Protein AF-A0A819WVW5-F1 (afdb_monomer_lite)

Secondary structure (DSSP, 8-state):
--------EEEEEETTEEEEEEEEEES--STT--HHHHHHSEEEEEEE-SSSPSSEEEEEEE--STTTS--TTGGGSGGGTTHHHHHHHTT-EEEEE--PPTTSTT--TTHHHHHHHHHHHHHHHHGGGGTEEEEEEEEEEETHHHHHHHHHHH-THHHHTTT--GGGEEEEEEES--SS--HHHHHHTTS-GGGHHHH-GGGSGGGG-----S-EEEEEETT-THHHHHHHHHHHHHHHTT--SEEEEEETT--HHHHHHTTT-TT-HHHHHHHHHHHHSS-S-----BTTTT--EEES--SSSSS-GGGGSSS-TT--EE--S-S-EEEEEEEEEEEEEEEEEEEE-SS-EEEEEEEEESSSSS-EEEEEE-S---SEEEE-S--EEEEEEEEEEEEESSSS--EEEEEEEEE-

Sequence (416 aa):
MKTAIGKAQETVSHGSISGTRYSNVPYKSGNNLSNYEKDRCKLDIYIPRSSGTAPFPVIVYFYGGGLNAGDKSEGWADWSNNFGFKFLEAGISMVMVNYRLSGQQGTKWPLYIQDAAASVAWVANNIAQYGGDPNNIFVMGFSAGAYLTHMLSIDSKWYTEINFDRNRIKGYIAISGQTRTHGTVAADLGIQQNQLMTVRTDAMPFGHVKKIEKPIHIFVGEYEGQTITDNYAYYNQLISKGSTNLFIYTNLGKDHGGMRDGLGDASSPTRSKILEFIRTGASTVNVAPNIAYRKPVTASSTENTANTADKAVDADGNTRWASTSSDTQWIYVDLGARYAVNRVRIAWEAACAKNYYLESSDDARSWANIRTVTNNVAFINDHTGLNRNARYIRIYATQRATTYGYSIFEFEVYGN

pLDDT: mean 89.23, std 12.09, range [28.31, 98.88]

Foldseek 3Di:
DDPPPDFPWDWDDDPPWIWIKGFFAALDDDPPDDPLSSVFRGKMKIFGPDDDAFLFAEEEEDEADLLADDDLCLCCDVLLLNLCSVCSVLRYMYIRHGFHGFPPPLDAPPRRLLSSLSNLQSCLVPVVVVGHDSQRYEYEYAEQSLFSQLLVQQDVCSQVVVPHDPNSHLYYERELYAAQFRCRNCVSVVHHRNCCNPPPLNSGSQSRQAAGDHAYEYEYEPAAPVSQLRVQLSQLSNVVRVHQRYYYYYDYPDYSSNRSSLSSDPPRPSVVVVSVCSVPSGDPDRFFPQLQAQFDKDKPAFPDPQQDLNQQRPSGLVHKGWGFQDQWMKMKGQSVAWFQWFKKKWQWDPFAAQWKFKWFAAPVPDTDTQDTHHRDPDRMDIGGRTGDTHRMIMITGRGIPDRGTTMTNYITIGGD

InterPro domains:
  IPR000421 Coagulation factor 5/8, C-terminal domain [PF00754] (297-408)
  IPR000421 Coagulation factor 5/8, C-terminal domain [PS50022] (280-416)
  IPR008979 Galactose-binding-like domain superfamily [SSF49785] (286-415)
  IPR029058 Alpha/Beta hydrolase fold [G3DSA:3.40.50.1820] (3-276)
  IPR029058 Alpha/Beta hydrolase fold [SSF53474] (31-275)
  IPR049492 BD-FAE-like domain [PF20434] (43-157)
  IPR050300 GDXG lipolytic enzyme [PTHR48081] (31-257)

Radius of gyration: 23.56 Å; chains: 1; bounding box: 60×44×69 Å

Organism: NCBI:txid433720

Structure (mmCIF, N/CA/C/O backbone):
data_AF-A0A819WVW5-F1
#
_entry.id   AF-A0A819WVW5-F1
#
loop_
_atom_site.group_PDB
_atom_site.id
_atom_site.type_symbol
_atom_site.label_atom_id
_atom_site.label_alt_id
_atom_site.label_comp_id
_atom_site.label_asym_id
_atom_site.label_entity_id
_atom_site.label_seq_id
_atom_site.pdbx_PDB_ins_code
_atom_site.Cartn_x
_atom_site.Cartn_y
_atom_site.Cartn_z
_atom_site.occupancy
_atom_site.B_iso_or_equiv
_atom_site.auth_seq_id
_atom_site.auth_comp_id
_atom_site.auth_asym_id
_atom_site.auth_atom_id
_atom_site.pdbx_PDB_model_num
ATOM 1 N N . MET A 1 1 ? -29.724 -1.440 33.101 1.00 29.91 1 MET A N 1
ATOM 2 C CA . MET A 1 1 ? -29.772 -0.046 32.609 1.00 29.91 1 MET A CA 1
ATOM 3 C C . MET A 1 1 ? -28.359 0.356 32.205 1.00 29.91 1 MET A C 1
ATOM 5 O O . MET A 1 1 ? -27.510 0.454 33.078 1.00 29.91 1 MET A O 1
ATOM 9 N N . LYS A 1 2 ? -28.061 0.463 30.902 1.00 31.75 2 LYS A N 1
ATOM 10 C CA . LYS A 1 2 ? -26.761 0.954 30.415 1.00 31.75 2 LYS A CA 1
ATOM 11 C C . LYS A 1 2 ? -26.868 2.468 30.265 1.00 31.75 2 LYS A C 1
ATOM 13 O O . LYS A 1 2 ? -27.598 2.942 29.402 1.00 31.75 2 LYS A O 1
ATOM 18 N N . THR A 1 3 ? -26.186 3.203 31.129 1.00 28.31 3 THR A N 1
ATOM 19 C CA . THR A 1 3 ? -26.085 4.661 31.077 1.00 28.31 3 THR A CA 1
ATOM 20 C C . THR A 1 3 ? -25.369 5.040 29.783 1.00 28.31 3 THR A C 1
ATOM 22 O O . THR A 1 3 ? -24.177 4.778 29.620 1.00 28.31 3 THR A O 1
ATOM 25 N N . ALA A 1 4 ? -26.109 5.592 28.823 1.00 36.50 4 ALA A N 1
ATOM 26 C CA . ALA A 1 4 ? -25.538 6.192 27.630 1.00 36.50 4 ALA A CA 1
ATOM 27 C C . ALA A 1 4 ? -24.756 7.435 28.072 1.00 36.50 4 ALA A C 1
ATOM 29 O O . ALA A 1 4 ? -25.345 8.468 28.378 1.00 36.50 4 ALA A O 1
ATOM 30 N N . ILE A 1 5 ? -23.429 7.324 28.159 1.00 41.25 5 ILE A N 1
ATOM 31 C CA . ILE A 1 5 ? -22.558 8.498 28.239 1.00 41.25 5 ILE A CA 1
ATOM 32 C C . ILE A 1 5 ? -22.865 9.311 26.981 1.00 41.25 5 ILE A C 1
ATOM 34 O O . ILE A 1 5 ? -22.691 8.798 25.874 1.00 41.25 5 ILE A O 1
ATOM 38 N N . GLY A 1 6 ? -23.402 10.520 27.160 1.00 41.84 6 GLY A N 1
ATOM 39 C CA . GLY A 1 6 ? -23.801 11.414 26.078 1.00 41.84 6 GLY A CA 1
ATOM 40 C C . GLY A 1 6 ? -22.642 11.612 25.109 1.00 41.84 6 GLY A C 1
ATOM 41 O O . GLY A 1 6 ? -21.654 12.266 25.430 1.00 41.84 6 GLY A O 1
ATOM 42 N N . LYS A 1 7 ? -22.736 10.984 23.939 1.00 57.72 7 LYS A N 1
ATOM 43 C CA . LYS A 1 7 ? -21.766 11.147 22.858 1.00 57.72 7 LYS A CA 1
ATOM 44 C C . LYS A 1 7 ? -22.115 12.457 22.161 1.00 57.72 7 LYS A C 1
ATOM 46 O O . LYS A 1 7 ? -23.285 12.666 21.849 1.00 57.72 7 LYS A O 1
ATOM 51 N N . ALA A 1 8 ? -21.134 13.324 21.912 1.00 70.00 8 ALA A N 1
ATOM 52 C CA . ALA A 1 8 ? -21.357 14.500 21.078 1.00 70.00 8 ALA A CA 1
ATOM 53 C C . ALA A 1 8 ? -21.709 14.010 19.665 1.00 70.00 8 ALA A C 1
ATOM 55 O O . ALA A 1 8 ? -20.853 13.472 18.958 1.00 70.00 8 ALA A O 1
ATOM 56 N N . GLN A 1 9 ? -22.993 14.100 19.324 1.00 83.25 9 GLN A N 1
ATOM 57 C CA . GLN A 1 9 ? -23.555 13.690 18.047 1.00 83.25 9 GLN A CA 1
ATOM 58 C C . GLN A 1 9 ? -23.936 14.947 17.279 1.00 83.25 9 GLN A C 1
ATOM 60 O O . GLN A 1 9 ? -24.730 15.752 17.762 1.00 83.25 9 GLN A O 1
ATOM 65 N N . GLU A 1 10 ? -23.406 15.090 16.074 1.00 86.75 10 GLU A N 1
ATOM 66 C CA . GLU A 1 10 ? -23.699 16.235 15.221 1.00 86.75 10 GLU A CA 1
ATOM 67 C C . GLU A 1 10 ? -23.989 15.806 13.785 1.00 86.75 10 GLU A C 1
ATOM 69 O O . GLU A 1 10 ? -23.576 14.742 13.314 1.00 86.75 10 GLU A O 1
ATOM 74 N N . THR A 1 11 ? -24.756 16.643 13.092 1.00 85.38 11 THR A N 1
ATOM 75 C CA . THR A 1 11 ? -24.910 16.530 11.644 1.00 85.38 11 THR A CA 1
ATOM 76 C C . THR A 1 11 ? -23.678 17.138 10.998 1.00 85.38 11 THR A C 1
ATOM 78 O O . THR A 1 11 ? -23.326 18.268 11.318 1.00 85.38 11 THR A O 1
ATOM 81 N N . VAL A 1 12 ? -23.071 16.420 10.059 1.00 83.88 12 VAL A N 1
ATOM 82 C CA . VAL A 1 12 ? -22.015 16.965 9.201 1.00 83.88 12 VAL A CA 1
ATOM 83 C C . VAL A 1 12 ? -22.489 16.990 7.759 1.00 83.88 12 VAL A C 1
ATOM 85 O O . VAL A 1 12 ? -23.195 16.078 7.320 1.00 83.88 12 VAL A O 1
ATOM 88 N N . SER A 1 13 ? -22.107 18.030 7.025 1.00 81.56 13 SER A N 1
ATOM 89 C CA . SER A 1 13 ? -22.467 18.187 5.619 1.00 81.56 13 SER A CA 1
ATOM 90 C C . SER A 1 13 ? -21.405 18.941 4.832 1.00 81.56 13 SER A C 1
ATOM 92 O O . SER A 1 13 ? -20.799 19.875 5.354 1.00 81.56 13 SER A O 1
ATOM 94 N N . HIS A 1 14 ? -21.238 18.574 3.565 1.00 78.56 14 HIS A N 1
ATOM 95 C CA . HIS A 1 14 ? -20.403 19.287 2.603 1.00 78.56 14 HIS A CA 1
ATOM 96 C C . HIS A 1 14 ? -21.024 19.158 1.210 1.00 78.56 14 HIS A C 1
ATOM 98 O O . HIS A 1 14 ? -21.145 18.056 0.669 1.00 78.56 14 HIS A O 1
ATOM 104 N N . GLY A 1 15 ? -21.475 20.281 0.646 1.00 80.69 15 GLY A N 1
ATOM 105 C CA . GLY A 1 15 ? -22.337 20.265 -0.537 1.00 80.69 15 GLY A CA 1
ATOM 106 C C . GLY A 1 15 ? -23.649 19.519 -0.260 1.00 80.69 15 GLY A C 1
ATOM 107 O O . GLY A 1 15 ? -24.320 19.786 0.734 1.00 80.69 15 GLY A O 1
ATOM 108 N N . SER A 1 16 ? -24.005 18.567 -1.124 1.00 73.44 16 SER A N 1
ATOM 109 C CA . SER A 1 16 ? -25.197 17.712 -0.988 1.00 73.44 16 SER A CA 1
ATOM 110 C C . SER A 1 16 ? -25.007 16.507 -0.055 1.00 73.44 16 SER A C 1
ATOM 112 O O . SER A 1 16 ? -25.974 15.811 0.257 1.00 73.44 16 SER A O 1
ATOM 114 N N . ILE A 1 17 ? -23.778 16.235 0.391 1.00 76.50 17 ILE A N 1
ATOM 115 C CA . ILE A 1 17 ? -23.443 15.056 1.193 1.00 76.50 17 ILE A CA 1
ATOM 116 C C . ILE A 1 17 ? -23.750 15.360 2.658 1.00 76.50 17 ILE A C 1
ATOM 118 O O . ILE A 1 17 ? -23.296 16.378 3.180 1.00 76.50 17 ILE A O 1
ATOM 122 N N . SER A 1 18 ? -24.475 14.469 3.341 1.00 81.00 18 SER A N 1
ATOM 123 C CA . SER A 1 18 ? -24.733 14.578 4.781 1.00 81.00 18 SER A CA 1
ATOM 124 C C . SER A 1 18 ? -24.504 13.260 5.521 1.00 81.00 18 SER A C 1
ATOM 126 O O . SER A 1 18 ? -24.685 12.165 4.982 1.00 81.00 18 SER A O 1
ATOM 128 N N . GLY A 1 19 ? -24.108 13.368 6.785 1.00 87.25 19 GLY A N 1
ATOM 129 C CA . GLY A 1 19 ? -23.875 12.233 7.665 1.00 87.25 19 GLY A CA 1
ATOM 130 C C . GLY A 1 19 ? -24.072 12.589 9.133 1.00 87.25 19 GLY A C 1
ATOM 131 O O . GLY A 1 19 ? -24.347 13.735 9.495 1.00 87.25 19 GLY A O 1
ATOM 132 N N . THR A 1 20 ? -23.935 11.580 9.982 1.00 91.50 20 THR A N 1
ATOM 133 C CA . THR A 1 20 ? -23.880 11.738 11.436 1.00 91.50 20 THR A CA 1
ATOM 134 C C . THR A 1 20 ? -22.446 11.533 11.892 1.00 91.50 20 THR A C 1
ATOM 136 O O . THR A 1 20 ? -21.841 10.518 11.549 1.00 91.50 20 THR A O 1
ATOM 139 N N . ARG A 1 21 ? -21.915 12.474 12.673 1.00 93.19 21 ARG A N 1
ATOM 140 C CA . ARG A 1 21 ? -20.608 12.357 13.320 1.00 93.19 21 ARG A CA 1
ATOM 141 C C . ARG A 1 21 ? -20.785 12.111 14.812 1.00 93.19 21 ARG A C 1
ATOM 143 O O . ARG A 1 21 ? -21.568 12.795 15.467 1.00 93.19 21 ARG A O 1
ATOM 150 N N . TYR A 1 22 ? -20.016 11.166 15.339 1.00 94.81 22 TYR A N 1
ATOM 151 C CA . TYR A 1 22 ? -19.798 10.967 16.766 1.00 94.81 22 TYR A CA 1
ATOM 152 C C . TYR A 1 22 ? -18.351 11.315 17.079 1.00 94.81 22 TYR A C 1
ATOM 154 O O . TYR A 1 22 ? -17.435 10.606 16.657 1.00 94.81 22 TYR A O 1
ATOM 162 N N . SER A 1 23 ? -18.151 12.412 17.797 1.00 94.62 23 SER A N 1
ATOM 163 C CA . SER A 1 23 ? -16.823 12.989 18.003 1.00 94.62 23 SER A CA 1
ATOM 164 C C . SER A 1 23 ? -16.186 12.510 19.301 1.00 94.62 23 SER A C 1
ATOM 166 O O . SER A 1 23 ? -16.867 12.295 20.305 1.00 94.62 23 SER A O 1
ATOM 168 N N . ASN A 1 24 ? -14.855 12.427 19.306 1.00 95.56 24 ASN A N 1
ATOM 169 C CA . ASN A 1 24 ? -14.041 12.226 20.506 1.00 95.56 24 ASN A CA 1
ATOM 170 C C . ASN A 1 24 ? -14.391 10.968 21.313 1.00 95.56 24 ASN A C 1
ATOM 172 O O . ASN A 1 24 ? -14.288 10.957 22.539 1.00 95.56 24 ASN A O 1
ATOM 176 N N . VAL A 1 25 ? -14.757 9.891 20.620 1.00 97.19 25 VAL A N 1
ATOM 177 C CA . VAL A 1 25 ? -15.086 8.617 21.251 1.00 97.19 25 VAL A CA 1
ATOM 178 C C . VAL A 1 25 ? -13.793 7.936 21.715 1.00 97.19 25 VAL A C 1
ATOM 180 O O . VAL A 1 25 ? -12.940 7.639 20.876 1.00 97.19 25 VAL A O 1
ATOM 183 N N . PRO A 1 26 ? -13.601 7.685 23.022 1.00 97.31 26 PRO A N 1
ATOM 184 C CA . PRO A 1 26 ? -12.400 7.018 23.510 1.00 97.31 26 PRO A CA 1
ATOM 185 C C . PRO A 1 26 ? -12.422 5.535 23.126 1.00 97.31 26 PRO A C 1
ATOM 187 O O . PRO A 1 26 ? -13.419 4.849 23.361 1.00 97.31 26 PRO A O 1
ATOM 190 N N . TYR A 1 27 ? -11.315 5.029 22.576 1.00 97.69 27 TYR A N 1
ATOM 191 C CA . TYR A 1 27 ? -11.165 3.596 22.275 1.00 97.69 27 TYR A CA 1
ATOM 192 C C . TYR A 1 27 ? -10.340 2.833 23.319 1.00 97.69 27 TYR A C 1
ATOM 194 O O . TYR A 1 27 ? -10.274 1.605 23.286 1.00 97.69 27 TYR A O 1
ATOM 202 N N . LYS A 1 28 ? -9.740 3.550 24.275 1.00 95.25 28 LYS A N 1
ATOM 203 C CA . LYS A 1 28 ? -9.151 2.984 25.491 1.00 95.25 28 LYS A CA 1
ATOM 204 C C . LYS A 1 28 ? -9.975 3.379 26.711 1.00 95.25 28 LYS A C 1
ATOM 206 O O . LYS A 1 28 ? -10.511 4.482 26.780 1.00 95.25 28 LYS A O 1
ATOM 211 N N . SER A 1 29 ? -10.022 2.495 27.701 1.00 87.38 29 SER A N 1
ATOM 212 C CA . SER A 1 29 ? -10.698 2.723 28.980 1.00 87.38 29 SER A CA 1
ATOM 213 C C . SER A 1 29 ? -9.875 2.163 30.135 1.00 87.38 29 SER A C 1
ATOM 215 O O . SER A 1 29 ? -9.179 1.166 29.963 1.00 87.38 29 SER A O 1
ATOM 217 N N . GLY A 1 30 ? -9.988 2.767 31.316 1.00 85.00 30 GLY A N 1
ATOM 218 C CA . GLY A 1 30 ? -9.329 2.301 32.536 1.00 85.00 30 GLY A CA 1
ATOM 219 C C . GLY A 1 30 ? -8.747 3.448 33.359 1.00 85.00 30 GLY A C 1
ATOM 220 O O . GLY A 1 30 ? -8.434 4.516 32.833 1.00 85.00 30 GLY A O 1
ATOM 221 N N . ASN A 1 31 ? -8.586 3.215 34.661 1.00 84.00 31 ASN A N 1
ATOM 222 C CA . ASN A 1 31 ? -8.120 4.244 35.598 1.00 84.00 31 ASN A CA 1
ATOM 223 C C . ASN A 1 31 ? -6.628 4.581 35.426 1.00 84.00 31 ASN A C 1
ATOM 225 O O . ASN A 1 31 ? -6.211 5.681 35.777 1.00 84.00 31 ASN A O 1
ATOM 229 N N . ASN A 1 32 ? -5.855 3.674 34.822 1.00 89.88 32 ASN A N 1
ATOM 230 C CA . ASN A 1 32 ? -4.400 3.787 34.684 1.00 89.88 32 ASN A CA 1
ATOM 231 C C . ASN A 1 32 ? -3.948 4.496 33.396 1.00 89.88 32 ASN A C 1
ATOM 233 O O . ASN A 1 32 ? -2.751 4.568 33.137 1.00 89.88 32 ASN A O 1
ATOM 237 N N . LEU A 1 33 ? -4.876 5.001 32.573 1.00 93.44 33 LEU A N 1
ATOM 238 C CA . LEU A 1 33 ? -4.506 5.751 31.373 1.00 93.44 33 LEU A CA 1
ATOM 239 C C . LEU A 1 33 ? -3.841 7.075 31.754 1.00 93.44 33 LEU A C 1
ATOM 241 O O . LEU A 1 33 ? -4.386 7.851 32.551 1.00 93.44 33 LEU A O 1
ATOM 245 N N . SER A 1 34 ? -2.706 7.358 31.121 1.00 94.12 34 SER A N 1
ATOM 246 C CA . SER A 1 34 ? -2.061 8.669 31.200 1.00 94.12 34 SER A CA 1
ATOM 247 C C . SER A 1 34 ? -2.984 9.776 30.671 1.00 94.12 34 SER A C 1
ATOM 249 O O . SER A 1 34 ? -3.904 9.527 29.885 1.00 94.12 34 SER A O 1
ATOM 251 N N . ASN A 1 35 ? -2.732 11.028 31.064 1.00 94.25 35 ASN A N 1
ATOM 252 C CA . ASN A 1 35 ? -3.484 12.168 30.527 1.00 94.25 35 ASN A CA 1
ATOM 253 C C . ASN A 1 35 ? -3.342 12.268 29.004 1.00 94.25 35 ASN A C 1
ATOM 255 O O . ASN A 1 35 ? -4.316 12.577 28.323 1.00 94.25 35 ASN A O 1
ATOM 259 N N . TYR A 1 36 ? -2.168 11.929 28.464 1.00 96.38 36 TYR A N 1
ATOM 260 C CA . TYR A 1 36 ? -1.961 11.897 27.021 1.00 96.38 36 TYR A CA 1
ATOM 261 C C . TYR A 1 36 ? -2.798 10.830 26.324 1.00 96.38 36 TYR A C 1
ATOM 263 O O . TYR A 1 36 ? -3.391 11.102 25.288 1.00 96.38 36 TYR A O 1
ATOM 271 N N . GLU A 1 37 ? -2.903 9.627 26.892 1.00 96.69 37 GLU A N 1
ATOM 272 C CA . GLU A 1 37 ? -3.785 8.596 26.339 1.00 96.69 37 GLU A CA 1
ATOM 273 C C . GLU A 1 37 ? -5.247 9.022 26.390 1.00 96.69 37 GLU A C 1
ATOM 275 O O . GLU A 1 37 ? -5.958 8.865 25.402 1.00 96.69 37 GLU A O 1
ATOM 280 N N . LYS A 1 38 ? -5.693 9.605 27.507 1.00 95.31 38 LYS A N 1
ATOM 281 C CA . LYS A 1 38 ? -7.057 10.138 27.632 1.00 95.31 38 LYS A CA 1
ATOM 282 C C . LYS A 1 38 ? -7.338 11.239 26.616 1.00 95.31 38 LYS A C 1
ATOM 284 O O . LYS A 1 38 ? -8.476 11.370 26.178 1.00 95.31 38 LYS A O 1
ATOM 289 N N . ASP A 1 39 ? -6.333 12.027 26.250 1.00 94.50 39 ASP A N 1
ATOM 290 C CA . ASP A 1 39 ? -6.476 13.082 25.257 1.00 94.50 39 ASP A CA 1
ATOM 291 C C . ASP A 1 39 ? -6.473 12.539 23.820 1.00 94.50 39 ASP A C 1
ATOM 293 O O . ASP A 1 39 ? -7.417 12.783 23.063 1.00 94.50 39 ASP A O 1
ATOM 297 N N . ARG A 1 40 ? -5.451 11.746 23.473 1.00 95.88 40 ARG A N 1
ATOM 298 C CA . ARG A 1 40 ? -5.172 11.287 22.108 1.00 95.88 40 ARG A CA 1
ATOM 299 C C . ARG A 1 40 ? -5.875 10.007 21.692 1.00 95.88 40 ARG A C 1
ATOM 301 O O . ARG A 1 40 ? -6.185 9.897 20.515 1.00 95.88 40 ARG A O 1
ATOM 308 N N . CYS A 1 41 ? -6.127 9.044 22.580 1.00 97.88 41 CYS A N 1
ATOM 309 C CA . CYS A 1 41 ? -6.696 7.741 22.200 1.00 97.88 41 CYS A CA 1
ATOM 310 C C . CYS A 1 41 ? -8.214 7.821 21.966 1.00 97.88 41 CYS A C 1
ATOM 312 O O . CYS A 1 41 ? -9.020 7.181 22.652 1.00 97.88 41 CYS A O 1
ATOM 314 N N . LYS A 1 42 ? -8.594 8.642 20.985 1.00 98.12 42 LYS A N 1
ATOM 315 C CA . LYS A 1 42 ? -9.962 8.940 20.578 1.00 98.12 42 LYS A CA 1
ATOM 316 C C . LYS A 1 42 ? -10.117 8.779 19.075 1.00 98.12 42 LYS A C 1
ATOM 318 O O . LYS A 1 42 ? -9.209 9.074 18.304 1.00 98.12 42 LYS A O 1
ATOM 323 N N . LEU A 1 43 ? -11.318 8.427 18.660 1.00 98.00 43 LEU A N 1
ATOM 324 C CA . LEU A 1 43 ? -11.716 8.362 17.264 1.00 98.00 43 LEU A CA 1
ATOM 325 C C . LEU A 1 43 ? -12.980 9.183 17.025 1.00 98.00 43 LEU A C 1
ATOM 327 O O . LEU A 1 43 ? -13.734 9.469 17.959 1.00 98.00 43 LEU A O 1
ATOM 331 N N . ASP A 1 44 ? -13.182 9.567 15.774 1.00 97.06 44 ASP A N 1
ATOM 332 C CA . ASP A 1 44 ? -14.429 10.151 15.298 1.00 97.06 44 ASP A CA 1
ATOM 333 C C . ASP A 1 44 ? -15.088 9.170 14.329 1.00 97.06 44 ASP A C 1
ATOM 335 O O . ASP A 1 44 ? -14.426 8.639 13.437 1.00 97.06 44 ASP A O 1
ATOM 339 N N . ILE A 1 45 ? -16.382 8.921 14.510 1.00 97.00 45 ILE A N 1
ATOM 340 C CA . ILE A 1 45 ? -17.156 7.976 13.698 1.00 97.00 45 ILE A CA 1
ATOM 341 C C . ILE A 1 45 ? -18.105 8.767 12.818 1.00 97.00 45 ILE A C 1
ATOM 343 O O . ILE A 1 45 ? -18.895 9.556 13.332 1.00 97.00 45 ILE A O 1
ATOM 347 N N . TYR A 1 46 ? -18.072 8.509 11.520 1.00 95.19 46 TYR A N 1
ATOM 348 C CA . TYR A 1 46 ? -18.922 9.150 10.532 1.00 95.19 46 TYR A CA 1
ATOM 349 C C . TYR A 1 46 ? -19.796 8.105 9.842 1.00 95.19 46 TYR A C 1
ATOM 351 O O . TYR A 1 46 ? -19.304 7.090 9.340 1.00 95.19 46 TYR A O 1
ATOM 359 N N . ILE A 1 47 ? -21.102 8.358 9.829 1.00 93.62 47 ILE A N 1
ATOM 360 C CA . ILE A 1 47 ? -22.133 7.443 9.334 1.00 93.62 47 ILE A CA 1
ATOM 361 C C . ILE A 1 47 ? -22.936 8.151 8.236 1.00 93.62 47 ILE A C 1
ATOM 363 O O . ILE A 1 47 ? -23.455 9.243 8.496 1.00 93.62 47 ILE A O 1
ATOM 367 N N . PRO A 1 48 ? -23.057 7.577 7.027 1.00 91.50 48 PRO A N 1
ATOM 368 C CA . PRO A 1 48 ? -23.851 8.165 5.945 1.00 91.50 48 PRO A CA 1
ATOM 369 C C . PRO A 1 48 ? -25.337 8.332 6.316 1.00 91.50 48 PRO A C 1
ATOM 371 O O . PRO A 1 48 ? -25.894 7.485 7.015 1.00 91.50 48 PRO A O 1
ATOM 374 N N . ARG A 1 49 ? -26.005 9.396 5.832 1.00 79.25 49 ARG A N 1
ATOM 375 C CA . ARG A 1 49 ? -27.471 9.582 5.983 1.00 79.25 49 ARG A CA 1
ATOM 376 C C . ARG A 1 49 ? -28.319 9.089 4.788 1.00 79.25 49 ARG A C 1
ATOM 378 O O . ARG A 1 49 ? -29.526 8.962 4.948 1.00 79.25 49 ARG A O 1
ATOM 385 N N . SER A 1 50 ? -27.734 8.810 3.617 1.00 65.19 50 SER A N 1
ATOM 386 C CA . SER A 1 50 ? -28.355 8.209 2.399 1.00 65.19 50 SER A CA 1
ATOM 387 C C . SER A 1 50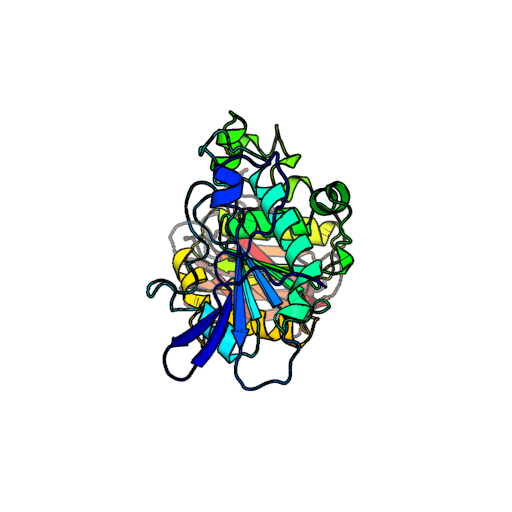 ? -27.220 7.810 1.421 1.00 65.19 50 SER A C 1
ATOM 389 O O . SER A 1 50 ? -26.168 8.434 1.496 1.00 65.19 50 SER A O 1
ATOM 391 N N . SER A 1 51 ? -27.231 6.770 0.565 1.00 55.34 51 SER A N 1
ATOM 392 C CA . SER A 1 51 ? -28.245 6.058 -0.251 1.00 55.34 51 SER A CA 1
ATOM 393 C C . SER A 1 51 ? -28.265 4.512 -0.093 1.00 55.34 51 SER A C 1
ATOM 395 O O . SER A 1 51 ? -28.707 3.796 -0.990 1.00 55.34 51 SER A O 1
ATOM 397 N N . GLY A 1 52 ? -27.803 3.973 1.038 1.00 58.50 52 GLY A N 1
ATOM 398 C CA . GLY A 1 52 ? -27.866 2.536 1.356 1.00 58.50 52 GLY A CA 1
ATOM 399 C C . GLY A 1 52 ? -28.648 2.250 2.639 1.00 58.50 52 GLY A C 1
ATOM 400 O O . GLY A 1 52 ? -28.835 3.141 3.468 1.00 58.50 52 GLY A O 1
ATOM 401 N N . THR A 1 53 ? -29.090 1.006 2.827 1.00 70.12 53 THR A N 1
ATOM 402 C CA . THR A 1 53 ? -29.621 0.536 4.114 1.00 70.12 53 THR A CA 1
ATOM 403 C C . THR A 1 53 ? -28.475 0.067 5.000 1.00 70.12 53 THR A C 1
ATOM 405 O O . THR A 1 53 ? -27.711 -0.809 4.599 1.00 70.12 53 THR A O 1
ATOM 408 N N . ALA A 1 54 ? -28.371 0.642 6.201 1.00 76.12 54 ALA A N 1
ATOM 409 C CA . ALA A 1 54 ? -27.470 0.175 7.250 1.00 76.12 54 ALA A CA 1
ATOM 410 C C . ALA A 1 54 ? -27.610 -1.353 7.478 1.00 76.12 54 ALA A C 1
ATOM 412 O O . ALA A 1 54 ? -28.704 -1.895 7.293 1.00 76.12 54 ALA A O 1
ATOM 413 N N . PRO A 1 55 ? -26.546 -2.042 7.928 1.00 89.62 55 PRO A N 1
ATOM 414 C CA . PRO A 1 55 ? -25.280 -1.475 8.392 1.00 89.62 55 PRO A CA 1
ATOM 415 C C . PRO A 1 55 ? -24.288 -1.148 7.257 1.00 89.62 55 PRO A C 1
ATOM 417 O O . PRO A 1 55 ? -24.229 -1.842 6.247 1.00 89.62 55 PRO A O 1
ATOM 420 N N . PHE A 1 56 ? -23.506 -0.073 7.415 1.00 93.50 56 PHE A N 1
ATOM 421 C CA . PHE A 1 56 ? -22.580 0.415 6.377 1.00 93.50 56 PHE A CA 1
ATOM 422 C C . PHE A 1 56 ? -21.178 -0.208 6.490 1.00 93.50 56 PHE A C 1
ATOM 424 O O . PHE A 1 56 ? -20.665 -0.276 7.606 1.00 93.50 56 PHE A O 1
ATOM 431 N N . PRO A 1 57 ? -20.496 -0.569 5.383 1.00 95.44 57 PRO A N 1
ATOM 432 C CA . PRO A 1 57 ? -19.078 -0.939 5.414 1.00 95.44 57 PRO A CA 1
ATOM 433 C C . PRO A 1 57 ? -18.235 0.130 6.114 1.00 95.44 57 PRO A C 1
ATOM 435 O O . PRO A 1 57 ? -18.523 1.320 5.989 1.00 95.44 57 PRO A O 1
ATOM 438 N N . VAL A 1 58 ? -17.198 -0.281 6.842 1.00 97.81 58 VAL A N 1
ATOM 439 C CA . VAL A 1 58 ? -16.433 0.601 7.732 1.00 97.81 58 VAL A CA 1
ATOM 440 C C . VAL A 1 58 ? -14.976 0.651 7.301 1.00 97.81 58 VAL A C 1
ATOM 442 O O . VAL A 1 58 ? -14.322 -0.386 7.215 1.00 97.81 58 VAL A O 1
ATOM 445 N N . ILE A 1 59 ? -14.440 1.853 7.112 1.00 98.56 59 ILE A N 1
ATOM 446 C CA . ILE A 1 59 ? -12.997 2.084 7.037 1.00 98.56 59 ILE A CA 1
ATOM 447 C C . ILE A 1 59 ? -12.520 2.662 8.369 1.00 98.56 59 ILE A C 1
ATOM 449 O O . ILE A 1 59 ? -12.954 3.739 8.770 1.00 98.56 59 ILE A O 1
ATOM 453 N N . VAL A 1 60 ? -11.583 1.982 9.028 1.00 98.88 60 VAL A N 1
ATOM 454 C CA . VAL A 1 60 ? -10.777 2.552 10.116 1.00 98.88 60 VAL A CA 1
ATOM 455 C C . VAL A 1 60 ? -9.547 3.199 9.496 1.00 98.88 60 VAL A C 1
ATOM 457 O O . VAL A 1 60 ? -8.710 2.492 8.943 1.00 98.88 60 VAL A O 1
ATOM 460 N N . TYR A 1 61 ? -9.463 4.527 9.546 1.00 98.75 61 TYR A N 1
ATOM 461 C CA . TYR A 1 61 ? -8.431 5.310 8.874 1.00 98.75 61 TYR A CA 1
ATOM 462 C C . TYR A 1 61 ? -7.378 5.865 9.842 1.00 98.75 61 TYR A C 1
ATOM 464 O O . TYR A 1 61 ? -7.715 6.505 10.845 1.00 98.75 61 TYR A O 1
ATOM 472 N N . PHE A 1 62 ? -6.108 5.686 9.477 1.00 98.75 62 PHE A N 1
ATOM 473 C CA . PHE A 1 62 ? -4.943 6.281 10.130 1.00 98.75 62 PHE A CA 1
ATOM 474 C C . PHE A 1 62 ? -4.300 7.352 9.239 1.00 98.75 62 PHE A C 1
ATOM 476 O O . PHE A 1 62 ? -3.885 7.067 8.112 1.00 98.75 62 PHE A O 1
ATOM 483 N N . TYR A 1 63 ? -4.200 8.576 9.759 1.00 97.56 63 TYR A N 1
ATOM 484 C CA . TYR A 1 63 ? -3.597 9.716 9.061 1.00 97.56 63 TYR A CA 1
ATOM 485 C C . TYR A 1 63 ? -2.069 9.610 8.932 1.00 97.56 63 TYR A C 1
ATOM 487 O O . TYR A 1 63 ? -1.433 8.736 9.519 1.00 97.56 63 TYR A O 1
ATOM 495 N N . GLY A 1 64 ? -1.485 10.512 8.137 1.00 96.38 64 GLY A N 1
ATOM 496 C CA . GLY A 1 64 ? -0.037 10.623 7.932 1.00 96.38 64 GLY A CA 1
ATOM 497 C C . GLY A 1 64 ? 0.717 11.339 9.065 1.00 96.38 64 GLY A C 1
ATOM 498 O O . GLY A 1 64 ? 0.459 11.140 10.245 1.00 96.38 64 GLY A O 1
ATOM 499 N N . GLY A 1 65 ? 1.708 12.168 8.722 1.00 95.81 65 GLY A N 1
ATOM 500 C CA . GLY A 1 65 ? 2.420 12.997 9.711 1.00 95.81 65 GLY A CA 1
ATOM 501 C C . GLY A 1 65 ? 3.582 12.305 10.431 1.00 95.81 65 GLY A C 1
ATOM 502 O O . GLY A 1 65 ? 3.894 12.643 11.568 1.00 95.81 65 GLY A O 1
ATOM 503 N N . GLY A 1 66 ? 4.221 11.315 9.797 1.00 96.75 66 GLY A N 1
ATOM 504 C CA . GLY A 1 66 ? 5.504 10.771 10.264 1.00 96.75 66 GLY A CA 1
ATOM 505 C C . GLY A 1 66 ? 5.489 10.141 11.662 1.00 96.75 66 GLY A C 1
ATOM 506 O O . GLY A 1 66 ? 6.542 10.060 12.287 1.00 96.75 66 GLY A O 1
ATOM 507 N N . LEU A 1 67 ? 4.326 9.725 12.178 1.00 98.38 67 LEU A N 1
ATOM 508 C CA . LEU A 1 67 ? 4.099 9.244 13.555 1.00 98.38 67 LEU A CA 1
ATOM 509 C C . LEU A 1 67 ? 4.352 10.279 14.665 1.00 98.38 67 LEU A C 1
ATOM 511 O O . LEU A 1 67 ? 4.114 9.962 15.827 1.00 98.38 67 LEU A O 1
ATOM 515 N N . ASN A 1 68 ? 4.810 11.491 14.350 1.00 97.38 68 ASN A N 1
ATOM 516 C CA . ASN A 1 68 ? 5.136 12.542 15.322 1.00 97.38 68 ASN A CA 1
ATOM 517 C C . ASN A 1 68 ? 4.263 13.805 15.170 1.00 97.38 68 ASN A C 1
ATOM 519 O O . ASN A 1 68 ? 4.338 14.704 16.006 1.00 97.38 68 ASN A O 1
ATOM 523 N N . ALA A 1 69 ? 3.400 13.847 14.153 1.00 97.12 69 ALA A N 1
ATOM 524 C CA . ALA A 1 69 ? 2.442 14.912 13.882 1.00 97.12 69 ALA A CA 1
ATOM 525 C C . ALA A 1 69 ? 1.115 14.344 13.339 1.00 97.12 69 ALA A C 1
ATOM 527 O O . ALA A 1 69 ? 0.987 13.147 13.088 1.00 97.12 69 ALA A O 1
ATOM 528 N N . GLY A 1 70 ? 0.128 15.223 13.147 1.00 95.50 70 GLY A N 1
ATOM 529 C CA . GLY A 1 70 ? -1.164 14.896 12.541 1.00 95.50 70 GLY A CA 1
ATOM 530 C C . GLY A 1 70 ? -2.316 14.721 13.534 1.00 95.50 70 GLY A C 1
ATOM 531 O O . GLY A 1 70 ? -2.137 14.714 14.763 1.00 95.50 70 GLY A O 1
ATOM 532 N N . ASP A 1 71 ? -3.515 14.618 12.963 1.00 95.88 71 ASP A N 1
ATOM 533 C CA . ASP A 1 71 ? -4.784 14.498 13.672 1.00 95.88 71 ASP A CA 1
ATOM 534 C C . ASP A 1 71 ? -5.867 13.866 12.773 1.00 95.88 71 ASP A C 1
ATOM 536 O O . ASP A 1 71 ? -5.854 13.998 11.547 1.00 95.88 71 ASP A O 1
ATOM 540 N N . LYS A 1 72 ? -6.847 13.212 13.400 1.00 94.44 72 LYS A N 1
ATOM 541 C CA . LYS A 1 72 ? -8.019 12.567 12.786 1.00 94.44 72 LYS A CA 1
ATOM 542 C C . LYS A 1 72 ? -8.925 13.513 11.984 1.00 94.44 72 LYS A C 1
ATOM 544 O O . LYS A 1 72 ? -9.824 13.044 11.285 1.00 94.44 72 LYS A O 1
ATOM 549 N N . SER A 1 73 ? -8.701 14.822 12.060 1.00 91.62 73 SER A N 1
ATOM 550 C CA . SER A 1 73 ? -9.337 15.828 11.205 1.00 91.62 73 SER A CA 1
ATOM 551 C C . SER A 1 73 ? -8.812 15.865 9.761 1.00 91.62 73 SER A C 1
ATOM 553 O O . SER A 1 73 ? -9.485 16.462 8.926 1.00 91.62 73 SER A O 1
ATOM 555 N N . GLU A 1 74 ? -7.693 15.196 9.425 1.00 86.50 74 GLU A N 1
ATOM 556 C CA . GLU A 1 74 ? -7.071 15.231 8.081 1.00 86.50 74 GLU A CA 1
ATOM 557 C C . GLU A 1 74 ? -8.077 15.033 6.934 1.00 86.50 74 GLU A C 1
ATOM 559 O O . GLU A 1 74 ? -8.049 15.782 5.962 1.00 86.50 74 GLU A O 1
ATOM 564 N N . GLY A 1 75 ? -9.007 14.079 7.045 1.00 75.75 75 GLY A N 1
ATOM 565 C CA . GLY A 1 75 ? -9.965 13.762 5.972 1.00 75.75 75 GLY A CA 1
ATOM 566 C C . GLY A 1 75 ? -11.084 14.773 5.725 1.00 75.75 75 GLY A C 1
ATOM 567 O O . GLY A 1 75 ? -11.900 14.561 4.827 1.00 75.75 75 GLY A O 1
ATOM 568 N N . TRP A 1 76 ? -11.116 15.849 6.507 1.00 84.00 76 TRP A N 1
ATOM 569 C CA . TRP A 1 76 ? -12.130 16.908 6.472 1.00 84.00 76 TRP A CA 1
ATOM 570 C C . TRP A 1 76 ? -11.513 18.293 6.280 1.00 84.00 76 TRP A C 1
ATOM 572 O O . TRP A 1 76 ? -12.202 19.301 6.406 1.00 84.00 76 TRP A O 1
ATOM 582 N N . ALA A 1 77 ? -10.202 18.350 6.055 1.00 73.56 77 ALA A N 1
ATOM 583 C CA . ALA A 1 77 ? -9.520 19.586 5.741 1.00 73.56 77 ALA A CA 1
ATOM 584 C C . ALA A 1 77 ? -9.691 19.910 4.252 1.00 73.56 77 ALA A C 1
ATOM 586 O O . ALA A 1 77 ? -9.600 19.026 3.401 1.00 73.56 77 ALA A O 1
ATOM 587 N N . ASP A 1 78 ? -9.857 21.188 3.916 1.00 73.38 78 ASP A N 1
ATOM 588 C CA . ASP A 1 78 ? -10.017 21.599 2.514 1.00 73.38 78 ASP A CA 1
ATOM 589 C C . ASP A 1 78 ? -8.827 21.178 1.645 1.00 73.38 78 ASP A C 1
ATOM 591 O O . ASP A 1 78 ? -9.005 20.741 0.510 1.00 73.38 78 ASP A O 1
ATOM 595 N N . TRP A 1 79 ? -7.614 21.206 2.205 1.00 70.75 79 TRP A N 1
ATOM 596 C CA . TRP A 1 79 ? -6.406 20.777 1.502 1.00 70.75 79 TRP A CA 1
ATOM 597 C C . TRP A 1 79 ? -6.367 19.275 1.189 1.00 70.75 79 TRP A C 1
ATOM 599 O O . TRP A 1 79 ? -5.582 18.871 0.341 1.00 70.75 79 TRP A O 1
ATOM 609 N N . SER A 1 80 ? -7.180 18.439 1.846 1.00 69.44 80 SER A N 1
ATOM 610 C CA . SER A 1 80 ? -7.267 16.997 1.569 1.00 69.44 80 SER A CA 1
ATOM 611 C C . SER A 1 80 ? -8.406 16.644 0.608 1.00 69.44 80 SER A C 1
ATOM 613 O O . SER A 1 80 ? -8.803 15.479 0.498 1.00 69.44 80 SER A O 1
ATOM 615 N N . ASN A 1 81 ? -8.972 17.649 -0.072 1.00 82.62 81 ASN A N 1
ATOM 616 C CA . ASN A 1 81 ? -10.152 17.516 -0.924 1.00 82.62 81 ASN A CA 1
ATOM 617 C C . ASN A 1 81 ? -11.347 16.874 -0.204 1.00 82.62 81 ASN A C 1
ATOM 619 O O . ASN A 1 81 ? -12.197 16.248 -0.845 1.00 82.62 81 ASN A O 1
ATOM 623 N N . ASN A 1 82 ? -11.428 17.026 1.126 1.00 87.06 82 ASN A N 1
ATOM 624 C CA . ASN A 1 82 ? -12.570 16.580 1.919 1.00 87.06 82 ASN A CA 1
ATOM 625 C C . ASN A 1 82 ? -12.923 15.095 1.681 1.00 87.06 82 ASN A C 1
ATOM 627 O O . ASN A 1 82 ? -14.100 14.720 1.595 1.00 87.06 82 ASN A O 1
ATOM 631 N N . PHE A 1 83 ? -11.903 14.235 1.535 1.00 91.31 83 PHE A N 1
ATOM 632 C CA . PHE A 1 83 ? -12.093 12.850 1.092 1.00 91.31 83 PHE A CA 1
ATOM 633 C C . PHE A 1 83 ? -13.039 12.043 1.987 1.00 91.31 83 PHE A C 1
ATOM 635 O O . PHE A 1 83 ? -13.726 11.148 1.494 1.00 91.31 83 PHE A O 1
ATOM 642 N N . GLY A 1 84 ? -13.141 12.375 3.279 1.00 91.12 84 GLY A N 1
ATOM 643 C CA . GLY A 1 84 ? -14.082 11.739 4.198 1.00 91.12 84 GLY A CA 1
ATOM 644 C C . GLY A 1 84 ? -15.526 11.818 3.692 1.00 91.12 84 GLY A C 1
ATOM 645 O O . GLY A 1 84 ? -16.229 10.806 3.672 1.00 91.12 84 GLY A O 1
ATOM 646 N N . PHE A 1 85 ? -15.951 12.979 3.175 1.00 89.44 85 PHE A N 1
ATOM 647 C CA . PHE A 1 85 ? -17.291 13.147 2.602 1.00 89.44 85 PHE A CA 1
ATOM 648 C C . PHE A 1 85 ? -17.477 12.294 1.346 1.00 89.44 85 PHE A C 1
ATOM 650 O O . PHE A 1 85 ? -18.554 11.746 1.128 1.00 89.44 85 PHE A O 1
ATOM 657 N N . LYS A 1 86 ? -16.425 12.107 0.548 1.00 89.75 86 LYS A N 1
ATOM 658 C CA . LYS A 1 86 ? -16.481 11.290 -0.670 1.00 89.75 86 LYS A CA 1
ATOM 659 C C . LYS A 1 86 ? -16.677 9.806 -0.374 1.00 89.75 86 LYS A C 1
ATOM 661 O O . LYS A 1 86 ? -17.300 9.110 -1.176 1.00 89.75 86 LYS A O 1
ATOM 666 N N . PHE A 1 87 ? -16.172 9.301 0.748 1.00 92.31 87 PHE A N 1
ATOM 667 C CA . PHE A 1 87 ? -16.477 7.937 1.189 1.00 92.31 87 PHE A CA 1
ATOM 668 C C . PHE A 1 87 ? -17.880 7.833 1.798 1.00 92.31 87 PHE A C 1
ATOM 670 O O . PHE A 1 87 ? -18.585 6.868 1.500 1.00 92.31 87 PHE A O 1
ATOM 677 N N . LEU A 1 88 ? -18.337 8.852 2.539 1.00 91.62 88 LEU A N 1
ATOM 678 C CA . LEU A 1 88 ? -19.720 8.894 3.033 1.00 91.62 88 LEU A CA 1
ATOM 679 C C . LEU A 1 88 ? -20.745 8.867 1.892 1.00 91.62 88 LEU A C 1
ATOM 681 O O . LEU A 1 88 ? -21.696 8.093 1.945 1.00 91.62 88 LEU A O 1
ATOM 685 N N . GLU A 1 89 ? -20.522 9.656 0.840 1.00 88.62 89 GLU A N 1
ATOM 686 C CA . GLU A 1 89 ? -21.344 9.675 -0.378 1.00 88.62 89 GLU A CA 1
ATOM 687 C C . GLU A 1 89 ? -21.401 8.305 -1.069 1.00 88.62 89 GLU A C 1
ATOM 689 O O . GLU A 1 89 ? -22.421 7.924 -1.637 1.00 88.62 89 GLU A O 1
ATOM 694 N N . ALA A 1 90 ? -20.318 7.529 -0.981 1.00 89.06 90 ALA A N 1
ATOM 695 C CA . ALA A 1 90 ? -20.252 6.174 -1.517 1.00 89.06 90 ALA A CA 1
ATOM 696 C C . ALA A 1 90 ? -20.903 5.114 -0.604 1.00 89.06 90 ALA A C 1
ATOM 698 O O . ALA A 1 90 ? -20.797 3.923 -0.907 1.00 89.06 90 ALA A O 1
ATOM 699 N N . GLY A 1 91 ? -21.557 5.523 0.491 1.00 91.56 91 GLY A N 1
ATOM 700 C CA . GLY A 1 91 ? -22.217 4.633 1.446 1.00 91.56 91 GLY A CA 1
ATOM 701 C C . GLY A 1 91 ? -21.254 3.919 2.397 1.00 91.56 91 GLY A C 1
ATOM 702 O O . GLY A 1 91 ? -21.573 2.835 2.879 1.00 91.56 91 GLY A O 1
ATOM 703 N N . ILE A 1 92 ? -20.074 4.489 2.653 1.00 93.69 92 ILE A N 1
ATOM 704 C CA . ILE A 1 92 ? -19.039 3.893 3.505 1.00 93.69 92 ILE A CA 1
ATOM 705 C C . ILE A 1 92 ? -18.893 4.723 4.776 1.00 93.69 92 ILE A C 1
ATOM 707 O O . ILE A 1 92 ? -18.700 5.935 4.723 1.00 93.69 92 ILE A O 1
ATOM 711 N N . SER A 1 93 ? -18.962 4.064 5.930 1.00 95.50 93 SER A N 1
ATOM 712 C CA . SER A 1 93 ? -18.647 4.674 7.217 1.00 95.50 93 SER A CA 1
ATOM 713 C C . SER A 1 93 ? -17.142 4.888 7.354 1.00 95.50 93 SER A C 1
ATOM 715 O O . SER A 1 93 ? -16.343 3.987 7.099 1.00 95.50 93 SER A O 1
ATOM 717 N N . MET A 1 94 ? -16.763 6.081 7.807 1.00 96.81 94 MET A N 1
ATOM 718 C CA . MET A 1 94 ? -15.376 6.438 8.093 1.00 96.81 94 MET A CA 1
ATOM 719 C C . MET A 1 94 ? -15.175 6.524 9.603 1.00 96.81 94 MET A C 1
ATOM 721 O O . MET A 1 94 ? -15.904 7.241 10.288 1.00 96.81 94 MET A O 1
ATOM 725 N N . VAL A 1 95 ? -14.168 5.835 10.128 1.00 98.44 95 VAL A N 1
ATOM 726 C CA . VAL A 1 95 ? -13.701 5.981 11.508 1.00 98.44 95 VAL A CA 1
ATOM 727 C C . VAL A 1 95 ? -12.298 6.564 11.482 1.00 98.44 95 VAL A C 1
ATOM 729 O O . VAL A 1 95 ? -11.345 5.882 11.119 1.00 98.44 95 VAL A O 1
ATOM 732 N N . MET A 1 96 ? -12.169 7.828 11.871 1.00 97.88 96 MET A N 1
ATOM 733 C CA . MET A 1 96 ? -10.904 8.561 11.848 1.00 97.88 96 MET A CA 1
ATOM 734 C C . MET A 1 96 ? -10.237 8.462 13.218 1.00 97.88 96 MET A C 1
ATOM 736 O O . MET A 1 96 ? -10.821 8.889 14.218 1.00 97.88 96 MET A O 1
ATOM 740 N N . VAL A 1 97 ? -9.031 7.899 13.286 1.00 98.69 97 VAL A N 1
ATOM 741 C CA . VAL A 1 97 ? -8.398 7.534 14.561 1.00 98.69 97 VAL A CA 1
ATOM 742 C C . VAL A 1 97 ? -7.218 8.443 14.887 1.00 98.69 97 VAL A C 1
ATOM 744 O O . VAL A 1 97 ? -6.280 8.524 14.102 1.00 98.69 97 VAL A O 1
ATOM 747 N N . ASN A 1 98 ? -7.224 9.054 16.077 1.00 98.69 98 ASN A N 1
ATOM 748 C CA . ASN A 1 98 ? -5.999 9.557 16.704 1.00 98.69 98 ASN A CA 1
ATOM 749 C C . ASN A 1 98 ? -5.266 8.428 17.418 1.00 98.69 98 ASN A C 1
ATOM 751 O O . ASN A 1 98 ? -5.889 7.580 18.039 1.00 98.69 98 ASN A O 1
ATOM 755 N N . TYR A 1 99 ? -3.941 8.465 17.373 1.00 98.56 99 TYR A N 1
ATOM 756 C CA . TYR A 1 99 ? -3.040 7.604 18.137 1.00 98.56 99 TYR A CA 1
ATOM 757 C C . TYR A 1 99 ? -1.992 8.474 18.839 1.00 98.56 99 TYR A C 1
ATOM 759 O O . TYR A 1 99 ? -1.813 9.648 18.492 1.00 98.56 99 TYR A O 1
ATOM 767 N N . ARG A 1 100 ? -1.307 7.941 19.859 1.00 98.44 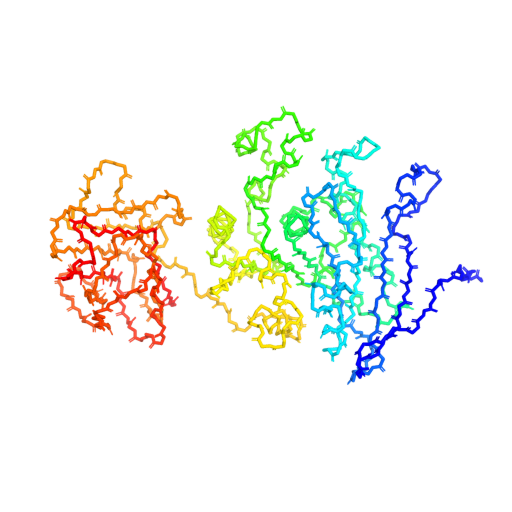100 ARG A N 1
ATOM 768 C CA . ARG A 1 100 ? -0.217 8.687 20.503 1.00 98.44 100 ARG A CA 1
ATOM 769 C C . ARG A 1 100 ? 0.907 8.944 19.502 1.00 98.44 100 ARG A C 1
ATOM 771 O O . ARG A 1 100 ? 1.339 8.036 18.808 1.00 98.44 100 ARG A O 1
ATOM 778 N N . LEU A 1 101 ? 1.415 10.169 19.465 1.00 98.44 101 LEU A N 1
ATOM 779 C CA . LEU A 1 101 ? 2.524 10.546 18.585 1.00 98.44 101 LEU A CA 1
ATOM 780 C C . LEU A 1 101 ? 3.890 10.345 19.250 1.00 98.44 101 LEU A C 1
ATOM 782 O O . LEU A 1 101 ? 4.043 10.686 20.421 1.00 98.44 101 LEU A O 1
ATOM 786 N N . SER A 1 102 ? 4.876 9.840 18.505 1.00 98.25 102 SER A N 1
ATOM 787 C CA . SER A 1 102 ? 6.277 9.730 18.937 1.00 98.25 102 SER A CA 1
ATOM 788 C C . SER A 1 102 ? 6.820 11.069 19.448 1.00 98.25 102 SER A C 1
ATOM 790 O O . SER A 1 102 ? 6.456 12.144 18.965 1.00 98.25 102 SER A O 1
ATOM 792 N N . GLY A 1 103 ? 7.674 10.995 20.470 1.00 95.50 103 GLY A N 1
ATOM 793 C CA . GLY A 1 103 ? 8.316 12.145 21.105 1.00 95.50 103 GLY A CA 1
ATOM 794 C C . GLY A 1 103 ? 7.418 12.875 22.108 1.00 95.50 103 GLY A C 1
ATOM 795 O O . GLY A 1 103 ? 7.918 13.620 22.947 1.00 95.50 103 GLY A O 1
ATOM 796 N N . GLN A 1 104 ? 6.106 12.624 22.092 1.00 96.31 104 GLN A N 1
ATOM 797 C CA . GLN A 1 104 ? 5.151 13.262 22.996 1.00 96.31 104 GLN A CA 1
ATOM 798 C C . GLN A 1 104 ? 4.935 12.422 24.256 1.00 96.31 104 GLN A C 1
ATOM 800 O O . GLN A 1 104 ? 4.533 11.260 24.184 1.00 96.31 104 GLN A O 1
ATOM 805 N N . GLN A 1 105 ? 5.180 13.024 25.422 1.00 93.50 105 GLN A N 1
ATOM 806 C CA . GLN A 1 105 ? 4.970 12.418 26.748 1.00 93.50 105 GLN A CA 1
ATOM 807 C C . GLN A 1 105 ? 5.552 10.997 26.882 1.00 93.50 105 GLN A C 1
ATOM 809 O O . GLN A 1 105 ? 4.896 10.079 27.368 1.00 93.50 105 GLN A O 1
ATOM 814 N N . GLY A 1 106 ? 6.786 10.806 26.403 1.00 92.56 106 GLY A N 1
ATOM 815 C CA . GLY A 1 106 ? 7.484 9.517 26.463 1.00 92.56 106 GLY A CA 1
ATOM 816 C C . GLY A 1 106 ? 6.983 8.470 25.464 1.00 92.56 106 GLY A C 1
ATOM 817 O O . GLY A 1 106 ? 7.453 7.335 25.491 1.00 92.56 106 GLY A O 1
ATOM 818 N N . THR A 1 107 ? 6.062 8.831 24.567 1.00 97.56 107 THR A N 1
ATOM 819 C CA . THR A 1 107 ? 5.596 7.932 23.511 1.00 97.56 107 THR A CA 1
ATOM 820 C C . THR A 1 107 ? 6.733 7.631 22.546 1.00 97.56 107 THR A C 1
ATOM 822 O O . THR A 1 107 ? 7.328 8.541 21.969 1.00 97.56 107 THR A O 1
ATOM 825 N N . LYS A 1 108 ? 6.995 6.342 22.351 1.00 97.56 108 LYS A N 1
ATOM 826 C CA . LYS A 1 108 ? 7.968 5.797 21.406 1.00 97.56 108 LYS A CA 1
ATOM 827 C C . LYS A 1 108 ? 7.426 4.505 20.808 1.00 97.56 108 LYS A C 1
ATOM 829 O O . LYS A 1 108 ? 6.429 3.963 21.294 1.00 97.56 108 LYS A O 1
ATOM 834 N N . TRP A 1 109 ? 8.096 3.988 19.787 1.00 96.75 109 TRP A N 1
ATOM 835 C CA . TRP A 1 109 ? 7.896 2.624 19.311 1.00 96.75 109 TRP A CA 1
ATOM 836 C C . TRP A 1 109 ? 7.839 1.624 20.491 1.00 96.75 109 TRP A C 1
ATOM 838 O O . TRP A 1 109 ? 8.702 1.698 21.370 1.00 96.75 109 TRP A O 1
ATOM 848 N N . PRO A 1 110 ? 6.867 0.688 20.546 1.00 96.62 110 PRO A N 1
ATOM 849 C CA . PRO A 1 110 ? 5.804 0.411 19.570 1.00 96.62 110 PRO A CA 1
ATOM 850 C C . PRO A 1 110 ? 4.426 1.012 19.931 1.00 96.62 110 PRO A C 1
ATOM 852 O O . PRO A 1 110 ? 3.399 0.555 19.427 1.00 96.62 110 PRO A O 1
ATOM 855 N N . LEU A 1 111 ? 4.357 2.005 20.823 1.00 97.69 111 LEU A N 1
ATOM 856 C CA . LEU A 1 111 ? 3.111 2.416 21.490 1.00 97.69 111 LEU A CA 1
ATOM 857 C C . LEU A 1 111 ? 1.994 2.879 20.536 1.00 97.69 111 LEU A C 1
ATOM 859 O O . LEU A 1 111 ? 0.825 2.592 20.786 1.00 97.69 111 LEU A O 1
ATOM 863 N N . TYR A 1 112 ? 2.327 3.543 19.428 1.00 98.25 112 TYR A N 1
ATOM 864 C CA . TYR A 1 112 ? 1.353 3.933 18.395 1.00 98.25 112 TYR A CA 1
ATOM 865 C C . TYR A 1 112 ? 0.805 2.746 17.592 1.00 98.25 112 TYR A C 1
ATOM 867 O O . TYR A 1 112 ? -0.335 2.798 17.137 1.00 98.25 112 TYR A O 1
ATOM 875 N N . ILE A 1 113 ? 1.569 1.658 17.445 1.00 98.50 113 ILE A N 1
ATOM 876 C CA . ILE A 1 113 ? 1.086 0.431 16.791 1.00 98.50 113 ILE A CA 1
ATOM 877 C C . ILE A 1 113 ? 0.066 -0.263 17.697 1.00 98.50 113 ILE A C 1
ATOM 879 O O . ILE A 1 113 ? -0.993 -0.688 17.238 1.00 98.50 113 ILE A O 1
ATOM 883 N N . GLN A 1 114 ? 0.347 -0.304 19.001 1.00 98.19 114 GLN A N 1
ATOM 884 C CA . GLN A 1 114 ? -0.585 -0.825 20.003 1.00 98.19 114 GLN A CA 1
ATOM 885 C C . GLN A 1 114 ? -1.875 0.002 20.061 1.00 98.19 114 GLN A C 1
ATOM 887 O O . GLN A 1 114 ? -2.967 -0.554 20.161 1.00 98.19 114 GLN A O 1
ATOM 892 N N . ASP A 1 115 ? -1.768 1.328 19.950 1.00 98.69 115 ASP A N 1
ATOM 893 C CA . ASP A 1 115 ? -2.929 2.217 19.877 1.00 98.69 115 ASP A CA 1
ATOM 894 C C . ASP A 1 115 ? -3.770 1.954 18.625 1.00 98.69 115 ASP A C 1
ATOM 896 O O . ASP A 1 115 ? -4.996 1.859 18.720 1.00 98.69 115 ASP A O 1
ATOM 900 N N . ALA A 1 116 ? -3.119 1.783 17.472 1.00 98.75 116 ALA A N 1
ATOM 901 C CA . ALA A 1 116 ? -3.779 1.433 16.223 1.00 98.75 116 ALA A CA 1
ATOM 902 C C . ALA A 1 116 ? -4.527 0.093 16.349 1.00 98.75 116 ALA A C 1
ATOM 904 O O . ALA A 1 116 ? -5.719 0.026 16.039 1.00 98.75 116 ALA A O 1
ATOM 905 N N . ALA A 1 117 ? -3.887 -0.947 16.894 1.00 98.75 117 ALA A N 1
ATOM 906 C CA . ALA A 1 117 ? -4.518 -2.247 17.132 1.00 98.75 117 ALA A CA 1
ATOM 907 C C . ALA A 1 117 ? -5.727 -2.151 18.078 1.00 98.75 117 ALA A C 1
ATOM 909 O O . ALA A 1 117 ? -6.804 -2.666 17.764 1.00 98.75 117 ALA A O 1
ATOM 910 N N . ALA A 1 118 ? -5.574 -1.438 19.201 1.00 98.62 118 ALA A N 1
ATOM 911 C CA . ALA A 1 118 ? -6.639 -1.225 20.178 1.00 98.62 118 ALA A CA 1
ATOM 912 C C . ALA A 1 118 ? -7.838 -0.485 19.569 1.00 98.62 118 ALA A C 1
ATOM 914 O O . ALA A 1 118 ? -8.984 -0.850 19.830 1.00 98.62 118 ALA A O 1
ATOM 915 N N . SER A 1 119 ? -7.592 0.517 18.719 1.00 98.81 119 SER A N 1
ATOM 916 C CA . SER A 1 119 ? -8.658 1.253 18.035 1.00 98.81 119 SER A CA 1
ATOM 917 C C . SER A 1 119 ? -9.452 0.363 17.072 1.00 98.81 119 SER A C 1
ATOM 919 O O . SER A 1 119 ? -10.680 0.383 17.099 1.00 98.81 119 SER A O 1
ATOM 921 N N . VAL A 1 120 ? -8.778 -0.490 16.291 1.00 98.81 120 VAL A N 1
ATOM 922 C CA . VAL A 1 120 ? -9.433 -1.431 15.370 1.00 98.81 120 VAL A CA 1
ATOM 923 C C . VAL A 1 120 ? -10.275 -2.446 16.142 1.00 98.81 120 VAL A C 1
ATOM 925 O O . VAL A 1 120 ? -11.431 -2.683 15.788 1.00 98.81 120 VAL A O 1
ATOM 928 N N . ALA A 1 121 ? -9.733 -3.001 17.231 1.00 98.56 121 ALA A N 1
ATOM 929 C CA . ALA A 1 121 ? -10.467 -3.920 18.096 1.00 98.56 121 ALA A CA 1
ATOM 930 C C . ALA A 1 121 ? -11.702 -3.250 18.719 1.00 98.56 121 ALA A C 1
ATOM 932 O O . ALA A 1 121 ? -12.792 -3.828 18.738 1.00 98.56 121 ALA A O 1
ATOM 933 N N . TRP A 1 122 ? -11.560 -2.003 19.179 1.00 98.56 122 TRP A N 1
ATOM 934 C CA . TRP A 1 122 ? -12.674 -1.228 19.708 1.00 98.56 122 TRP A CA 1
ATOM 935 C C . TRP A 1 122 ? -13.753 -1.006 18.646 1.00 98.56 122 TRP A C 1
ATOM 937 O O . TRP A 1 122 ? -14.925 -1.252 18.931 1.00 98.56 122 TRP A O 1
ATOM 947 N N . VAL A 1 123 ? -13.380 -0.608 17.423 1.00 98.75 123 VAL A N 1
ATOM 948 C CA . VAL A 1 123 ? -14.334 -0.396 16.322 1.00 98.75 123 VAL A CA 1
ATOM 949 C C . VAL A 1 123 ? -15.087 -1.684 16.033 1.00 98.75 123 VAL A C 1
ATOM 951 O O . VAL A 1 123 ? -16.314 -1.682 16.052 1.00 98.75 123 VAL A O 1
ATOM 954 N N . ALA A 1 124 ? -14.389 -2.805 15.871 1.00 98.25 124 ALA A N 1
ATOM 955 C CA . ALA A 1 124 ? -15.038 -4.087 15.629 1.00 98.25 124 ALA A CA 1
ATOM 956 C C . ALA A 1 124 ? -16.039 -4.465 16.730 1.00 98.25 124 ALA A C 1
ATOM 958 O O . ALA A 1 124 ? -17.115 -4.990 16.446 1.00 98.25 124 ALA A O 1
ATOM 959 N N . ASN A 1 125 ? -15.736 -4.162 17.990 1.00 98.00 125 ASN A N 1
ATOM 960 C CA . ASN A 1 125 ? -16.621 -4.466 19.113 1.00 98.00 125 ASN A CA 1
ATOM 961 C C . ASN A 1 125 ? -17.791 -3.486 19.282 1.00 98.00 125 ASN A C 1
ATOM 963 O O . ASN A 1 125 ? -18.758 -3.820 19.963 1.00 98.00 125 ASN A O 1
ATOM 967 N N . ASN A 1 126 ? -17.723 -2.289 18.693 1.00 98.12 126 ASN A N 1
ATOM 968 C CA . ASN A 1 126 ? -18.644 -1.203 19.025 1.00 98.12 126 ASN A CA 1
ATOM 969 C C . ASN A 1 126 ? -19.338 -0.559 17.827 1.00 98.12 126 ASN A C 1
ATOM 971 O O . ASN A 1 126 ? -20.317 0.140 18.046 1.00 98.12 126 ASN A O 1
ATOM 975 N N . ILE A 1 127 ? -18.896 -0.748 16.584 1.00 97.56 127 ILE A N 1
ATOM 976 C CA . ILE A 1 127 ? -19.385 0.065 15.459 1.00 97.56 127 ILE A CA 1
ATOM 977 C C . ILE A 1 127 ? -20.863 -0.180 15.112 1.00 97.56 127 ILE A C 1
ATOM 979 O O . ILE A 1 127 ? -21.542 0.732 14.641 1.00 97.56 127 ILE A O 1
ATOM 983 N N . ALA A 1 128 ? -21.396 -1.359 15.452 1.00 96.31 128 ALA A N 1
ATOM 984 C CA . ALA A 1 128 ? -22.792 -1.728 15.210 1.00 96.31 128 ALA A CA 1
ATOM 985 C C . ALA A 1 128 ? -23.801 -0.750 15.841 1.00 96.31 128 ALA A C 1
ATOM 987 O O . ALA A 1 128 ? -24.763 -0.356 15.191 1.00 96.31 128 ALA A O 1
ATOM 988 N N . GLN A 1 129 ? -23.558 -0.282 17.074 1.00 94.88 129 GLN A N 1
ATOM 989 C CA . GLN A 1 129 ? -24.433 0.701 17.751 1.00 94.88 129 GLN A CA 1
ATOM 990 C C . GLN A 1 129 ? -24.379 2.104 17.122 1.00 94.88 129 GLN A C 1
ATOM 992 O O . GLN A 1 129 ? -25.164 2.967 17.503 1.00 94.88 129 GLN A O 1
ATOM 997 N N . TYR A 1 130 ? -23.452 2.346 16.195 1.00 93.50 130 TYR A N 1
ATOM 998 C CA . TYR A 1 130 ? -23.360 3.593 15.440 1.00 93.50 130 TYR A CA 1
ATOM 999 C C . TYR A 1 130 ? -23.927 3.453 14.021 1.00 93.50 130 TYR A C 1
ATOM 1001 O O . TYR A 1 130 ? -24.088 4.458 13.346 1.00 93.50 130 TYR A O 1
ATOM 1009 N N . GLY A 1 131 ? -24.259 2.238 13.567 1.00 92.75 131 GLY A N 1
ATOM 1010 C CA . GLY A 1 131 ? -24.787 1.975 12.222 1.00 92.75 131 GLY A CA 1
ATOM 1011 C C . GLY A 1 131 ? -23.758 1.466 11.206 1.00 92.75 131 GLY A C 1
ATOM 1012 O O . GLY A 1 131 ? -24.112 1.256 10.047 1.00 92.75 131 GLY A O 1
ATOM 1013 N N . GLY A 1 132 ? -22.504 1.240 11.609 1.00 95.56 132 GLY A N 1
ATOM 1014 C CA . GLY A 1 132 ? -21.525 0.544 10.768 1.00 95.56 132 GLY A CA 1
ATOM 1015 C C . GLY A 1 132 ? -21.623 -0.977 10.905 1.00 95.56 132 GLY A C 1
ATOM 1016 O O . GLY A 1 132 ? -22.090 -1.494 11.919 1.00 95.56 132 GLY A O 1
ATOM 1017 N N . ASP A 1 133 ? -21.173 -1.698 9.886 1.00 95.44 133 ASP A N 1
ATOM 1018 C CA . ASP A 1 133 ? -21.196 -3.156 9.811 1.00 95.44 133 ASP A CA 1
ATOM 1019 C C . ASP A 1 133 ? -19.966 -3.751 10.510 1.00 95.44 133 ASP A C 1
ATOM 1021 O O . ASP A 1 133 ? -18.849 -3.644 9.992 1.00 95.44 133 ASP A O 1
ATOM 1025 N N . PRO A 1 134 ? -20.132 -4.412 11.673 1.00 95.69 134 PRO A N 1
ATOM 1026 C CA . PRO A 1 134 ? -19.015 -5.018 12.391 1.00 95.69 134 PRO A CA 1
ATOM 1027 C C . PRO A 1 134 ? -18.400 -6.219 11.654 1.00 95.69 134 PRO A C 1
ATOM 1029 O O . PRO A 1 134 ? -17.350 -6.704 12.077 1.00 95.69 134 PRO A O 1
ATOM 1032 N N . ASN A 1 135 ? -19.047 -6.713 10.592 1.00 93.75 135 ASN A N 1
ATOM 1033 C CA . ASN A 1 135 ? -18.566 -7.805 9.753 1.00 93.75 135 ASN A CA 1
ATOM 1034 C C . ASN A 1 135 ? -17.920 -7.310 8.455 1.00 93.75 135 ASN A C 1
ATOM 1036 O O . ASN A 1 135 ? -17.408 -8.135 7.700 1.00 93.75 135 ASN A O 1
ATOM 1040 N N . ASN A 1 136 ? -17.923 -6.002 8.183 1.00 95.25 136 ASN A N 1
ATOM 1041 C CA . ASN A 1 136 ? -17.373 -5.433 6.957 1.00 95.25 136 ASN A CA 1
ATOM 1042 C C . ASN A 1 136 ? -16.418 -4.267 7.253 1.00 95.25 136 ASN A C 1
ATOM 1044 O O . ASN A 1 136 ? -16.674 -3.116 6.900 1.00 95.25 136 ASN A O 1
ATOM 1048 N N . ILE A 1 137 ? -15.326 -4.588 7.956 1.00 98.00 137 ILE A N 1
ATOM 1049 C CA . ILE A 1 137 ? -14.327 -3.627 8.436 1.00 98.00 137 ILE A CA 1
ATOM 1050 C C . ILE A 1 137 ? -13.043 -3.734 7.619 1.00 98.00 137 ILE A C 1
ATOM 1052 O O . ILE A 1 137 ? -12.442 -4.807 7.516 1.00 98.00 137 ILE A O 1
ATOM 1056 N N . PHE A 1 138 ? -12.581 -2.593 7.126 1.00 98.50 138 PHE A N 1
ATOM 1057 C CA . PHE A 1 138 ? -11.309 -2.410 6.443 1.00 98.50 138 PHE A CA 1
ATOM 1058 C C . PHE A 1 138 ? -10.426 -1.463 7.248 1.00 98.50 138 PHE A C 1
ATOM 1060 O O . PHE A 1 138 ? -10.914 -0.532 7.888 1.00 98.50 138 PHE A O 1
ATOM 1067 N N . VAL A 1 139 ? -9.117 -1.690 7.208 1.00 98.81 139 VAL A N 1
ATOM 1068 C CA . VAL A 1 139 ? -8.134 -0.795 7.827 1.00 98.81 139 VAL A CA 1
ATOM 1069 C C . VAL A 1 139 ? -7.397 -0.065 6.720 1.00 98.81 139 VAL A C 1
ATOM 1071 O O . VAL A 1 139 ? -6.832 -0.704 5.836 1.00 98.81 139 VAL A O 1
ATOM 1074 N N . MET A 1 140 ? -7.411 1.261 6.759 1.00 98.75 140 MET A N 1
ATOM 1075 C CA . MET A 1 140 ? -6.776 2.114 5.766 1.00 98.75 140 MET A CA 1
ATOM 1076 C C . MET A 1 140 ? -5.800 3.071 6.436 1.00 98.75 140 MET A C 1
ATOM 1078 O O . MET A 1 140 ? -6.050 3.555 7.536 1.00 98.75 140 MET A O 1
ATOM 1082 N N . GLY A 1 141 ? -4.719 3.414 5.754 1.00 98.38 141 GLY A N 1
ATOM 1083 C CA . GLY A 1 141 ? -3.866 4.495 6.214 1.00 98.38 141 GLY A CA 1
ATOM 1084 C C . GLY A 1 141 ? -3.085 5.145 5.094 1.00 98.38 141 GLY A C 1
ATOM 1085 O O . GLY A 1 141 ? -2.926 4.566 4.018 1.00 98.38 141 GLY A O 1
ATOM 1086 N N . PHE A 1 142 ? -2.597 6.348 5.376 1.00 97.81 142 PHE A N 1
ATOM 1087 C CA . PHE A 1 142 ? -1.754 7.133 4.482 1.00 97.81 142 PHE A CA 1
ATOM 1088 C C . PHE A 1 142 ? -0.393 7.408 5.129 1.00 97.81 142 PHE A C 1
ATOM 1090 O O . PHE A 1 142 ? -0.331 7.748 6.311 1.00 97.81 142 PHE A O 1
ATOM 1097 N N . SER A 1 143 ? 0.705 7.289 4.378 1.00 97.25 143 SER A N 1
ATOM 1098 C CA . SER A 1 143 ? 2.059 7.607 4.857 1.00 97.25 143 SER A CA 1
ATOM 1099 C C . SER A 1 143 ? 2.416 6.837 6.144 1.00 97.25 143 SER A C 1
ATOM 1101 O O . SER A 1 143 ? 2.351 5.608 6.175 1.00 97.25 143 SER A O 1
ATOM 1103 N N . ALA A 1 144 ? 2.717 7.526 7.244 1.00 97.81 144 ALA A N 1
ATOM 1104 C CA . ALA A 1 144 ? 2.906 6.911 8.561 1.00 97.81 144 ALA A CA 1
ATOM 1105 C C . ALA A 1 144 ? 1.707 6.055 9.036 1.00 97.81 144 ALA A C 1
ATOM 1107 O O . ALA A 1 144 ? 1.893 5.012 9.663 1.00 97.81 144 ALA A O 1
ATOM 1108 N N . GLY A 1 145 ? 0.471 6.433 8.704 1.00 98.50 145 GLY A N 1
ATOM 1109 C CA . GLY A 1 145 ? -0.714 5.615 8.965 1.00 98.50 145 GLY A CA 1
ATOM 1110 C C . GLY A 1 145 ? -0.768 4.347 8.108 1.00 98.50 145 GLY A C 1
ATOM 1111 O O . GLY A 1 145 ? -1.288 3.313 8.539 1.00 98.50 145 GLY A O 1
ATOM 1112 N N . ALA A 1 146 ? -0.178 4.372 6.911 1.00 98.62 146 ALA A N 1
ATOM 1113 C CA . ALA A 1 146 ? 0.005 3.179 6.089 1.00 98.62 146 ALA A CA 1
ATOM 1114 C C . ALA A 1 146 ? 1.101 2.257 6.655 1.00 98.62 146 ALA A C 1
ATOM 1116 O O . ALA A 1 146 ? 0.946 1.040 6.583 1.00 98.62 146 ALA A O 1
ATOM 1117 N N . TYR A 1 147 ? 2.139 2.795 7.310 1.00 98.50 147 TYR A N 1
ATOM 1118 C CA . TYR A 1 147 ? 3.058 1.985 8.125 1.00 98.50 147 TYR A CA 1
ATOM 1119 C C . TYR A 1 147 ? 2.308 1.239 9.244 1.00 98.50 147 TYR A C 1
ATOM 1121 O O . TYR A 1 147 ? 2.461 0.022 9.373 1.00 98.50 147 TYR A O 1
ATOM 1129 N N . LEU A 1 148 ? 1.429 1.920 9.998 1.00 98.75 148 LEU A N 1
ATOM 1130 C CA . LEU A 1 148 ? 0.583 1.270 11.014 1.00 98.75 148 LEU A CA 1
ATOM 1131 C C . LEU A 1 148 ? -0.290 0.175 10.385 1.00 98.75 148 LEU A C 1
ATOM 1133 O O . LEU A 1 148 ? -0.329 -0.952 10.874 1.00 98.75 148 LEU A O 1
ATOM 1137 N N . THR A 1 149 ? -0.931 0.485 9.257 1.00 98.75 149 THR A N 1
ATOM 1138 C CA . THR A 1 149 ? -1.770 -0.458 8.503 1.00 98.75 149 THR A CA 1
ATOM 1139 C C . THR A 1 149 ? -0.985 -1.699 8.078 1.00 98.75 149 THR A C 1
ATOM 1141 O O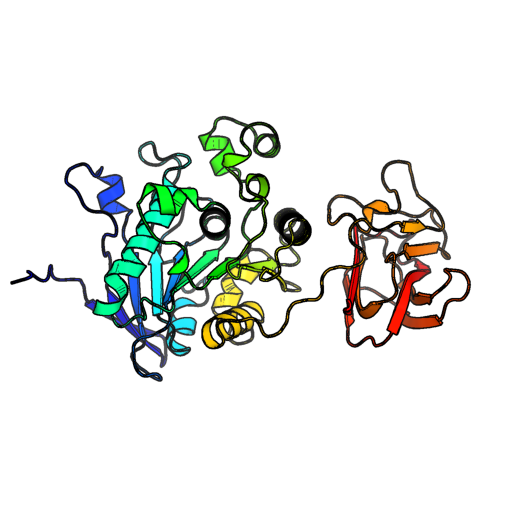 . THR A 1 149 ? -1.451 -2.821 8.279 1.00 98.75 149 THR A O 1
ATOM 1144 N N . HIS A 1 150 ? 0.231 -1.526 7.556 1.00 97.88 150 HIS A N 1
ATOM 1145 C CA . HIS A 1 150 ? 1.101 -2.637 7.199 1.00 97.88 150 HIS A CA 1
ATOM 1146 C C . HIS A 1 150 ? 1.477 -3.487 8.411 1.00 97.88 150 HIS A C 1
ATOM 1148 O O . HIS A 1 150 ? 1.324 -4.707 8.340 1.00 97.88 150 HIS A O 1
ATOM 1154 N N . MET A 1 151 ? 1.892 -2.872 9.521 1.00 97.94 151 MET A N 1
ATOM 1155 C CA . MET A 1 151 ? 2.249 -3.590 10.749 1.00 97.94 151 MET A CA 1
ATOM 1156 C C . MET A 1 151 ? 1.086 -4.446 11.267 1.00 97.94 151 MET A C 1
ATOM 1158 O O . MET A 1 151 ? 1.287 -5.623 11.562 1.00 97.94 151 MET A O 1
ATOM 1162 N N . LEU A 1 152 ? -0.136 -3.899 11.295 1.00 98.00 152 LEU A N 1
ATOM 1163 C CA . LEU A 1 152 ? -1.340 -4.641 11.690 1.00 98.00 152 LEU A CA 1
ATOM 1164 C C . LEU A 1 152 ? -1.712 -5.756 10.699 1.00 98.00 152 LEU A C 1
ATOM 1166 O O . LEU A 1 152 ? -2.257 -6.786 11.096 1.00 98.00 152 LEU A O 1
ATOM 1170 N N . SER A 1 153 ? -1.438 -5.560 9.408 1.00 96.00 153 SER A N 1
ATOM 1171 C CA . SER A 1 153 ? -1.764 -6.544 8.371 1.00 96.00 153 SER A CA 1
ATOM 1172 C C . SER A 1 153 ? -0.853 -7.775 8.411 1.00 96.00 153 SER A C 1
ATOM 1174 O O . SER A 1 153 ? -1.330 -8.907 8.261 1.00 96.00 153 SER A O 1
ATOM 1176 N N . ILE A 1 154 ? 0.448 -7.555 8.635 1.00 95.12 154 ILE A N 1
ATOM 1177 C CA . ILE A 1 154 ? 1.489 -8.576 8.519 1.00 95.12 154 ILE A CA 1
ATOM 1178 C C . ILE A 1 154 ? 1.723 -9.304 9.842 1.00 95.12 154 ILE A C 1
ATOM 1180 O O . ILE A 1 154 ? 1.865 -10.526 9.855 1.00 95.12 154 ILE A O 1
ATOM 1184 N N . ASP A 1 155 ? 1.723 -8.599 10.971 1.00 94.50 155 ASP A N 1
ATOM 1185 C CA . ASP A 1 155 ? 2.080 -9.176 12.261 1.00 94.50 155 ASP A CA 1
ATOM 1186 C C . ASP A 1 155 ? 0.835 -9.341 13.137 1.00 94.50 155 ASP A C 1
ATOM 1188 O O . ASP A 1 155 ? 0.272 -8.386 13.669 1.00 94.50 155 ASP A O 1
ATOM 1192 N N . SER A 1 156 ? 0.387 -10.588 13.293 1.00 92.31 156 SER A N 1
ATOM 1193 C CA . SER A 1 156 ? -0.794 -10.911 14.091 1.00 92.31 156 SER A CA 1
ATOM 1194 C C . SER A 1 156 ? -0.606 -10.609 15.574 1.00 92.31 156 SER A C 1
ATOM 1196 O O . SER A 1 156 ? -1.616 -10.518 16.274 1.00 92.31 156 SER A O 1
ATOM 1198 N N . LYS A 1 157 ? 0.640 -10.433 16.051 1.00 95.06 157 LYS A N 1
ATOM 1199 C CA . LYS A 1 157 ? 0.916 -10.210 17.475 1.00 95.06 157 LYS A CA 1
ATOM 1200 C C . LYS A 1 157 ? 0.135 -9.024 18.034 1.00 95.06 157 LYS A C 1
ATOM 1202 O O . LYS A 1 157 ? -0.418 -9.116 19.122 1.00 95.06 157 LYS A O 1
ATOM 1207 N N . TRP A 1 158 ? -0.005 -7.958 17.242 1.00 96.88 158 TRP A N 1
ATOM 1208 C CA . TRP A 1 158 ? -0.677 -6.728 17.659 1.00 96.88 158 TRP A CA 1
ATOM 1209 C C . TRP A 1 158 ? -2.145 -6.948 18.021 1.00 96.88 158 TRP A C 1
ATOM 1211 O O . TRP A 1 158 ? -2.691 -6.224 18.847 1.00 96.88 158 TRP A O 1
ATOM 1221 N N . TYR A 1 159 ? -2.781 -7.959 17.425 1.00 97.00 159 TYR A N 1
ATOM 1222 C CA . TYR A 1 159 ? -4.141 -8.357 17.763 1.00 97.00 159 TYR A CA 1
ATOM 1223 C C . TYR A 1 159 ? -4.182 -9.457 18.827 1.00 97.00 159 TYR A C 1
ATOM 1225 O O . TYR A 1 159 ? -5.018 -9.390 19.726 1.00 97.00 159 TYR A O 1
ATOM 1233 N N . THR A 1 160 ? -3.276 -10.440 18.784 1.00 96.00 160 THR A N 1
ATOM 1234 C CA . THR A 1 160 ? -3.266 -11.524 19.781 1.00 96.00 160 THR A CA 1
ATOM 1235 C C . THR A 1 160 ? -2.916 -11.023 21.181 1.00 96.00 160 THR A C 1
ATOM 1237 O O . THR A 1 160 ? -3.502 -11.498 22.148 1.00 96.00 160 THR A O 1
ATOM 1240 N N . GLU A 1 161 ? -2.030 -10.027 21.302 1.00 95.44 161 GLU A N 1
ATOM 1241 C CA . GLU A 1 161 ? -1.664 -9.387 22.578 1.00 95.44 161 GLU A CA 1
ATOM 1242 C C . GLU A 1 161 ? -2.867 -8.749 23.292 1.00 95.44 161 GLU A C 1
ATOM 1244 O O . GLU A 1 161 ? -2.885 -8.660 24.517 1.00 95.44 161 GLU A O 1
ATOM 1249 N N . ILE A 1 162 ? -3.892 -8.342 22.537 1.00 96.06 162 ILE A N 1
ATOM 1250 C CA . ILE A 1 162 ? -5.131 -7.750 23.064 1.00 96.06 162 ILE A CA 1
ATOM 1251 C C . ILE A 1 162 ? -6.337 -8.692 22.939 1.00 96.06 162 ILE A C 1
ATOM 1253 O O . ILE A 1 162 ? -7.480 -8.244 23.038 1.00 96.06 162 ILE A O 1
ATOM 1257 N N . ASN A 1 163 ? -6.094 -9.989 22.714 1.00 96.88 163 ASN A N 1
ATOM 1258 C CA . ASN A 1 163 ? -7.115 -11.025 22.537 1.00 96.88 163 ASN A CA 1
ATOM 1259 C C . ASN A 1 163 ? -8.185 -10.666 21.483 1.00 96.88 163 ASN A C 1
ATOM 1261 O O . ASN A 1 163 ? -9.382 -10.894 21.671 1.00 96.88 163 ASN A O 1
ATOM 1265 N N . PHE A 1 164 ? -7.757 -10.059 20.374 1.00 97.25 164 PHE A N 1
ATOM 1266 C CA . PHE A 1 164 ? -8.629 -9.708 19.261 1.00 97.25 164 PHE A CA 1
ATOM 1267 C C . PHE A 1 164 ? -8.450 -10.678 18.090 1.00 97.25 164 PHE A C 1
ATOM 1269 O O . PHE A 1 164 ? -7.335 -10.936 17.636 1.00 97.25 164 PHE A O 1
ATOM 1276 N N . ASP A 1 165 ? -9.564 -11.182 17.555 1.00 95.06 165 ASP A N 1
ATOM 1277 C CA . ASP A 1 165 ? -9.548 -12.016 16.356 1.00 95.06 165 ASP A CA 1
ATOM 1278 C C . ASP A 1 165 ? -9.390 -11.157 15.092 1.00 95.06 165 ASP A C 1
ATOM 1280 O O . ASP A 1 165 ? -10.331 -10.507 14.622 1.00 95.06 165 ASP A O 1
ATOM 1284 N N . ARG A 1 166 ? -8.194 -11.211 14.494 1.00 92.25 166 ARG A N 1
ATOM 1285 C CA . ARG A 1 166 ? -7.875 -10.523 13.233 1.00 92.25 166 ARG A CA 1
ATOM 1286 C C . ARG A 1 166 ? -8.789 -10.923 12.072 1.00 92.25 166 ARG A C 1
ATOM 1288 O O . ARG A 1 166 ? -8.883 -10.179 11.098 1.00 92.25 166 ARG A O 1
ATOM 1295 N N . ASN A 1 167 ? -9.472 -12.071 12.134 1.00 92.38 167 ASN A N 1
ATOM 1296 C CA . ASN A 1 167 ? -10.348 -12.513 11.051 1.00 92.38 167 ASN A CA 1
ATOM 1297 C C . ASN A 1 167 ? -11.583 -11.642 10.857 1.00 92.38 167 ASN A C 1
ATOM 1299 O O . ASN A 1 167 ? -12.169 -11.677 9.771 1.00 92.38 167 ASN A O 1
ATOM 1303 N N . ARG A 1 168 ? -11.914 -10.820 11.855 1.00 95.19 168 ARG A N 1
ATOM 1304 C CA . ARG A 1 168 ? -12.969 -9.807 11.789 1.00 95.19 168 ARG A CA 1
ATOM 1305 C C . ARG A 1 168 ? -12.639 -8.645 10.848 1.00 95.19 168 ARG A C 1
ATOM 1307 O O . ARG A 1 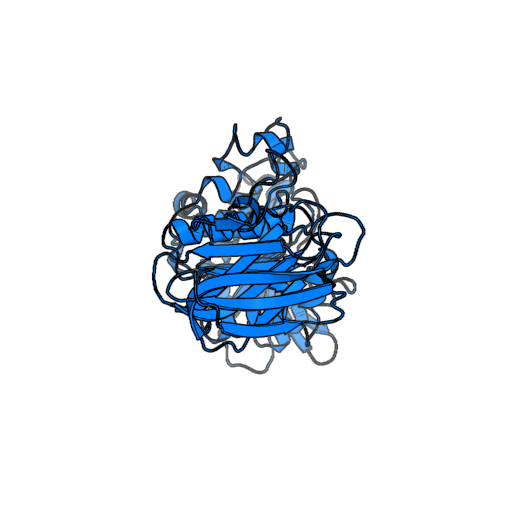168 ? -13.529 -7.873 10.507 1.00 95.19 168 ARG A O 1
ATOM 1314 N N . ILE A 1 169 ? -11.385 -8.531 10.409 1.00 96.31 169 ILE A N 1
ATOM 1315 C CA . ILE A 1 169 ? -10.949 -7.545 9.418 1.00 96.31 169 ILE A CA 1
ATOM 1316 C C . ILE A 1 169 ? -11.007 -8.172 8.021 1.00 96.31 169 ILE A C 1
ATOM 1318 O O . ILE A 1 169 ? -10.478 -9.266 7.782 1.00 96.31 169 ILE A O 1
ATOM 1322 N N . LYS A 1 170 ? -11.680 -7.482 7.095 1.00 95.19 170 LYS A N 1
ATOM 1323 C CA . LYS A 1 170 ? -11.878 -7.921 5.706 1.00 95.19 170 LYS A CA 1
ATOM 1324 C C . LYS A 1 170 ? -10.657 -7.672 4.836 1.00 95.19 170 LYS A C 1
ATOM 1326 O O . LYS A 1 170 ? -10.348 -8.507 3.994 1.00 95.19 170 LYS A O 1
ATOM 1331 N N . GLY A 1 171 ? -9.924 -6.595 5.093 1.00 95.81 171 GLY A N 1
ATOM 1332 C CA . GLY A 1 171 ? -8.600 -6.390 4.526 1.00 95.81 171 GLY A CA 1
ATOM 1333 C C . GLY A 1 171 ? -8.027 -5.012 4.812 1.00 95.81 171 GLY A C 1
ATOM 1334 O O . GLY A 1 171 ? -8.581 -4.236 5.595 1.00 95.81 171 GLY A O 1
ATOM 1335 N N . TYR A 1 172 ? -6.884 -4.746 4.189 1.00 98.06 172 TYR A N 1
ATOM 1336 C CA . TYR A 1 172 ? -6.013 -3.623 4.514 1.00 98.06 172 TYR A CA 1
ATOM 1337 C C . TYR A 1 172 ? -5.705 -2.791 3.270 1.00 98.06 172 TYR A C 1
ATOM 1339 O O . TYR A 1 172 ? -5.507 -3.338 2.186 1.00 98.06 172 TYR A O 1
ATOM 1347 N N . ILE A 1 173 ? -5.651 -1.472 3.429 1.00 98.50 173 ILE A N 1
ATOM 1348 C CA . ILE A 1 173 ? -5.417 -0.496 2.364 1.00 98.50 173 ILE A CA 1
ATOM 1349 C C . ILE A 1 173 ? -4.289 0.436 2.814 1.00 98.50 173 ILE A C 1
ATOM 1351 O O . ILE A 1 173 ? -4.480 1.306 3.659 1.00 98.50 173 ILE A O 1
ATOM 1355 N N . ALA A 1 174 ? -3.100 0.256 2.262 1.00 98.38 174 ALA A N 1
ATOM 1356 C CA . ALA A 1 174 ? -1.935 1.066 2.577 1.00 98.38 174 ALA A CA 1
ATOM 1357 C C . ALA A 1 174 ? -1.635 2.014 1.416 1.00 98.38 174 ALA A C 1
ATOM 1359 O O . ALA A 1 174 ? -1.413 1.567 0.293 1.00 98.38 174 ALA A O 1
ATOM 1360 N N . ILE A 1 175 ? -1.633 3.319 1.679 1.00 98.19 175 ILE A N 1
ATOM 1361 C CA . ILE A 1 175 ? -1.368 4.349 0.672 1.00 98.19 175 ILE A CA 1
ATOM 1362 C C . ILE A 1 175 ? -0.067 5.058 1.040 1.00 98.19 175 ILE A C 1
ATOM 1364 O O . ILE A 1 175 ? 0.035 5.648 2.116 1.00 98.19 175 ILE A O 1
ATOM 1368 N N . SER A 1 176 ? 0.928 4.995 0.159 1.00 97.50 176 SER A N 1
ATOM 1369 C CA . SER A 1 176 ? 2.218 5.676 0.316 1.00 97.50 176 SER A CA 1
ATOM 1370 C C . SER A 1 176 ? 2.952 5.316 1.619 1.00 97.50 176 SER A C 1
ATOM 1372 O O . SER A 1 176 ? 3.598 6.159 2.240 1.00 97.50 176 SER A O 1
ATOM 1374 N N . GLY A 1 177 ? 2.808 4.070 2.082 1.00 96.44 177 GLY A N 1
ATOM 1375 C CA . GLY A 1 177 ? 3.337 3.616 3.370 1.00 96.44 177 GLY A CA 1
ATOM 1376 C C . GLY A 1 177 ? 4.799 3.214 3.330 1.00 96.44 177 GLY A C 1
ATOM 1377 O O . GLY A 1 177 ? 5.283 2.701 2.328 1.00 96.44 177 GLY A O 1
ATOM 1378 N N . GLN A 1 178 ? 5.509 3.391 4.440 1.00 92.62 178 GLN A N 1
ATOM 1379 C CA . GLN A 1 178 ? 6.883 2.916 4.542 1.00 92.62 178 GLN A CA 1
ATOM 1380 C C . GLN A 1 178 ? 6.934 1.441 4.970 1.00 92.62 178 GLN A C 1
ATOM 1382 O O . GLN A 1 178 ? 6.338 1.057 5.980 1.00 92.62 178 GLN A O 1
ATOM 1387 N N . THR A 1 179 ? 7.663 0.609 4.220 1.00 92.75 179 THR A N 1
ATOM 1388 C CA . THR A 1 179 ? 7.706 -0.853 4.433 1.00 92.75 179 THR A CA 1
ATOM 1389 C C . THR A 1 179 ? 9.060 -1.370 4.926 1.00 92.75 179 THR A C 1
ATOM 1391 O O . THR A 1 179 ? 9.078 -2.338 5.686 1.00 92.75 179 THR A O 1
ATOM 1394 N N . ARG A 1 180 ? 10.184 -0.740 4.547 1.00 86.12 180 ARG A N 1
ATOM 1395 C CA . ARG A 1 180 ? 11.553 -1.154 4.933 1.00 86.12 180 ARG A CA 1
ATOM 1396 C C . ARG A 1 180 ? 12.222 -0.247 5.959 1.00 86.12 180 ARG A C 1
ATOM 1398 O O . ARG A 1 180 ? 13.035 -0.701 6.754 1.00 86.12 180 ARG A O 1
ATOM 1405 N N . THR A 1 181 ? 11.918 1.044 5.957 1.00 82.25 181 THR A N 1
ATOM 1406 C CA . THR A 1 181 ? 12.518 1.983 6.910 1.00 82.25 181 THR A CA 1
ATOM 1407 C C . THR A 1 181 ? 11.481 2.979 7.395 1.00 82.25 181 THR A C 1
ATOM 1409 O O . THR A 1 181 ? 10.543 3.284 6.677 1.00 82.25 181 THR A O 1
ATOM 1412 N N . HIS A 1 182 ? 11.626 3.509 8.606 1.00 91.88 182 HIS A N 1
ATOM 1413 C CA . HIS A 1 182 ? 10.802 4.625 9.063 1.00 91.88 182 HIS A CA 1
ATOM 1414 C C . HIS A 1 182 ? 11.638 5.503 9.994 1.00 91.88 182 HIS A C 1
ATOM 1416 O O . HIS A 1 182 ? 12.017 5.064 11.078 1.00 91.88 182 HIS A O 1
ATOM 1422 N N . GLY A 1 183 ? 11.922 6.745 9.586 1.00 91.19 183 GLY A N 1
ATOM 1423 C CA . GLY A 1 183 ? 12.849 7.636 10.300 1.00 91.19 183 GLY A CA 1
ATOM 1424 C C . GLY A 1 183 ? 12.498 7.817 11.780 1.00 91.19 183 GLY A C 1
ATOM 1425 O O . GLY A 1 183 ? 13.339 7.599 12.644 1.00 91.19 183 GLY A O 1
ATOM 1426 N N . THR A 1 184 ? 11.227 8.097 12.084 1.00 96.06 184 THR A N 1
ATOM 1427 C CA . THR A 1 184 ? 10.741 8.247 13.469 1.00 96.06 184 THR A CA 1
ATOM 1428 C C . THR A 1 184 ? 10.896 6.981 14.309 1.00 96.06 184 THR A C 1
ATOM 1430 O O . THR A 1 184 ? 11.280 7.060 15.470 1.00 96.06 184 THR A O 1
ATOM 1433 N N . VAL A 1 185 ? 10.661 5.804 13.723 1.00 96.31 185 VAL A N 1
ATOM 1434 C CA . VAL A 1 185 ? 10.842 4.522 14.417 1.00 96.31 185 VAL A CA 1
ATOM 1435 C C . VAL A 1 185 ? 12.323 4.289 14.711 1.00 96.31 185 VAL A C 1
ATOM 1437 O O . VAL A 1 185 ? 12.674 3.895 15.817 1.00 96.31 185 VAL A O 1
ATOM 1440 N N . ALA A 1 186 ? 13.206 4.582 13.753 1.00 94.12 186 ALA A N 1
ATOM 1441 C CA . ALA A 1 186 ? 14.649 4.485 13.958 1.00 94.12 186 ALA A CA 1
ATOM 1442 C C . ALA A 1 186 ? 15.120 5.430 15.079 1.00 94.12 186 ALA A C 1
ATOM 1444 O O . ALA A 1 186 ? 15.853 5.013 15.974 1.00 94.12 186 ALA A O 1
ATOM 1445 N N . ALA A 1 187 ? 14.624 6.672 15.080 1.00 95.38 187 ALA A N 1
ATOM 1446 C CA . ALA A 1 187 ? 14.923 7.666 16.107 1.00 95.38 187 ALA A CA 1
ATOM 1447 C C . ALA A 1 187 ? 14.413 7.250 17.499 1.00 95.38 187 ALA A C 1
ATOM 1449 O O . ALA A 1 187 ? 15.156 7.355 18.475 1.00 95.38 187 ALA A O 1
ATOM 1450 N N . ASP A 1 188 ? 13.190 6.716 17.598 1.00 96.44 188 ASP A N 1
ATOM 1451 C CA . ASP A 1 188 ? 12.641 6.169 18.847 1.00 96.44 188 ASP A CA 1
ATOM 1452 C C . ASP A 1 188 ? 13.540 5.066 19.434 1.00 96.44 188 ASP A C 1
ATOM 1454 O O . ASP A 1 188 ? 13.681 4.962 20.657 1.00 96.44 188 ASP A O 1
ATOM 1458 N N . LEU A 1 189 ? 14.152 4.267 18.553 1.00 95.12 189 LEU A N 1
ATOM 1459 C CA . LEU A 1 189 ? 15.037 3.145 18.868 1.00 95.12 189 LEU A CA 1
ATOM 1460 C C . LEU A 1 189 ? 16.514 3.539 19.044 1.00 95.12 189 LEU A C 1
ATOM 1462 O O . LEU A 1 189 ? 17.321 2.684 19.402 1.00 95.12 189 LEU A O 1
ATOM 1466 N N . GLY A 1 190 ? 16.875 4.804 18.807 1.00 94.75 190 GLY A N 1
ATOM 1467 C CA . GLY A 1 190 ? 18.252 5.293 18.922 1.00 94.75 190 GLY A CA 1
ATOM 1468 C C . GLY A 1 190 ? 19.206 4.762 17.846 1.00 94.75 190 GLY A C 1
ATOM 1469 O O . GLY A 1 190 ? 20.401 4.642 18.107 1.00 94.75 190 GLY A O 1
ATOM 1470 N N . ILE A 1 191 ? 18.696 4.430 16.657 1.00 92.75 191 ILE A N 1
ATOM 1471 C CA . ILE A 1 191 ? 19.479 3.892 15.533 1.00 92.75 191 ILE A CA 1
ATOM 1472 C C . ILE A 1 191 ? 19.320 4.749 14.273 1.00 92.75 191 ILE A C 1
ATOM 1474 O O . ILE A 1 191 ? 18.357 5.504 14.127 1.00 92.75 191 ILE A O 1
ATOM 1478 N N . GLN A 1 192 ? 20.252 4.618 13.327 1.00 86.94 192 GLN A N 1
ATOM 1479 C CA . GLN A 1 192 ? 20.116 5.253 12.015 1.00 86.94 192 GLN A CA 1
ATOM 1480 C C . GLN A 1 192 ? 19.010 4.567 11.198 1.00 86.94 192 GLN A C 1
ATOM 1482 O O . GLN A 1 192 ? 18.792 3.361 11.304 1.00 86.94 192 GLN A O 1
ATOM 1487 N N . GLN A 1 193 ? 18.320 5.319 10.336 1.00 82.62 193 GLN A N 1
ATOM 1488 C CA . GLN A 1 193 ? 17.187 4.802 9.557 1.00 82.62 193 GLN A CA 1
ATOM 1489 C C . GLN A 1 193 ? 17.545 3.581 8.691 1.00 82.62 193 GLN A C 1
ATOM 1491 O O . GLN A 1 193 ? 16.765 2.633 8.612 1.00 82.62 193 GLN A O 1
ATOM 1496 N N . ASN A 1 194 ? 18.735 3.569 8.090 1.00 78.62 194 ASN A N 1
ATOM 1497 C CA . ASN A 1 194 ? 19.244 2.451 7.291 1.00 78.62 194 ASN A CA 1
ATOM 1498 C C . ASN A 1 194 ? 19.615 1.206 8.128 1.00 78.62 194 ASN A C 1
ATOM 1500 O O . ASN A 1 194 ? 19.760 0.124 7.564 1.00 78.62 194 ASN A O 1
ATOM 1504 N N . GLN A 1 195 ? 19.727 1.320 9.457 1.00 80.94 195 GLN A N 1
ATOM 1505 C CA . GLN A 1 195 ? 20.038 0.204 10.362 1.00 80.94 195 GLN A CA 1
ATOM 1506 C C . GLN A 1 195 ? 18.800 -0.601 10.784 1.00 80.94 195 GLN A C 1
ATOM 1508 O O . GLN A 1 195 ? 18.945 -1.684 11.350 1.00 80.94 195 GLN A O 1
ATOM 1513 N N . LEU A 1 196 ? 17.578 -0.134 10.496 1.00 80.25 196 LEU A N 1
ATOM 1514 C CA . LEU A 1 196 ? 16.352 -0.888 10.809 1.00 80.25 196 LEU A CA 1
ATOM 1515 C C . LEU A 1 196 ? 16.364 -2.290 10.181 1.00 80.25 196 LEU A C 1
ATOM 1517 O O . LEU A 1 196 ? 16.012 -3.266 10.841 1.00 80.25 196 LEU A O 1
ATOM 1521 N N . MET A 1 197 ? 16.854 -2.394 8.943 1.00 76.06 197 MET A N 1
ATOM 1522 C CA . MET A 1 197 ? 16.946 -3.649 8.191 1.00 76.06 197 MET A CA 1
ATOM 1523 C C . MET A 1 197 ? 17.902 -4.682 8.808 1.00 76.06 197 MET A C 1
ATOM 1525 O O . MET A 1 197 ? 17.764 -5.868 8.519 1.00 76.06 197 MET A O 1
ATOM 1529 N N . THR A 1 198 ? 18.865 -4.259 9.630 1.00 77.94 198 THR A N 1
ATOM 1530 C CA . THR A 1 198 ? 19.917 -5.135 10.175 1.00 77.94 198 THR A CA 1
ATOM 1531 C C . THR A 1 198 ? 19.825 -5.326 11.684 1.00 77.94 198 THR A C 1
ATOM 1533 O O . THR A 1 198 ? 20.222 -6.375 12.180 1.00 77.94 198 THR A O 1
ATOM 1536 N N . VAL A 1 199 ? 19.295 -4.342 12.417 1.00 81.12 199 VAL A N 1
ATOM 1537 C CA . VAL A 1 199 ? 19.337 -4.321 13.888 1.00 81.12 199 VAL A CA 1
ATOM 1538 C C . VAL A 1 199 ? 17.962 -4.539 14.519 1.00 81.12 199 VAL A C 1
ATOM 1540 O O . VAL A 1 199 ? 17.875 -5.178 15.564 1.00 81.12 199 VAL A O 1
ATOM 1543 N N . ARG A 1 200 ? 16.880 -4.023 13.917 1.00 87.19 200 ARG A N 1
ATOM 1544 C CA . ARG A 1 200 ? 15.519 -4.038 14.494 1.00 87.19 200 ARG A CA 1
ATOM 1545 C C . ARG A 1 200 ? 14.455 -4.314 13.437 1.00 87.19 200 ARG A C 1
ATOM 1547 O O . ARG A 1 200 ? 13.577 -3.497 13.165 1.00 87.19 200 ARG A O 1
ATOM 1554 N N . THR A 1 201 ? 14.543 -5.499 12.839 1.00 86.19 201 THR A N 1
ATOM 1555 C CA . THR A 1 201 ? 13.639 -5.930 11.764 1.00 86.19 201 THR A CA 1
ATOM 1556 C C . THR A 1 201 ? 12.183 -6.027 12.220 1.00 86.19 201 THR A C 1
ATOM 1558 O O . THR A 1 201 ? 11.273 -5.776 11.436 1.00 86.19 201 THR A O 1
ATOM 1561 N N . ASP A 1 202 ? 11.944 -6.280 13.506 1.00 90.31 202 ASP A N 1
ATOM 1562 C CA . ASP A 1 202 ? 10.619 -6.335 14.123 1.00 90.31 202 ASP A CA 1
ATOM 1563 C C . ASP A 1 202 ? 9.858 -4.997 14.097 1.00 90.31 202 ASP A C 1
ATOM 1565 O O . ASP A 1 202 ? 8.637 -4.976 14.287 1.00 90.31 202 ASP A O 1
ATOM 1569 N N . ALA A 1 203 ? 10.559 -3.891 13.851 1.00 92.81 203 ALA A N 1
ATOM 1570 C CA . ALA A 1 203 ? 10.004 -2.547 13.827 1.00 92.81 203 ALA A CA 1
ATOM 1571 C C . ALA A 1 203 ? 9.557 -2.080 12.427 1.00 92.81 203 ALA A C 1
ATOM 1573 O O . ALA A 1 203 ? 9.065 -0.960 12.294 1.00 92.81 203 ALA A O 1
ATOM 1574 N N . MET A 1 204 ? 9.689 -2.912 11.390 1.00 91.50 204 MET A N 1
ATOM 1575 C CA . MET A 1 204 ? 9.292 -2.592 10.014 1.00 91.50 204 MET A CA 1
ATOM 1576 C C . MET A 1 204 ? 8.461 -3.718 9.379 1.00 91.50 204 MET A C 1
ATOM 1578 O O . MET A 1 204 ? 8.729 -4.890 9.651 1.00 91.50 204 MET A O 1
ATOM 1582 N N . PRO A 1 205 ? 7.503 -3.414 8.482 1.00 95.00 205 PRO A N 1
ATOM 1583 C CA . PRO A 1 205 ? 6.723 -4.443 7.793 1.00 95.00 205 PRO A CA 1
ATOM 1584 C C . PRO A 1 205 ? 7.575 -5.510 7.096 1.00 95.00 205 PRO A C 1
ATOM 1586 O O . PRO A 1 205 ? 7.266 -6.699 7.168 1.00 95.00 205 PRO A O 1
ATOM 1589 N N . PHE A 1 206 ? 8.685 -5.107 6.473 1.00 88.00 206 PHE A N 1
ATOM 1590 C CA . PHE A 1 206 ? 9.567 -6.009 5.733 1.00 88.00 206 PHE A CA 1
ATOM 1591 C C . PHE A 1 206 ? 10.212 -7.095 6.610 1.00 88.00 206 PHE A C 1
ATOM 1593 O O . PHE A 1 206 ? 10.483 -8.193 6.129 1.00 88.00 206 PHE A O 1
ATOM 1600 N N . GLY A 1 207 ? 10.417 -6.841 7.906 1.00 88.94 207 GLY A N 1
ATOM 1601 C CA . GLY A 1 207 ? 10.958 -7.845 8.828 1.00 88.94 207 GLY A CA 1
ATOM 1602 C C . GLY A 1 207 ? 9.980 -8.964 9.184 1.00 88.94 207 GLY A C 1
ATOM 1603 O O . GLY A 1 207 ? 10.388 -9.970 9.756 1.00 88.94 207 GLY A O 1
ATOM 1604 N N . HIS A 1 208 ? 8.708 -8.818 8.803 1.00 93.12 208 HIS A N 1
ATOM 1605 C CA . HIS A 1 208 ? 7.629 -9.768 9.082 1.00 93.12 208 HIS A CA 1
ATOM 1606 C C . HIS A 1 208 ? 7.146 -10.513 7.835 1.00 93.12 208 HIS A C 1
ATOM 1608 O O . HIS A 1 208 ? 6.101 -11.164 7.877 1.00 93.12 208 HIS A O 1
ATOM 1614 N N . VAL A 1 209 ? 7.878 -10.409 6.719 1.00 89.38 209 VAL A N 1
ATOM 1615 C CA . VAL A 1 209 ? 7.526 -11.034 5.437 1.00 89.38 209 VAL A CA 1
ATOM 1616 C C . VAL A 1 209 ? 7.211 -12.519 5.621 1.00 89.38 209 VAL A C 1
ATOM 1618 O O . VAL A 1 209 ? 8.062 -13.341 5.966 1.00 89.38 209 VAL A O 1
ATOM 1621 N N . LYS A 1 210 ? 5.963 -12.864 5.319 1.00 90.44 210 LYS A N 1
ATOM 1622 C CA . LYS A 1 210 ? 5.416 -14.221 5.314 1.00 90.44 210 LYS A CA 1
ATOM 1623 C C . LYS A 1 210 ? 4.213 -14.266 4.378 1.00 90.44 210 LYS A C 1
ATOM 1625 O O . LYS A 1 210 ? 3.797 -13.235 3.851 1.00 90.44 210 LYS A O 1
ATOM 1630 N N . LYS A 1 211 ? 3.647 -15.456 4.174 1.00 87.25 211 LYS A N 1
ATOM 1631 C CA . LYS A 1 211 ? 2.403 -15.601 3.417 1.00 87.25 211 LYS A CA 1
ATOM 1632 C C . LYS A 1 211 ? 1.291 -14.780 4.072 1.00 87.25 211 LYS A C 1
ATOM 1634 O O . LYS A 1 211 ? 1.035 -14.922 5.268 1.00 87.25 211 LYS A O 1
ATOM 1639 N N . ILE A 1 212 ? 0.618 -13.958 3.277 1.00 86.69 212 ILE A N 1
ATOM 1640 C CA . ILE A 1 212 ? -0.536 -13.172 3.696 1.00 86.69 212 ILE A CA 1
ATOM 1641 C C . ILE A 1 212 ? -1.826 -13.836 3.235 1.00 86.69 212 ILE A C 1
ATOM 1643 O O . ILE A 1 212 ? -1.974 -14.227 2.078 1.00 86.69 212 ILE A O 1
ATOM 1647 N N . GLU A 1 213 ? -2.768 -13.944 4.169 1.00 84.25 213 GLU A N 1
ATOM 1648 C CA . GLU A 1 213 ? -4.078 -14.562 3.948 1.00 84.25 213 GLU A CA 1
ATOM 1649 C C . GLU A 1 213 ? -5.164 -13.523 3.659 1.00 84.25 213 GLU A C 1
ATOM 1651 O O . GLU A 1 213 ? -6.027 -13.737 2.808 1.00 84.25 213 GLU A O 1
ATOM 1656 N N . LYS A 1 214 ? -5.124 -12.383 4.358 1.00 89.44 214 LYS A N 1
ATOM 1657 C CA . LYS A 1 214 ? -6.103 -11.305 4.202 1.00 89.44 214 LYS A CA 1
ATOM 1658 C C . LYS A 1 214 ? -5.716 -10.389 3.039 1.00 89.44 214 LYS A C 1
ATOM 1660 O O . LYS A 1 214 ? -4.538 -10.070 2.928 1.00 89.44 214 LYS A O 1
ATOM 1665 N N . PRO A 1 215 ? -6.672 -9.917 2.225 1.00 91.94 215 PRO A N 1
ATOM 1666 C CA . PRO A 1 215 ? -6.397 -8.945 1.178 1.00 91.94 215 PRO A CA 1
ATOM 1667 C C . PRO A 1 215 ? -5.643 -7.709 1.682 1.00 91.94 215 PRO A C 1
ATOM 1669 O O . PRO A 1 215 ? -6.065 -7.075 2.654 1.00 91.94 215 PRO A O 1
ATOM 1672 N N . ILE A 1 216 ? -4.549 -7.358 1.004 1.00 94.19 216 ILE A N 1
ATOM 1673 C CA . ILE A 1 216 ? -3.821 -6.099 1.204 1.00 94.19 216 ILE A CA 1
ATOM 1674 C C . ILE A 1 216 ? -3.720 -5.375 -0.139 1.00 94.19 216 ILE A C 1
ATOM 1676 O O . ILE A 1 216 ? -3.236 -5.935 -1.121 1.00 94.19 216 ILE A O 1
ATOM 1680 N N . HIS A 1 217 ? -4.154 -4.120 -0.166 1.00 94.50 217 HIS A N 1
ATOM 1681 C CA . HIS A 1 217 ? -4.012 -3.216 -1.298 1.00 94.50 217 HIS A CA 1
ATOM 1682 C C . HIS A 1 217 ? -2.973 -2.154 -0.973 1.00 94.50 217 HIS A C 1
ATOM 1684 O O . HIS A 1 217 ? -3.112 -1.433 0.012 1.00 94.50 217 HIS A O 1
ATOM 1690 N N . ILE A 1 218 ? -1.952 -2.057 -1.811 1.00 95.62 218 ILE A N 1
ATOM 1691 C CA . ILE A 1 218 ? -0.854 -1.107 -1.693 1.00 95.62 218 ILE A CA 1
ATOM 1692 C C . ILE A 1 218 ? -0.995 -0.091 -2.821 1.00 95.62 218 ILE A C 1
ATOM 1694 O O . ILE A 1 218 ? -1.018 -0.456 -3.992 1.00 95.62 218 ILE A O 1
ATOM 1698 N N . PHE A 1 219 ? -1.093 1.184 -2.481 1.00 95.38 219 PHE A N 1
ATOM 1699 C CA . PHE A 1 219 ? -1.171 2.283 -3.433 1.00 95.38 219 PHE A CA 1
ATOM 1700 C C . PHE A 1 219 ? 0.064 3.152 -3.281 1.00 95.38 219 PHE A C 1
ATOM 1702 O O . PHE A 1 219 ? 0.412 3.531 -2.166 1.00 95.38 219 PHE A O 1
ATOM 1709 N N . VAL A 1 220 ? 0.717 3.480 -4.389 1.00 90.38 220 VAL A N 1
ATOM 1710 C CA . VAL A 1 220 ? 1.930 4.297 -4.378 1.00 90.38 220 VAL A CA 1
ATOM 1711 C C . VAL A 1 220 ? 1.986 5.193 -5.613 1.00 90.38 220 VAL A C 1
ATOM 1713 O O . VAL A 1 220 ? 1.487 4.824 -6.676 1.00 90.38 220 VAL A O 1
ATOM 1716 N N . GLY A 1 221 ? 2.524 6.394 -5.469 1.00 85.31 221 GLY A N 1
ATOM 1717 C CA . GLY A 1 221 ? 2.720 7.361 -6.540 1.00 85.31 221 GLY A CA 1
ATOM 1718 C C . GLY A 1 221 ? 4.028 7.122 -7.288 1.00 85.31 221 GLY A C 1
ATOM 1719 O O . GLY A 1 221 ? 5.010 6.638 -6.726 1.00 85.31 221 GLY A O 1
ATOM 1720 N N . GLU A 1 222 ? 4.039 7.468 -8.572 1.00 80.69 222 GLU A N 1
ATOM 1721 C CA . GLU A 1 222 ? 5.218 7.369 -9.439 1.00 80.69 222 GLU A CA 1
ATOM 1722 C C . GLU A 1 222 ? 6.412 8.189 -8.921 1.00 80.69 222 GLU A C 1
ATOM 1724 O O . GLU A 1 222 ? 7.554 7.745 -9.022 1.00 80.69 222 GLU A O 1
ATOM 1729 N N . TYR A 1 223 ? 6.157 9.355 -8.321 1.00 80.56 223 TYR A N 1
ATOM 1730 C CA . TYR A 1 223 ? 7.193 10.306 -7.901 1.00 80.56 223 TYR A CA 1
ATOM 1731 C C . TYR A 1 223 ? 7.477 10.266 -6.392 1.00 80.56 223 TYR A C 1
ATOM 1733 O O . TYR A 1 223 ? 7.819 11.278 -5.786 1.00 80.56 223 TYR A O 1
ATOM 1741 N N . GLU A 1 224 ? 7.335 9.097 -5.758 1.00 83.19 224 GLU A N 1
ATOM 1742 C CA . GLU A 1 224 ? 7.554 8.926 -4.311 1.00 83.19 224 GLU A CA 1
ATOM 1743 C C . GLU A 1 224 ? 8.971 8.456 -3.919 1.00 83.19 224 GLU A C 1
ATOM 1745 O O . GLU A 1 224 ? 9.234 8.173 -2.745 1.00 83.19 224 GLU A O 1
ATOM 1750 N N . GLY A 1 225 ? 9.899 8.371 -4.878 1.00 84.38 225 GLY A N 1
ATOM 1751 C CA . GLY A 1 225 ? 11.303 8.027 -4.628 1.00 84.38 225 GLY A CA 1
ATOM 1752 C C . GLY A 1 225 ? 11.473 6.671 -3.933 1.00 84.38 225 GLY A C 1
ATOM 1753 O O . GLY A 1 225 ? 10.951 5.659 -4.388 1.00 84.38 225 GLY A O 1
ATOM 1754 N N . GLN A 1 226 ? 12.175 6.630 -2.797 1.00 81.38 226 GLN A N 1
ATOM 1755 C CA . GLN A 1 226 ? 12.432 5.370 -2.083 1.00 81.38 226 GLN A CA 1
ATOM 1756 C C . GLN A 1 226 ? 11.145 4.639 -1.662 1.00 81.38 226 GLN A C 1
ATOM 1758 O O . GLN A 1 226 ? 11.130 3.412 -1.598 1.00 81.38 226 GLN A O 1
ATOM 1763 N N . THR A 1 227 ? 10.050 5.362 -1.405 1.00 86.94 227 THR A N 1
ATOM 1764 C CA . THR A 1 227 ? 8.781 4.756 -0.979 1.00 86.94 227 THR A CA 1
ATOM 1765 C C . THR A 1 227 ? 8.221 3.811 -2.043 1.00 86.94 227 THR A C 1
ATOM 1767 O O . THR A 1 227 ? 7.753 2.728 -1.689 1.00 86.94 227 THR A O 1
ATOM 1770 N N . ILE A 1 228 ? 8.286 4.162 -3.336 1.00 82.19 228 ILE A N 1
ATOM 1771 C CA . ILE A 1 228 ? 7.819 3.265 -4.406 1.00 82.19 228 ILE A CA 1
ATOM 1772 C C . ILE A 1 228 ? 8.690 2.014 -4.499 1.00 82.19 228 ILE A C 1
ATOM 1774 O O . ILE A 1 228 ? 8.151 0.906 -4.482 1.00 82.19 228 ILE A O 1
ATOM 1778 N N . THR A 1 229 ? 10.012 2.170 -4.457 1.00 76.62 229 THR A N 1
ATOM 1779 C CA . THR A 1 229 ? 10.961 1.049 -4.454 1.00 76.62 229 THR A CA 1
ATOM 1780 C C . THR A 1 229 ? 10.724 0.101 -3.274 1.00 76.62 229 THR A C 1
ATOM 1782 O O . THR A 1 229 ? 10.592 -1.112 -3.450 1.00 76.62 229 THR A O 1
ATOM 1785 N N . ASP A 1 230 ? 10.578 0.641 -2.064 1.00 84.62 230 ASP A N 1
ATOM 1786 C CA . ASP A 1 230 ? 10.368 -0.146 -0.848 1.00 84.62 230 ASP A CA 1
ATOM 1787 C C . ASP A 1 230 ? 9.041 -0.922 -0.879 1.00 84.62 230 ASP A C 1
ATOM 1789 O O . ASP A 1 230 ? 8.984 -2.083 -0.452 1.00 84.62 230 ASP A O 1
ATOM 1793 N N . ASN A 1 231 ? 7.970 -0.317 -1.405 1.00 86.69 231 ASN A N 1
ATOM 1794 C CA . ASN A 1 231 ? 6.666 -0.971 -1.535 1.00 86.69 231 ASN A CA 1
ATOM 1795 C C . ASN A 1 231 ? 6.688 -2.112 -2.553 1.00 86.69 231 ASN A C 1
ATOM 1797 O O . ASN A 1 231 ? 6.170 -3.189 -2.255 1.00 86.69 231 ASN A O 1
ATOM 1801 N N . TYR A 1 232 ? 7.323 -1.919 -3.711 1.00 78.56 232 TYR A N 1
ATOM 1802 C CA . TYR A 1 232 ? 7.483 -2.983 -4.705 1.00 78.56 232 TYR A CA 1
ATOM 1803 C C . TYR A 1 232 ? 8.321 -4.138 -4.176 1.00 78.56 232 TYR A C 1
ATOM 1805 O O . TYR A 1 232 ? 7.936 -5.303 -4.299 1.00 78.56 232 TYR A O 1
ATOM 1813 N N . ALA A 1 233 ? 9.432 -3.836 -3.509 1.00 76.50 233 ALA A N 1
ATOM 1814 C CA . ALA A 1 233 ? 10.266 -4.879 -2.950 1.00 76.50 233 ALA A CA 1
ATOM 1815 C C . ALA A 1 233 ? 9.537 -5.658 -1.840 1.00 76.50 233 ALA A C 1
ATOM 1817 O O . ALA A 1 233 ? 9.654 -6.883 -1.766 1.00 76.50 233 ALA A O 1
ATOM 1818 N N . TYR A 1 234 ? 8.759 -4.973 -0.995 1.00 84.38 234 TYR A N 1
ATOM 1819 C CA . TYR A 1 234 ? 7.910 -5.613 0.014 1.00 84.38 234 TYR A CA 1
ATOM 1820 C C . TYR A 1 234 ? 6.836 -6.498 -0.627 1.00 84.38 234 TYR A C 1
ATOM 1822 O O . TYR A 1 234 ? 6.717 -7.670 -0.269 1.00 84.38 234 TYR A O 1
ATOM 1830 N N . TYR A 1 235 ? 6.114 -5.972 -1.620 1.00 80.88 235 TYR A N 1
ATOM 1831 C CA . TYR A 1 235 ? 5.112 -6.709 -2.386 1.00 80.88 235 TYR A CA 1
ATOM 1832 C C . TYR A 1 235 ? 5.692 -8.008 -2.958 1.00 80.88 235 TYR A C 1
ATOM 1834 O O . TYR A 1 235 ? 5.178 -9.096 -2.697 1.00 80.88 235 TYR A O 1
ATOM 1842 N N . ASN A 1 236 ? 6.825 -7.915 -3.654 1.00 71.31 236 ASN A N 1
ATOM 1843 C CA . ASN A 1 236 ? 7.464 -9.064 -4.290 1.00 71.31 236 ASN A CA 1
ATOM 1844 C C . ASN A 1 236 ? 7.945 -10.103 -3.276 1.00 71.31 236 ASN A C 1
ATOM 1846 O O . ASN A 1 236 ? 7.791 -11.307 -3.497 1.00 71.31 236 ASN A O 1
ATOM 1850 N N . GLN A 1 237 ? 8.467 -9.666 -2.129 1.00 77.38 237 GLN A N 1
ATOM 1851 C CA . GLN A 1 237 ? 8.812 -10.586 -1.052 1.00 77.38 237 GLN A CA 1
ATOM 1852 C C . GLN A 1 237 ? 7.587 -11.341 -0.525 1.00 77.38 237 GLN A C 1
ATOM 1854 O O . GLN A 1 237 ? 7.662 -12.556 -0.353 1.00 77.38 237 GLN A O 1
ATOM 1859 N N . LEU A 1 238 ? 6.442 -10.684 -0.339 1.00 80.50 238 LEU A N 1
ATOM 1860 C CA . LEU A 1 238 ? 5.211 -11.360 0.083 1.00 80.50 238 LEU A CA 1
ATOM 1861 C C . LEU A 1 238 ? 4.680 -12.343 -0.963 1.00 80.50 238 LEU A C 1
ATOM 1863 O O . LEU A 1 238 ? 4.254 -13.443 -0.591 1.00 80.50 238 LEU A O 1
ATOM 1867 N N . ILE A 1 239 ? 4.740 -11.994 -2.252 1.00 76.12 239 ILE A N 1
ATOM 1868 C CA . ILE A 1 239 ? 4.405 -12.913 -3.350 1.00 76.12 239 ILE A CA 1
ATOM 1869 C C . ILE A 1 239 ? 5.334 -14.131 -3.328 1.00 76.12 239 ILE A C 1
ATOM 1871 O O . ILE A 1 239 ? 4.857 -15.262 -3.401 1.00 76.12 239 ILE A O 1
ATOM 1875 N N . SER A 1 240 ? 6.641 -13.935 -3.117 1.00 71.50 240 SER A N 1
ATOM 1876 C CA . SER A 1 240 ? 7.611 -15.039 -3.023 1.00 71.50 240 SER A CA 1
ATOM 1877 C C . SER A 1 240 ? 7.332 -16.009 -1.865 1.00 71.50 240 SER A C 1
ATOM 1879 O O . SER A 1 240 ? 7.742 -17.167 -1.910 1.00 71.50 240 SER A O 1
ATOM 1881 N N . LYS A 1 241 ? 6.602 -15.563 -0.831 1.00 80.19 241 LYS A N 1
ATOM 1882 C CA . LYS A 1 241 ? 6.124 -16.411 0.274 1.00 80.19 241 LYS A CA 1
ATOM 1883 C C . LYS A 1 241 ? 4.773 -17.083 -0.008 1.00 80.19 241 LYS A C 1
ATOM 1885 O O . LYS A 1 241 ? 4.231 -17.739 0.876 1.00 80.19 241 LYS A O 1
ATOM 1890 N N . GLY A 1 242 ? 4.229 -16.940 -1.216 1.00 76.19 242 GLY A N 1
ATOM 1891 C CA . GLY A 1 242 ? 2.973 -17.556 -1.647 1.00 76.19 242 GLY A CA 1
ATOM 1892 C C . GLY A 1 242 ? 1.719 -16.751 -1.300 1.00 76.19 242 GLY A C 1
ATOM 1893 O O . GLY A 1 242 ? 0.644 -17.339 -1.173 1.00 76.19 242 GLY A O 1
ATOM 1894 N N . SER A 1 243 ? 1.836 -15.435 -1.096 1.00 82.06 243 SER A N 1
ATOM 1895 C CA . SER A 1 243 ? 0.669 -14.559 -0.916 1.00 82.06 243 SER A CA 1
ATOM 1896 C C . SER A 1 243 ? -0.077 -14.400 -2.241 1.00 82.06 243 SER A C 1
ATOM 1898 O O . SER A 1 243 ? 0.533 -14.052 -3.244 1.00 82.06 243 SER A O 1
ATOM 1900 N N . THR A 1 244 ? -1.390 -14.633 -2.244 1.00 76.75 244 THR A N 1
ATOM 1901 C CA . THR A 1 244 ? -2.243 -14.548 -3.451 1.00 76.75 244 THR A CA 1
ATOM 1902 C C . THR A 1 244 ? -3.310 -13.456 -3.369 1.00 76.75 244 THR A C 1
ATOM 1904 O O . THR A 1 244 ? -3.999 -13.207 -4.350 1.00 76.75 244 THR A O 1
ATOM 1907 N N . ASN A 1 245 ? -3.460 -12.830 -2.198 1.00 82.19 245 ASN A N 1
ATOM 1908 C CA . ASN A 1 245 ? -4.436 -11.776 -1.910 1.00 82.19 245 ASN A CA 1
ATOM 1909 C C . ASN A 1 245 ? -3.704 -10.446 -1.678 1.00 82.19 245 ASN A C 1
ATOM 1911 O O . ASN A 1 245 ? -3.866 -9.798 -0.646 1.00 82.19 245 ASN A O 1
ATOM 1915 N N . LEU A 1 246 ? -2.817 -10.077 -2.595 1.00 83.75 246 LEU A N 1
ATOM 1916 C CA . LEU A 1 246 ? -1.962 -8.905 -2.461 1.00 83.75 246 LEU A CA 1
ATOM 1917 C C . LEU A 1 246 ? -1.971 -8.131 -3.774 1.00 83.75 246 LEU A C 1
ATOM 1919 O O . LEU A 1 246 ? -1.772 -8.713 -4.833 1.00 83.75 246 LEU A O 1
ATOM 1923 N N . PHE A 1 247 ? -2.182 -6.821 -3.692 1.00 84.88 247 PHE A N 1
ATOM 1924 C CA . PHE A 1 247 ? -2.331 -5.952 -4.855 1.00 84.88 247 PHE A CA 1
ATOM 1925 C C . PHE A 1 247 ? -1.465 -4.710 -4.676 1.00 84.88 247 PHE A C 1
ATOM 1927 O O . PHE A 1 247 ? -1.470 -4.122 -3.596 1.00 84.88 247 PHE A O 1
ATOM 1934 N N . ILE A 1 248 ? -0.753 -4.295 -5.723 1.00 85.50 248 ILE A N 1
ATOM 1935 C CA . ILE A 1 248 ? -0.002 -3.036 -5.748 1.00 85.50 248 ILE A CA 1
ATOM 1936 C C . ILE A 1 248 ? -0.417 -2.196 -6.958 1.00 85.50 248 ILE A C 1
ATOM 1938 O O . ILE A 1 248 ? -0.565 -2.714 -8.065 1.00 85.50 248 ILE A O 1
ATOM 1942 N N . TYR A 1 249 ? -0.627 -0.900 -6.734 1.00 81.56 249 TYR A N 1
ATOM 1943 C CA . TYR A 1 249 ? -1.094 0.056 -7.732 1.00 81.56 249 TYR A CA 1
ATOM 1944 C C . TYR A 1 249 ? -0.172 1.275 -7.762 1.00 81.56 249 TYR A C 1
ATOM 1946 O O . TYR A 1 249 ? -0.137 2.054 -6.806 1.00 81.56 249 TYR A O 1
ATOM 1954 N N . THR A 1 250 ? 0.525 1.470 -8.882 1.00 82.31 250 THR A N 1
ATOM 1955 C CA . THR A 1 250 ? 1.248 2.716 -9.154 1.00 82.31 250 THR A CA 1
ATOM 1956 C C . THR A 1 250 ? 0.325 3.735 -9.793 1.00 82.31 250 THR A C 1
ATOM 1958 O O . THR A 1 250 ? -0.296 3.468 -10.822 1.00 82.31 250 THR A O 1
ATOM 1961 N N . ASN A 1 251 ? 0.252 4.918 -9.196 1.00 77.88 251 ASN A N 1
ATOM 1962 C CA . ASN A 1 251 ? -0.514 6.036 -9.717 1.00 77.88 251 ASN A CA 1
ATOM 1963 C C . ASN A 1 251 ? 0.429 6.971 -10.468 1.00 77.88 251 ASN A C 1
ATOM 1965 O O . ASN A 1 251 ? 1.283 7.632 -9.872 1.00 77.88 251 ASN A O 1
ATOM 1969 N N . LEU A 1 252 ? 0.260 6.987 -11.787 1.00 71.44 252 LEU A N 1
ATOM 1970 C CA . LEU A 1 252 ? 1.088 7.766 -12.698 1.00 71.44 252 LEU A CA 1
ATOM 1971 C C . LEU A 1 252 ? 0.928 9.266 -12.442 1.00 71.44 252 LEU A C 1
ATOM 1973 O O . LEU A 1 252 ? -0.176 9.752 -12.183 1.00 71.44 252 LEU A O 1
ATOM 1977 N N . GLY A 1 253 ? 2.039 9.992 -12.512 1.00 72.38 253 GLY A N 1
ATOM 1978 C CA . GLY A 1 253 ? 2.093 11.437 -12.321 1.00 72.38 253 GLY A CA 1
ATOM 1979 C C . GLY A 1 253 ? 1.821 11.918 -10.891 1.00 72.38 253 GLY A C 1
ATOM 1980 O O . GLY A 1 253 ? 1.646 13.118 -10.686 1.00 72.38 253 GLY A O 1
ATOM 1981 N N . LYS A 1 254 ? 1.724 11.015 -9.905 1.00 81.12 254 LYS A N 1
ATOM 1982 C CA . LYS A 1 254 ? 1.436 11.369 -8.508 1.00 81.12 254 LYS A CA 1
ATOM 1983 C C . LYS A 1 254 ? 2.696 11.307 -7.652 1.00 81.12 254 LYS A C 1
ATOM 1985 O O . LYS A 1 254 ? 3.428 10.320 -7.679 1.00 81.12 254 LYS A O 1
ATOM 1990 N N . ASP A 1 255 ? 2.906 12.355 -6.867 1.00 87.19 255 ASP A N 1
ATOM 1991 C CA . ASP A 1 255 ? 3.830 12.383 -5.736 1.00 87.19 255 ASP A CA 1
ATOM 1992 C C . ASP A 1 255 ? 3.089 12.023 -4.430 1.00 87.19 255 ASP A C 1
ATOM 1994 O O . ASP A 1 255 ? 1.906 11.669 -4.440 1.00 87.19 255 ASP A O 1
ATOM 1998 N N . HIS A 1 256 ? 3.775 12.114 -3.288 1.00 93.00 256 HIS A N 1
ATOM 1999 C CA . HIS A 1 256 ? 3.211 11.758 -1.980 1.00 93.00 256 HIS A CA 1
ATOM 2000 C C . HIS A 1 256 ? 1.931 12.549 -1.645 1.00 93.00 256 HIS A C 1
ATOM 2002 O O . HIS A 1 256 ? 0.969 11.992 -1.118 1.00 93.00 256 HIS A O 1
ATOM 2008 N N . GLY A 1 257 ? 1.896 13.847 -1.970 1.00 91.44 257 GLY A N 1
ATOM 2009 C CA . GLY A 1 257 ? 0.724 14.701 -1.753 1.00 91.44 257 GLY A CA 1
ATOM 2010 C C . GLY A 1 257 ? -0.411 14.380 -2.725 1.00 91.44 257 GLY A C 1
ATOM 2011 O O . GLY A 1 257 ? -1.555 14.211 -2.312 1.00 91.44 257 GLY A O 1
ATOM 2012 N N . GLY A 1 258 ? -0.092 14.185 -4.004 1.00 91.19 258 GLY A N 1
ATOM 2013 C CA . GLY A 1 258 ? -1.056 13.839 -5.043 1.00 91.19 258 GLY A CA 1
ATOM 2014 C C . GLY A 1 258 ? -1.763 12.505 -4.799 1.00 91.19 258 GLY A C 1
ATOM 2015 O O . GLY A 1 258 ? -2.923 12.352 -5.190 1.00 91.19 258 GLY A O 1
ATOM 2016 N N . MET A 1 259 ? -1.105 11.558 -4.125 1.00 93.44 259 MET A N 1
ATOM 2017 C CA . MET A 1 259 ? -1.728 10.312 -3.662 1.00 93.44 259 MET A CA 1
ATOM 2018 C C . MET A 1 259 ? -2.839 10.562 -2.642 1.00 93.44 259 MET A C 1
ATOM 2020 O O . MET A 1 259 ? -3.933 10.008 -2.759 1.00 93.44 259 MET A O 1
ATOM 2024 N N . ARG A 1 260 ? -2.571 11.426 -1.662 1.00 91.50 260 ARG A N 1
ATOM 2025 C CA . ARG A 1 260 ? -3.522 11.817 -0.620 1.00 91.50 260 ARG A CA 1
ATOM 2026 C C . ARG A 1 260 ? -4.691 12.607 -1.192 1.00 91.50 260 ARG A C 1
ATOM 2028 O O . ARG A 1 260 ? -5.844 12.273 -0.935 1.00 91.50 260 ARG A O 1
ATOM 2035 N N . ASP A 1 261 ? -4.401 13.610 -2.011 1.00 88.69 261 ASP A N 1
ATOM 2036 C CA . ASP A 1 261 ? -5.415 14.483 -2.607 1.00 88.69 261 ASP A CA 1
ATOM 2037 C C . ASP A 1 261 ? -6.319 13.698 -3.574 1.00 88.69 261 ASP A C 1
ATOM 2039 O O . ASP A 1 261 ? -7.513 13.985 -3.711 1.00 88.69 261 ASP A O 1
ATOM 2043 N N . GLY A 1 262 ? -5.770 12.637 -4.176 1.00 89.44 262 GLY A N 1
ATOM 2044 C CA . GLY A 1 262 ? -6.497 11.661 -4.977 1.00 89.44 262 GLY A CA 1
ATOM 2045 C C . GLY A 1 262 ? -7.566 10.877 -4.208 1.00 89.44 262 GLY A C 1
ATOM 2046 O O . GLY A 1 262 ? -8.412 10.256 -4.843 1.00 89.44 262 GLY A O 1
ATOM 2047 N N . LEU A 1 263 ? -7.599 10.885 -2.873 1.00 92.00 263 LEU A N 1
ATOM 2048 C CA . LEU A 1 263 ? -8.695 10.258 -2.122 1.00 92.00 263 LEU A CA 1
ATOM 2049 C C . LEU A 1 263 ? -10.001 11.054 -2.215 1.00 92.00 263 LEU A C 1
ATOM 2051 O O . LEU A 1 263 ? -11.079 10.462 -2.137 1.00 92.00 263 LEU A O 1
ATOM 2055 N N . GLY A 1 264 ? -9.915 12.376 -2.384 1.00 87.75 264 GLY A N 1
ATOM 2056 C CA . GLY A 1 264 ? -11.077 13.258 -2.540 1.00 87.75 264 GLY A CA 1
ATOM 2057 C C . GLY A 1 264 ? -11.510 13.467 -3.995 1.00 87.75 264 GLY A C 1
ATOM 2058 O O . GLY A 1 264 ? -12.604 13.972 -4.254 1.00 87.75 264 GLY A O 1
ATOM 2059 N N . ASP A 1 265 ? -10.685 13.048 -4.953 1.00 84.25 265 ASP A N 1
ATOM 2060 C CA . ASP A 1 265 ? -10.954 13.169 -6.384 1.00 84.25 265 ASP A CA 1
ATOM 2061 C C . ASP A 1 265 ? -11.814 11.996 -6.888 1.00 84.25 265 ASP A C 1
ATOM 2063 O O . ASP A 1 265 ? -11.466 10.820 -6.755 1.00 84.25 265 ASP A O 1
ATOM 2067 N N . ALA A 1 266 ? -12.962 12.313 -7.492 1.00 75.81 266 ALA A N 1
ATOM 2068 C CA . ALA A 1 266 ? -13.880 11.312 -8.022 1.00 75.81 266 ALA A CA 1
ATOM 2069 C C . ALA A 1 266 ? -13.335 10.554 -9.240 1.00 75.81 266 ALA A C 1
ATOM 2071 O O . ALA A 1 266 ? -13.753 9.421 -9.469 1.00 75.81 266 ALA A O 1
ATOM 2072 N N . SER A 1 267 ? -12.397 11.151 -9.976 1.00 76.12 267 SER A N 1
ATOM 2073 C CA . SER A 1 267 ? -11.727 10.541 -11.127 1.00 76.12 267 SER A CA 1
ATOM 2074 C C . SER A 1 267 ? -10.496 9.713 -10.744 1.00 76.12 267 SER A C 1
ATOM 2076 O O . SER A 1 267 ? -9.935 9.006 -11.581 1.00 76.12 267 SER A O 1
ATOM 2078 N N . SER A 1 268 ? -10.085 9.762 -9.473 1.00 81.88 268 SER A N 1
ATOM 2079 C CA . SER A 1 268 ? -8.882 9.089 -8.997 1.00 81.88 268 SER A CA 1
ATOM 2080 C C . SER A 1 268 ? -8.968 7.566 -9.150 1.00 81.88 268 SER A C 1
ATOM 2082 O O . SER A 1 268 ? -9.884 6.930 -8.599 1.00 81.88 268 SER A O 1
ATOM 2084 N N . PRO A 1 269 ? -7.974 6.940 -9.811 1.00 78.44 269 PRO A N 1
ATOM 2085 C CA . PRO A 1 269 ? -7.847 5.488 -9.854 1.00 78.44 269 PRO A CA 1
ATOM 2086 C C . PRO A 1 269 ? -7.712 4.871 -8.457 1.00 78.44 269 PRO A C 1
ATOM 2088 O O . PRO A 1 269 ? -8.278 3.808 -8.204 1.00 78.44 269 PRO A O 1
ATOM 2091 N N . THR A 1 270 ? -7.027 5.555 -7.530 1.00 88.94 270 THR A N 1
ATOM 2092 C CA . THR A 1 270 ? -6.853 5.086 -6.146 1.00 88.94 270 THR A CA 1
ATOM 2093 C C . THR A 1 270 ? -8.199 4.974 -5.440 1.00 88.94 270 THR A C 1
ATOM 2095 O O . THR A 1 270 ? -8.556 3.893 -4.969 1.00 88.94 270 THR A O 1
ATOM 2098 N N . ARG A 1 271 ? -9.000 6.049 -5.430 1.00 88.81 271 ARG A N 1
ATOM 2099 C CA . ARG A 1 271 ? -10.329 6.024 -4.800 1.00 88.81 271 ARG A CA 1
ATOM 2100 C C . ARG A 1 271 ? -11.217 4.964 -5.448 1.00 88.81 271 ARG A C 1
ATOM 2102 O O . ARG A 1 271 ? -11.840 4.174 -4.743 1.00 88.81 271 ARG A O 1
ATOM 2109 N N . SER A 1 272 ? -11.238 4.910 -6.778 1.00 86.25 272 SER A N 1
ATOM 2110 C CA . SER A 1 272 ? -12.054 3.950 -7.527 1.00 86.25 272 SER A CA 1
ATOM 2111 C C . SER A 1 272 ? -11.737 2.500 -7.148 1.00 86.25 272 SER A C 1
ATOM 2113 O O . SER A 1 272 ? -12.653 1.721 -6.888 1.00 86.25 272 SER A O 1
ATOM 2115 N N . LYS A 1 273 ? -10.451 2.146 -7.028 1.00 87.94 273 LYS A N 1
ATOM 2116 C CA . LYS A 1 273 ? -10.016 0.799 -6.627 1.00 87.94 273 LYS A CA 1
ATOM 2117 C C . LYS A 1 273 ? -10.295 0.475 -5.164 1.00 87.94 273 LYS A C 1
ATOM 2119 O O . LYS A 1 273 ? -10.630 -0.667 -4.857 1.00 87.94 273 LYS A O 1
ATOM 2124 N N . ILE A 1 274 ? -10.217 1.459 -4.271 1.00 94.19 274 ILE A N 1
ATOM 2125 C CA . ILE A 1 274 ? -10.627 1.280 -2.873 1.00 94.19 274 ILE A CA 1
ATOM 2126 C C . ILE A 1 274 ? -12.131 0.979 -2.795 1.00 94.19 274 ILE A C 1
ATOM 2128 O O . ILE A 1 274 ? -12.537 0.035 -2.119 1.00 94.19 274 ILE A O 1
ATOM 2132 N N . LEU A 1 275 ? -12.963 1.736 -3.519 1.00 91.88 275 LEU A N 1
ATOM 2133 C CA . LEU A 1 275 ? -14.411 1.506 -3.558 1.00 91.88 275 LEU A CA 1
ATOM 2134 C C . LEU A 1 275 ? -14.764 0.143 -4.167 1.00 91.88 275 LEU A C 1
ATOM 2136 O O . LEU A 1 275 ? -15.653 -0.538 -3.657 1.00 91.88 275 LEU A O 1
ATOM 2140 N N . GLU A 1 276 ? -14.071 -0.267 -5.233 1.00 88.44 276 GLU A N 1
ATOM 2141 C CA . GLU A 1 276 ? -14.219 -1.599 -5.831 1.00 88.44 276 GLU A CA 1
ATOM 2142 C C . GLU A 1 276 ? -13.929 -2.697 -4.800 1.00 88.44 276 GLU A C 1
ATOM 2144 O O . GLU A 1 276 ? -14.762 -3.583 -4.597 1.00 88.44 276 GLU A O 1
ATOM 2149 N N . PHE A 1 277 ? -12.792 -2.602 -4.106 1.00 91.50 277 PHE A N 1
ATOM 2150 C CA . PHE A 1 277 ? -12.376 -3.572 -3.098 1.00 91.50 277 PHE A CA 1
ATOM 2151 C C . PHE A 1 277 ? -13.395 -3.710 -1.959 1.00 91.50 277 PHE A C 1
ATOM 2153 O O . PHE A 1 277 ? -13.783 -4.822 -1.598 1.00 91.50 277 PHE A O 1
ATOM 2160 N N . ILE A 1 278 ? -13.890 -2.585 -1.436 1.00 91.88 278 ILE A N 1
ATOM 2161 C CA . ILE A 1 278 ? -14.850 -2.572 -0.325 1.00 91.88 278 ILE A CA 1
ATOM 2162 C C . ILE A 1 278 ? -16.198 -3.181 -0.727 1.00 91.88 278 ILE A C 1
ATOM 2164 O O . ILE A 1 278 ? -16.800 -3.915 0.055 1.00 91.88 278 ILE A O 1
ATOM 2168 N N . ARG A 1 279 ? -16.682 -2.896 -1.943 1.00 85.81 279 ARG A N 1
ATOM 2169 C CA . ARG A 1 279 ? -17.991 -3.379 -2.421 1.00 85.81 279 ARG A CA 1
ATOM 2170 C C . ARG A 1 279 ? -18.004 -4.868 -2.734 1.00 85.81 279 ARG A C 1
ATOM 2172 O O . ARG A 1 279 ? -19.023 -5.521 -2.549 1.00 85.81 279 ARG A O 1
ATOM 2179 N N . THR A 1 280 ? -16.898 -5.387 -3.250 1.00 78.69 280 THR A N 1
ATOM 2180 C CA . THR A 1 280 ? -16.815 -6.766 -3.749 1.00 78.69 280 THR A CA 1
ATOM 2181 C C . THR A 1 280 ? -16.261 -7.735 -2.709 1.00 78.69 280 THR A C 1
ATOM 2183 O O . THR A 1 280 ? -16.484 -8.938 -2.817 1.00 78.69 280 THR A O 1
ATOM 2186 N N . GLY A 1 281 ? -15.519 -7.243 -1.709 1.00 64.31 281 GLY A N 1
ATOM 2187 C CA . GLY A 1 281 ? -14.803 -8.081 -0.742 1.00 64.31 281 GLY A CA 1
ATOM 2188 C C . GLY A 1 281 ? -13.665 -8.909 -1.359 1.00 64.31 281 GLY A C 1
ATOM 2189 O O . GLY A 1 281 ? -13.000 -9.658 -0.643 1.00 64.31 281 GLY A O 1
ATOM 2190 N N . ALA A 1 282 ? -13.436 -8.774 -2.666 1.00 55.47 282 ALA A N 1
ATOM 2191 C CA . ALA A 1 282 ? -12.427 -9.469 -3.444 1.00 55.47 282 ALA A CA 1
ATOM 2192 C C . ALA A 1 282 ? -12.065 -8.613 -4.660 1.00 55.47 282 ALA A C 1
ATOM 2194 O O . ALA A 1 282 ? -12.923 -8.294 -5.478 1.00 55.47 282 ALA A O 1
ATOM 2195 N N . SER A 1 283 ? -10.788 -8.284 -4.831 1.00 50.59 283 SER A N 1
ATOM 2196 C CA . SER A 1 283 ? -10.327 -7.724 -6.102 1.00 50.59 283 SER A CA 1
ATOM 2197 C C . SER A 1 283 ? -10.546 -8.754 -7.197 1.00 50.59 283 SER A C 1
ATOM 2199 O O . SER A 1 283 ? -9.954 -9.832 -7.175 1.00 50.59 283 SER A O 1
ATOM 2201 N N . THR A 1 284 ? -11.376 -8.417 -8.175 1.00 43.69 284 THR A N 1
ATOM 2202 C CA . THR A 1 284 ? -11.643 -9.293 -9.326 1.00 43.69 284 THR A CA 1
ATOM 2203 C C . THR A 1 284 ? -10.462 -9.371 -10.298 1.00 43.69 284 THR A C 1
ATOM 2205 O O . THR A 1 284 ? -10.474 -10.173 -11.228 1.00 43.69 284 THR A O 1
ATOM 220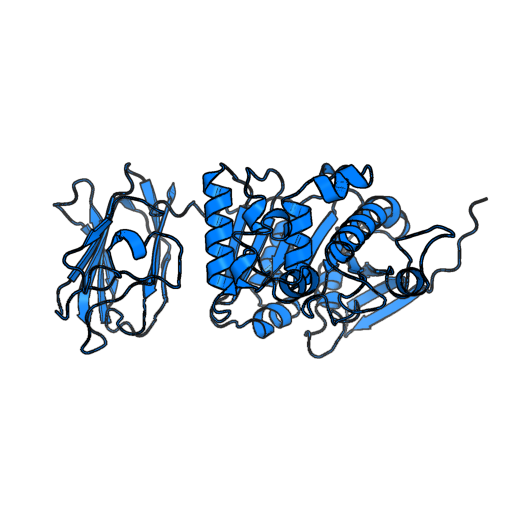8 N N . VAL A 1 285 ? -9.407 -8.587 -10.056 1.00 45.28 285 VAL A N 1
ATOM 2209 C CA . VAL A 1 285 ? -8.172 -8.599 -10.834 1.00 45.28 285 VAL A CA 1
ATOM 2210 C C . VAL A 1 285 ? -7.001 -8.868 -9.899 1.00 45.28 285 VAL A C 1
ATOM 2212 O O . VAL A 1 285 ? -6.454 -7.955 -9.282 1.00 45.28 285 VAL A O 1
ATOM 2215 N N . ASN A 1 286 ? -6.600 -10.137 -9.816 1.00 45.31 286 ASN A N 1
ATOM 2216 C CA . ASN A 1 286 ? -5.222 -10.471 -9.476 1.00 45.31 286 ASN A CA 1
ATOM 2217 C C . ASN A 1 286 ? -4.359 -9.834 -10.564 1.00 45.31 286 ASN A C 1
ATOM 2219 O O . ASN A 1 286 ? -4.454 -10.224 -11.729 1.00 45.31 286 ASN A O 1
ATOM 2223 N N . VAL A 1 287 ? -3.567 -8.815 -10.220 1.00 50.91 287 VAL A N 1
ATOM 2224 C CA . VAL A 1 287 ? -2.486 -8.421 -11.122 1.00 50.91 287 VAL A CA 1
ATOM 2225 C C . VAL A 1 287 ? -1.607 -9.658 -11.191 1.00 50.91 287 VAL A C 1
ATOM 2227 O O . VAL A 1 287 ? -1.111 -10.113 -10.160 1.00 50.91 287 VAL A O 1
ATOM 2230 N N . ALA A 1 288 ? -1.521 -10.259 -12.379 1.00 55.69 288 ALA A N 1
ATOM 2231 C CA . ALA A 1 288 ? -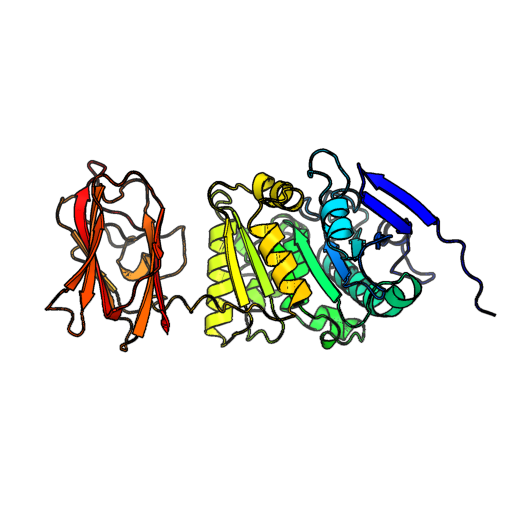0.664 -11.409 -12.614 1.00 55.69 288 ALA A CA 1
ATOM 2232 C C . ALA A 1 288 ? 0.713 -11.153 -11.971 1.00 55.69 288 ALA A C 1
ATOM 2234 O O . ALA A 1 288 ? 1.160 -10.005 -11.953 1.00 55.69 288 ALA A O 1
ATOM 2235 N N . PRO A 1 289 ? 1.375 -12.161 -11.385 1.00 66.62 289 PRO A N 1
ATOM 2236 C CA . PRO A 1 289 ? 2.696 -11.959 -10.801 1.00 66.62 289 PRO A CA 1
ATOM 2237 C C . PRO A 1 289 ? 3.662 -11.429 -11.870 1.00 66.62 289 PRO A C 1
ATOM 2239 O O . PRO A 1 289 ? 3.534 -11.793 -13.039 1.00 66.62 289 PRO A O 1
ATOM 2242 N N . ASN A 1 290 ? 4.631 -10.589 -11.482 1.00 82.56 290 ASN A N 1
ATOM 2243 C CA . ASN A 1 290 ? 5.757 -10.286 -12.365 1.00 82.56 290 ASN A CA 1
ATOM 2244 C C . ASN A 1 290 ? 6.565 -11.580 -12.554 1.00 82.56 290 ASN A C 1
ATOM 2246 O O . ASN A 1 290 ? 7.369 -11.962 -11.704 1.00 82.56 290 ASN A O 1
ATOM 2250 N N . ILE A 1 291 ? 6.322 -12.264 -13.664 1.00 90.62 291 ILE A N 1
ATOM 2251 C CA . ILE A 1 291 ? 6.929 -13.535 -14.043 1.00 90.62 291 ILE A CA 1
ATOM 2252 C C . ILE A 1 291 ? 8.444 -13.375 -14.214 1.00 90.62 291 ILE A C 1
ATOM 2254 O O . ILE A 1 291 ? 9.177 -14.327 -13.956 1.00 90.62 291 ILE A O 1
ATOM 2258 N N . ALA A 1 292 ? 8.919 -12.188 -14.611 1.00 92.94 292 ALA A N 1
ATOM 2259 C CA . ALA A 1 292 ? 10.336 -11.909 -14.851 1.00 92.94 292 ALA A CA 1
ATOM 2260 C C . ALA A 1 292 ? 11.170 -11.770 -13.567 1.00 92.94 292 ALA A C 1
ATOM 2262 O O . ALA A 1 292 ? 12.395 -11.849 -13.634 1.00 92.94 292 ALA A O 1
ATOM 2263 N N . TYR A 1 293 ? 10.539 -11.601 -12.401 1.00 83.62 293 TYR A N 1
ATOM 2264 C CA . TYR A 1 293 ? 11.246 -11.346 -11.147 1.00 83.62 293 TYR A CA 1
ATOM 2265 C C . TYR A 1 293 ? 12.305 -12.417 -10.838 1.00 83.62 293 TYR A C 1
ATOM 2267 O O . TYR A 1 293 ? 11.988 -13.604 -10.706 1.00 83.62 293 TYR A O 1
ATOM 2275 N N . ARG A 1 294 ? 13.566 -11.981 -10.697 1.00 87.94 294 ARG A N 1
ATOM 2276 C CA . ARG A 1 294 ? 14.753 -12.819 -10.425 1.00 87.94 294 ARG A CA 1
ATOM 2277 C C . ARG A 1 294 ? 14.933 -14.003 -11.376 1.00 87.94 294 ARG A C 1
ATOM 2279 O O . ARG A 1 294 ? 15.568 -15.003 -11.030 1.00 87.94 294 ARG A O 1
ATOM 2286 N N . LYS A 1 295 ? 14.365 -13.910 -12.571 1.00 94.38 295 LYS A N 1
ATOM 2287 C CA . LYS A 1 295 ? 14.582 -14.898 -13.617 1.00 94.38 295 LYS A CA 1
ATOM 2288 C C . LYS A 1 295 ? 15.950 -14.705 -14.267 1.00 94.38 295 LYS A C 1
ATOM 2290 O O . LYS A 1 295 ? 16.511 -13.615 -14.186 1.00 94.38 295 LYS A O 1
ATOM 2295 N N . PRO A 1 296 ? 16.508 -15.745 -14.909 1.00 98.19 296 PRO A N 1
ATOM 2296 C CA . PRO A 1 296 ? 17.736 -15.596 -15.673 1.00 98.19 296 PRO A CA 1
ATOM 2297 C C . PRO A 1 296 ? 17.579 -14.519 -16.750 1.00 98.19 296 PRO A C 1
ATOM 2299 O O . PRO A 1 296 ? 16.633 -14.553 -17.540 1.00 98.19 296 PRO A O 1
ATOM 2302 N N . VAL A 1 297 ? 18.521 -13.580 -16.788 1.00 98.31 297 VAL A N 1
ATOM 2303 C CA . VAL A 1 297 ? 18.554 -12.491 -17.768 1.00 98.31 297 VAL A CA 1
ATOM 2304 C C . VAL A 1 297 ? 19.840 -12.579 -18.567 1.00 98.31 297 VAL A C 1
ATOM 2306 O O . VAL A 1 297 ? 20.904 -12.891 -18.034 1.00 98.31 297 VAL A O 1
ATOM 2309 N N . THR A 1 298 ? 19.752 -12.310 -19.861 1.00 98.69 298 THR A N 1
ATOM 2310 C CA . THR A 1 298 ? 20.914 -12.161 -20.736 1.00 98.69 298 THR A CA 1
ATOM 2311 C C . THR A 1 298 ? 20.801 -10.834 -21.463 1.00 98.69 298 THR A C 1
ATOM 2313 O O . THR A 1 298 ? 19.726 -10.463 -21.931 1.00 98.69 298 THR A O 1
ATOM 2316 N N . ALA A 1 299 ? 21.915 -10.121 -21.567 1.00 98.69 299 ALA A N 1
ATOM 2317 C CA . ALA A 1 299 ? 22.001 -8.862 -22.287 1.00 98.69 299 ALA A CA 1
ATOM 2318 C C . ALA A 1 299 ? 23.144 -8.904 -23.300 1.00 98.69 299 ALA A C 1
ATOM 2320 O O . ALA A 1 299 ? 24.094 -9.672 -23.150 1.00 98.69 299 ALA A O 1
ATOM 2321 N N . SER A 1 300 ? 23.059 -8.051 -24.317 1.00 98.44 300 SER A N 1
ATOM 2322 C CA . SER A 1 300 ? 24.108 -7.874 -25.324 1.00 98.44 300 SER A CA 1
ATOM 2323 C C . SER A 1 300 ? 25.415 -7.358 -24.732 1.00 98.44 300 SER A C 1
ATOM 2325 O O . SER A 1 300 ? 26.489 -7.672 -25.237 1.00 98.44 300 SER A O 1
ATOM 2327 N N . SER A 1 301 ? 25.329 -6.534 -23.687 1.00 98.50 301 SER A N 1
ATOM 2328 C CA . SER A 1 301 ? 26.482 -5.978 -22.989 1.00 98.50 301 SER A CA 1
ATOM 2329 C C . SER A 1 301 ? 26.109 -5.458 -21.601 1.00 98.50 301 SER A C 1
ATOM 2331 O O . SER A 1 301 ? 24.929 -5.322 -21.265 1.00 98.50 301 SER A O 1
ATOM 2333 N N . THR A 1 302 ? 27.139 -5.123 -20.827 1.00 97.69 302 THR A N 1
ATOM 2334 C CA . THR A 1 302 ? 27.024 -4.461 -19.530 1.00 97.69 302 THR A CA 1
ATOM 2335 C C . THR A 1 302 ? 28.034 -3.313 -19.467 1.00 97.69 302 THR A C 1
ATOM 2337 O O . THR A 1 302 ? 29.177 -3.487 -19.883 1.00 97.69 302 THR A O 1
ATOM 2340 N N . GLU A 1 303 ? 27.631 -2.148 -18.959 1.00 97.38 303 GLU A N 1
ATOM 2341 C CA . GLU A 1 303 ? 28.487 -0.962 -18.804 1.00 97.38 303 GLU A CA 1
ATOM 2342 C C . GLU A 1 303 ? 29.667 -1.216 -17.851 1.00 97.38 303 GLU A C 1
ATOM 2344 O O . GLU A 1 303 ? 30.786 -0.780 -18.110 1.00 97.38 303 GLU A O 1
ATOM 2349 N N . ASN A 1 304 ? 29.416 -1.906 -16.734 1.00 95.31 304 ASN A N 1
ATOM 2350 C CA . ASN A 1 304 ? 30.393 -2.186 -15.682 1.00 95.31 304 ASN A CA 1
ATOM 2351 C C . ASN A 1 304 ? 29.943 -3.374 -14.807 1.00 95.31 304 ASN A C 1
ATOM 2353 O O . ASN A 1 304 ? 28.887 -3.960 -15.024 1.00 95.31 304 ASN A O 1
ATOM 2357 N N . THR A 1 305 ? 30.731 -3.736 -13.794 1.00 94.69 305 THR A N 1
ATOM 2358 C CA . THR A 1 305 ? 30.440 -4.881 -12.913 1.00 94.69 305 THR A CA 1
ATOM 2359 C C . THR A 1 305 ? 29.298 -4.656 -11.916 1.00 94.69 305 THR A C 1
ATOM 2361 O O . THR A 1 305 ? 28.846 -5.626 -11.316 1.00 94.69 305 THR A O 1
ATOM 2364 N N . ALA A 1 306 ? 28.825 -3.420 -11.726 1.00 93.12 306 ALA A N 1
ATOM 2365 C CA . ALA A 1 306 ? 27.724 -3.096 -10.816 1.00 93.12 306 ALA A CA 1
ATOM 2366 C C . ALA A 1 306 ? 26.350 -3.077 -11.517 1.00 93.12 306 ALA A C 1
ATOM 2368 O O . ALA A 1 306 ? 25.351 -3.445 -10.903 1.00 93.12 306 ALA A O 1
ATOM 2369 N N . ASN A 1 307 ? 26.303 -2.692 -12.797 1.00 96.38 307 ASN A N 1
ATOM 2370 C CA . ASN A 1 307 ? 25.066 -2.481 -13.563 1.00 96.38 307 ASN A CA 1
ATOM 2371 C C . ASN A 1 307 ? 24.674 -3.695 -14.425 1.00 96.38 307 ASN A C 1
ATOM 2373 O O . ASN A 1 307 ? 24.366 -3.559 -15.612 1.00 96.38 307 ASN A O 1
ATOM 2377 N N . THR A 1 308 ? 24.753 -4.898 -13.855 1.00 98.19 308 THR A N 1
ATOM 2378 C CA . THR A 1 308 ? 24.532 -6.182 -14.541 1.00 98.19 308 THR A CA 1
ATOM 2379 C C . THR A 1 308 ? 23.069 -6.416 -14.937 1.00 98.19 308 THR A C 1
ATOM 2381 O O . THR A 1 308 ? 22.154 -5.775 -14.433 1.00 98.19 308 THR A O 1
ATOM 2384 N N . ALA A 1 309 ? 22.824 -7.331 -15.883 1.00 98.12 309 ALA A N 1
ATOM 2385 C CA . ALA A 1 309 ? 21.491 -7.546 -16.461 1.00 98.12 309 ALA A CA 1
ATOM 2386 C C . ALA A 1 309 ? 20.426 -8.008 -15.446 1.00 98.12 309 ALA A C 1
ATOM 2388 O O . ALA A 1 309 ? 19.248 -7.708 -15.622 1.00 98.12 309 ALA A O 1
ATOM 2389 N N . ASP A 1 310 ? 20.825 -8.693 -14.369 1.00 95.94 310 ASP A N 1
ATOM 2390 C CA . ASP A 1 310 ? 19.923 -9.103 -13.284 1.00 95.94 310 ASP A CA 1
ATOM 2391 C C . ASP A 1 310 ? 19.280 -7.914 -12.558 1.00 95.94 310 ASP A C 1
ATOM 2393 O O . ASP A 1 310 ? 18.182 -8.066 -12.028 1.00 95.94 310 ASP A O 1
ATOM 2397 N N . LYS A 1 311 ? 19.911 -6.733 -12.596 1.00 93.94 311 LYS A N 1
ATOM 2398 C CA . LYS A 1 311 ? 19.386 -5.500 -11.992 1.00 93.94 311 LYS A CA 1
ATOM 2399 C C . LYS A 1 311 ? 18.138 -4.965 -12.672 1.00 93.94 311 LYS A C 1
ATOM 2401 O O . LYS A 1 311 ? 17.417 -4.190 -12.079 1.00 93.94 311 LYS A O 1
ATOM 2406 N N . ALA A 1 312 ? 17.852 -5.389 -13.902 1.00 94.81 312 ALA A N 1
ATOM 2407 C CA . ALA A 1 312 ? 16.601 -5.026 -14.558 1.00 94.81 312 ALA A CA 1
ATOM 2408 C C . ALA A 1 312 ? 15.406 -5.862 -14.074 1.00 94.81 312 ALA A C 1
ATOM 2410 O O . ALA A 1 312 ? 14.293 -5.603 -14.507 1.00 94.81 312 ALA A O 1
ATOM 2411 N N . VAL A 1 313 ? 15.596 -6.914 -13.270 1.00 90.81 313 VAL A N 1
ATOM 2412 C CA . VAL A 1 313 ? 14.498 -7.810 -12.853 1.00 90.81 313 VAL A CA 1
ATOM 2413 C C . VAL A 1 313 ? 14.521 -8.130 -11.358 1.00 90.81 313 VAL A C 1
ATOM 2415 O O . VAL A 1 313 ? 13.941 -9.132 -10.919 1.00 90.81 313 VAL A O 1
ATOM 2418 N N . ASP A 1 314 ? 15.224 -7.331 -10.559 1.00 81.12 314 ASP A N 1
ATOM 2419 C CA . ASP A 1 314 ? 15.416 -7.582 -9.131 1.00 81.12 314 ASP A CA 1
ATOM 2420 C C . ASP A 1 314 ? 14.453 -6.805 -8.223 1.00 81.12 314 ASP A C 1
ATOM 2422 O O . ASP A 1 314 ? 14.438 -7.063 -7.009 1.00 81.12 314 ASP A O 1
ATOM 2426 N N . ALA A 1 315 ? 13.573 -5.988 -8.813 1.00 66.88 315 ALA A N 1
ATOM 2427 C CA . ALA A 1 315 ? 12.610 -5.144 -8.121 1.00 66.88 315 ALA A CA 1
ATOM 2428 C C . ALA A 1 315 ? 13.253 -4.125 -7.168 1.00 66.88 315 ALA A C 1
ATOM 2430 O O . ALA A 1 315 ? 12.669 -3.805 -6.123 1.00 66.88 315 ALA A O 1
ATOM 2431 N N . ASP A 1 316 ? 14.459 -3.662 -7.491 1.00 62.22 316 ASP A N 1
ATOM 2432 C CA . ASP A 1 316 ? 15.165 -2.604 -6.787 1.00 62.22 316 ASP A CA 1
ATOM 2433 C C . ASP A 1 316 ? 15.403 -1.412 -7.719 1.00 62.22 316 ASP A C 1
ATOM 2435 O O . ASP A 1 316 ? 16.419 -1.318 -8.403 1.00 62.22 316 ASP A O 1
ATOM 2439 N N . GLY A 1 317 ? 14.495 -0.432 -7.660 1.00 58.91 317 GLY A N 1
ATOM 2440 C CA . GLY A 1 317 ? 14.568 0.807 -8.440 1.00 58.91 317 GLY A CA 1
ATOM 2441 C C . GLY A 1 317 ? 15.780 1.708 -8.153 1.00 58.91 317 GLY A C 1
ATOM 2442 O O . GLY A 1 317 ? 15.883 2.770 -8.760 1.00 58.91 317 GLY A O 1
ATOM 2443 N N . ASN A 1 318 ? 16.683 1.330 -7.240 1.00 61.00 318 ASN A N 1
ATOM 2444 C CA . ASN A 1 318 ? 17.981 1.991 -7.059 1.00 61.00 318 ASN A CA 1
ATOM 2445 C C . ASN A 1 318 ? 19.119 1.316 -7.835 1.00 61.00 318 ASN A C 1
ATOM 2447 O O . ASN A 1 318 ? 20.215 1.874 -7.930 1.00 61.00 318 ASN A O 1
ATOM 2451 N N . THR A 1 319 ? 18.890 0.116 -8.358 1.00 72.62 319 THR A N 1
ATOM 2452 C CA . THR A 1 319 ? 19.840 -0.604 -9.200 1.00 72.62 319 THR A CA 1
ATOM 2453 C C . THR A 1 319 ? 19.342 -0.619 -10.637 1.00 72.62 319 THR A C 1
ATOM 2455 O O . THR A 1 319 ? 18.160 -0.432 -10.898 1.00 72.62 319 THR A O 1
ATOM 2458 N N . ARG A 1 320 ? 20.254 -0.750 -11.598 1.00 92.69 320 ARG A N 1
ATOM 2459 C CA . ARG A 1 320 ? 19.897 -0.708 -13.017 1.00 92.69 320 ARG A CA 1
ATOM 2460 C C . ARG A 1 320 ? 20.778 -1.638 -13.817 1.00 92.69 320 ARG A C 1
ATOM 2462 O O . ARG A 1 320 ? 21.974 -1.748 -13.541 1.00 92.69 320 ARG A O 1
ATOM 2469 N N . TRP A 1 321 ? 20.213 -2.252 -14.848 1.00 98.50 321 TRP A N 1
ATOM 2470 C CA . TRP A 1 321 ? 21.045 -2.731 -15.942 1.00 98.50 321 TRP A CA 1
ATOM 2471 C C . TRP A 1 321 ? 21.464 -1.535 -16.788 1.00 98.50 321 TRP A C 1
ATOM 2473 O O . TRP A 1 321 ? 20.653 -0.649 -17.063 1.00 98.50 321 TRP A O 1
ATOM 2483 N N . ALA A 1 322 ? 22.714 -1.535 -17.235 1.00 98.12 322 ALA A N 1
ATOM 2484 C CA . ALA A 1 322 ? 23.223 -0.551 -18.174 1.00 98.12 322 ALA A CA 1
ATOM 2485 C C . ALA A 1 322 ? 24.013 -1.240 -19.283 1.00 98.12 322 ALA A C 1
ATOM 2487 O O . ALA A 1 322 ? 24.850 -2.094 -18.995 1.00 98.12 322 ALA A O 1
ATOM 2488 N N . SER A 1 323 ? 23.795 -0.854 -20.537 1.00 98.69 323 SER A N 1
ATOM 2489 C CA . SER A 1 323 ? 24.562 -1.355 -21.679 1.00 98.69 323 SER A CA 1
ATOM 2490 C C . SER A 1 323 ? 25.794 -0.495 -21.963 1.00 98.69 323 SER A C 1
ATOM 2492 O O . SER A 1 323 ? 25.910 0.640 -21.504 1.00 98.69 323 SER A O 1
ATOM 2494 N N . THR A 1 324 ? 26.681 -0.975 -22.835 1.00 98.06 324 THR A N 1
ATOM 2495 C CA . THR A 1 324 ? 27.670 -0.098 -23.477 1.00 98.06 324 THR A CA 1
ATOM 2496 C C . THR A 1 324 ? 27.000 0.887 -24.447 1.00 98.06 324 THR A C 1
ATOM 2498 O O . THR A 1 324 ? 25.870 0.679 -24.908 1.00 98.06 324 THR A O 1
ATOM 2501 N N . SER A 1 325 ? 27.703 1.973 -24.772 1.00 97.88 325 SER A N 1
ATOM 2502 C CA . SER A 1 325 ? 27.228 3.060 -25.639 1.00 97.88 325 SER A CA 1
ATOM 2503 C C . SER A 1 325 ? 27.217 2.683 -27.128 1.00 97.88 325 SER A C 1
ATOM 2505 O O . SER A 1 325 ? 28.099 3.079 -27.885 1.00 97.88 325 SER A O 1
ATOM 2507 N N . SER A 1 326 ? 26.201 1.931 -27.556 1.00 97.88 326 SER A N 1
ATOM 2508 C CA . SER A 1 326 ? 25.937 1.584 -28.962 1.00 97.88 326 SER A CA 1
ATOM 2509 C C . SER A 1 326 ? 24.434 1.557 -29.231 1.00 97.88 326 SER A C 1
ATOM 2511 O O . SER A 1 326 ? 23.657 1.213 -28.343 1.00 97.88 326 SER A O 1
ATOM 2513 N N . ASP A 1 327 ? 24.021 1.910 -30.448 1.00 97.75 327 ASP A N 1
ATOM 2514 C CA . ASP A 1 327 ? 22.604 2.021 -30.804 1.00 97.75 327 ASP A CA 1
ATOM 2515 C C . ASP A 1 327 ? 21.887 0.676 -30.820 1.00 97.75 327 ASP A C 1
ATOM 2517 O O . ASP A 1 327 ? 20.715 0.605 -30.465 1.00 97.75 327 ASP A O 1
ATOM 2521 N N . THR A 1 328 ? 22.574 -0.405 -31.179 1.00 98.38 328 THR A N 1
ATOM 2522 C CA . THR A 1 328 ? 21.981 -1.744 -31.130 1.00 98.38 328 THR A CA 1
ATOM 2523 C C . THR A 1 328 ? 22.397 -2.451 -29.851 1.00 98.38 328 THR A C 1
ATOM 2525 O O . THR A 1 328 ? 23.554 -2.841 -29.700 1.00 98.38 328 THR A O 1
ATOM 2528 N N . GLN A 1 329 ? 21.446 -2.624 -28.934 1.00 98.81 329 GLN A N 1
ATOM 2529 C CA . GLN A 1 329 ? 21.608 -3.382 -27.692 1.00 98.81 329 GLN A CA 1
ATOM 2530 C C . GLN A 1 329 ? 20.301 -4.096 -27.366 1.00 98.81 329 GLN A C 1
ATOM 2532 O O . GLN A 1 329 ? 19.222 -3.679 -27.789 1.00 98.81 329 GLN A O 1
ATOM 2537 N N . TRP A 1 330 ? 20.385 -5.166 -26.590 1.00 98.81 330 TRP A N 1
ATOM 2538 C CA . TRP A 1 330 ? 19.218 -5.931 -26.194 1.00 98.81 330 TRP A CA 1
ATOM 2539 C C . TRP A 1 330 ? 19.384 -6.543 -24.811 1.00 98.81 330 TRP A C 1
ATOM 2541 O O . TRP A 1 330 ? 20.493 -6.791 -24.342 1.00 98.81 330 TRP A O 1
ATOM 2551 N N . ILE A 1 331 ? 18.249 -6.826 -24.186 1.00 98.88 331 ILE A N 1
ATOM 2552 C CA . ILE A 1 331 ? 18.141 -7.572 -22.935 1.00 98.88 331 ILE A CA 1
ATOM 2553 C C . ILE A 1 331 ? 16.925 -8.487 -23.029 1.00 98.88 331 ILE A C 1
ATOM 2555 O O . ILE A 1 331 ? 15.871 -8.067 -23.510 1.00 98.88 331 ILE A O 1
ATOM 2559 N N . TYR A 1 332 ? 17.063 -9.742 -22.614 1.00 98.81 332 TYR A N 1
ATOM 2560 C CA . TYR A 1 332 ? 15.946 -10.675 -22.538 1.00 98.81 332 TYR A CA 1
ATOM 2561 C C . TYR A 1 332 ? 15.928 -11.439 -21.224 1.00 98.81 332 TYR A C 1
ATOM 2563 O O . TYR A 1 332 ? 16.971 -11.731 -20.639 1.00 98.81 332 TYR A O 1
ATOM 2571 N N . VAL A 1 333 ? 14.722 -11.810 -20.806 1.00 98.62 333 VAL A N 1
ATOM 2572 C CA . VAL A 1 333 ? 14.469 -12.641 -19.630 1.00 98.62 333 VAL A CA 1
ATOM 2573 C C . VAL A 1 333 ? 13.997 -14.033 -20.052 1.00 98.62 333 VAL A C 1
ATOM 2575 O O . VAL A 1 333 ? 13.149 -14.158 -20.936 1.00 98.62 333 VAL A O 1
ATOM 2578 N N . ASP A 1 334 ? 14.547 -15.081 -19.433 1.00 98.38 334 ASP A N 1
ATOM 2579 C CA . ASP A 1 334 ? 14.034 -16.455 -19.506 1.00 98.38 334 ASP A CA 1
ATOM 2580 C C . ASP A 1 334 ? 13.005 -16.677 -18.395 1.00 98.38 334 ASP A C 1
ATOM 2582 O O . ASP A 1 334 ? 13.359 -16.867 -17.233 1.00 98.38 334 ASP A O 1
ATOM 2586 N N . LEU A 1 335 ? 11.717 -16.714 -18.733 1.00 96.38 335 LEU A N 1
ATOM 2587 C CA . LEU A 1 335 ? 10.644 -16.896 -17.752 1.00 96.38 335 LEU A CA 1
ATOM 2588 C C . LEU A 1 335 ? 10.672 -18.293 -17.089 1.00 96.38 335 LEU A C 1
ATOM 2590 O O . LEU A 1 335 ? 10.034 -18.517 -16.055 1.00 96.38 335 LEU A O 1
ATOM 2594 N N . GLY A 1 336 ? 11.436 -19.240 -17.642 1.00 94.12 336 GLY A N 1
ATOM 2595 C CA . GLY A 1 336 ? 11.620 -20.608 -17.149 1.00 94.12 336 GLY A CA 1
ATOM 2596 C C . GLY A 1 336 ? 10.544 -21.598 -17.607 1.00 94.12 336 GLY A C 1
ATOM 2597 O O . GLY A 1 336 ? 10.750 -22.805 -17.525 1.00 94.12 336 GLY A O 1
ATOM 2598 N N . ALA A 1 337 ? 9.423 -21.102 -18.126 1.00 93.31 337 ALA A N 1
ATOM 2599 C CA . ALA A 1 337 ? 8.340 -21.867 -18.737 1.00 93.31 337 ALA A CA 1
ATOM 2600 C C . ALA A 1 337 ? 7.614 -20.989 -19.769 1.00 93.31 337 ALA A C 1
ATOM 2602 O O . ALA A 1 337 ? 7.893 -19.794 -19.865 1.00 93.31 337 ALA A O 1
ATOM 2603 N N . ARG A 1 338 ? 6.695 -21.573 -20.547 1.00 94.75 338 ARG A N 1
ATOM 2604 C CA . ARG A 1 338 ? 5.808 -20.790 -21.420 1.00 94.75 338 ARG A CA 1
ATOM 2605 C C . ARG A 1 338 ? 4.680 -20.189 -20.588 1.00 94.75 338 ARG A C 1
ATOM 2607 O O . ARG A 1 338 ? 4.039 -20.916 -19.835 1.00 94.75 338 ARG A O 1
ATOM 2614 N N . TYR A 1 339 ? 4.432 -18.902 -20.790 1.00 92.62 339 TYR A N 1
ATOM 2615 C CA . TYR A 1 339 ? 3.342 -18.158 -20.163 1.00 92.62 339 TYR A CA 1
ATOM 2616 C C . TYR A 1 339 ? 2.514 -17.441 -21.220 1.00 92.62 339 TYR A C 1
ATOM 2618 O O . TYR A 1 339 ? 3.056 -17.023 -22.248 1.00 92.62 339 TYR A O 1
ATOM 2626 N N . ALA A 1 340 ? 1.227 -17.255 -20.942 1.00 91.88 340 ALA A N 1
ATOM 2627 C CA . ALA A 1 340 ? 0.359 -16.359 -21.691 1.00 91.88 340 ALA A CA 1
ATOM 2628 C C . ALA A 1 340 ? 0.611 -14.914 -21.236 1.00 91.88 340 ALA A C 1
ATOM 2630 O O . ALA A 1 340 ? -0.057 -14.367 -20.358 1.00 91.88 340 ALA A O 1
ATOM 2631 N N . VAL A 1 341 ? 1.634 -14.298 -21.825 1.00 92.94 341 VAL A N 1
ATOM 2632 C CA . VAL A 1 341 ? 2.061 -12.930 -21.532 1.00 92.94 341 VAL A CA 1
ATOM 2633 C C . VAL A 1 341 ? 1.019 -11.938 -22.040 1.00 92.94 341 VAL A C 1
ATOM 2635 O O . VAL A 1 341 ? 0.717 -11.880 -23.239 1.00 92.94 341 VAL A O 1
ATOM 2638 N N . ASN A 1 342 ? 0.503 -11.126 -21.117 1.00 90.25 342 ASN A N 1
ATOM 2639 C CA . ASN A 1 342 ? -0.546 -10.141 -21.374 1.00 90.25 342 ASN A CA 1
ATOM 2640 C C . ASN A 1 342 ? -0.126 -8.687 -21.107 1.00 90.25 342 ASN A C 1
ATOM 2642 O O . ASN A 1 342 ? -0.786 -7.759 -21.592 1.00 90.25 342 ASN A O 1
ATOM 2646 N N . ARG A 1 343 ? 0.988 -8.476 -20.398 1.00 90.75 343 ARG A N 1
ATOM 2647 C CA . ARG A 1 343 ? 1.550 -7.150 -20.148 1.00 90.75 343 ARG A CA 1
ATOM 2648 C C . ARG A 1 343 ? 3.064 -7.204 -19.969 1.00 90.75 343 ARG A C 1
ATOM 2650 O O . ARG A 1 343 ? 3.592 -8.134 -19.369 1.00 90.75 343 ARG A O 1
ATOM 2657 N N . VAL A 1 344 ? 3.752 -6.185 -20.470 1.00 95.31 344 VAL A N 1
ATOM 2658 C CA . VAL A 1 344 ? 5.179 -5.949 -20.223 1.00 95.31 344 VAL A CA 1
ATOM 2659 C C . VAL A 1 344 ? 5.369 -4.496 -19.829 1.00 95.31 344 VAL A C 1
ATOM 2661 O O . VAL A 1 344 ? 4.941 -3.608 -20.564 1.00 95.31 344 VAL A O 1
ATOM 2664 N N . ARG A 1 345 ? 6.034 -4.243 -18.705 1.00 91.12 345 ARG A N 1
ATOM 2665 C CA . ARG A 1 345 ? 6.342 -2.889 -18.241 1.00 91.12 345 ARG A CA 1
ATOM 2666 C C . ARG A 1 345 ? 7.849 -2.684 -18.188 1.00 91.12 345 ARG A C 1
ATOM 2668 O O . ARG A 1 345 ? 8.578 -3.545 -17.712 1.00 91.12 345 ARG A O 1
ATOM 2675 N N . ILE A 1 346 ? 8.298 -1.538 -18.683 1.00 93.50 346 ILE A N 1
ATOM 2676 C CA . ILE A 1 346 ? 9.704 -1.139 -18.702 1.00 93.50 346 ILE A CA 1
ATOM 2677 C C . ILE A 1 346 ? 9.814 0.193 -17.968 1.00 93.50 346 ILE A C 1
ATOM 2679 O O . ILE A 1 346 ? 9.130 1.149 -18.341 1.00 93.50 346 ILE A O 1
ATOM 2683 N N . ALA A 1 347 ? 10.659 0.250 -16.944 1.00 77.44 347 ALA A N 1
ATOM 2684 C CA . ALA A 1 347 ? 11.080 1.478 -16.288 1.00 77.44 347 ALA A CA 1
ATOM 2685 C C . ALA A 1 347 ? 12.525 1.778 -16.696 1.00 77.44 347 ALA A C 1
ATOM 2687 O O . ALA A 1 347 ? 13.462 1.084 -16.302 1.00 77.44 347 ALA A O 1
ATOM 2688 N N . TRP A 1 348 ? 12.690 2.801 -17.519 1.00 85.31 348 TRP A N 1
ATOM 2689 C CA . TRP A 1 348 ? 13.975 3.297 -17.980 1.00 85.31 348 TRP A CA 1
ATOM 2690 C C . TRP A 1 348 ? 14.580 4.275 -16.977 1.00 85.31 348 TRP A C 1
ATOM 2692 O O . TRP A 1 348 ? 13.873 4.975 -16.254 1.00 85.31 348 TRP A O 1
ATOM 2702 N N . GLU A 1 349 ? 15.898 4.391 -17.013 1.00 82.81 349 GLU A N 1
ATOM 2703 C CA . GLU A 1 349 ? 16.595 5.577 -16.520 1.00 82.81 349 GLU A CA 1
ATOM 2704 C C . GLU A 1 349 ? 16.578 6.689 -17.593 1.00 82.81 349 GLU A C 1
ATOM 2706 O O . GLU A 1 349 ? 15.983 6.534 -18.664 1.00 82.81 349 GLU A O 1
ATOM 2711 N N . ALA A 1 350 ? 17.260 7.814 -17.343 1.00 75.94 350 ALA A N 1
ATOM 2712 C CA . ALA A 1 350 ? 17.365 8.911 -18.306 1.00 75.94 350 ALA A CA 1
ATOM 2713 C C . ALA A 1 350 ? 17.944 8.454 -19.660 1.00 75.94 350 ALA A C 1
ATOM 2715 O O . ALA A 1 350 ? 17.549 8.959 -20.713 1.00 75.94 350 ALA A O 1
ATOM 2716 N N . ALA A 1 351 ? 18.845 7.466 -19.652 1.00 89.88 351 ALA A N 1
ATOM 2717 C CA . ALA A 1 351 ? 19.389 6.850 -20.855 1.00 89.88 351 ALA A CA 1
ATOM 2718 C C . ALA A 1 351 ? 18.444 5.769 -21.431 1.00 89.88 351 ALA A C 1
ATOM 2720 O O . ALA A 1 351 ? 18.766 4.582 -21.504 1.00 89.88 351 ALA A O 1
ATOM 2721 N N . CYS A 1 352 ? 17.236 6.185 -21.818 1.00 89.00 352 CYS A N 1
ATOM 2722 C CA . CYS A 1 352 ? 16.199 5.306 -22.352 1.00 89.00 352 CYS A CA 1
ATOM 2723 C C . CYS A 1 352 ? 16.379 4.999 -23.850 1.00 89.00 352 CYS A C 1
ATOM 2725 O O . CYS A 1 352 ? 17.156 5.641 -24.571 1.00 89.00 352 CYS A O 1
ATOM 2727 N N . ALA A 1 353 ? 15.626 4.013 -24.344 1.00 97.62 353 ALA A N 1
ATOM 2728 C CA . ALA A 1 353 ? 15.539 3.772 -25.776 1.00 97.62 353 ALA A CA 1
ATOM 2729 C C . ALA A 1 353 ? 14.559 4.726 -26.453 1.00 97.62 353 ALA A C 1
ATOM 2731 O O . ALA A 1 353 ? 13.404 4.820 -26.041 1.00 97.62 353 ALA A O 1
ATOM 2732 N N . LYS A 1 354 ? 15.010 5.377 -27.533 1.00 97.00 354 LYS A N 1
ATOM 2733 C CA . LYS A 1 354 ? 14.163 6.169 -28.432 1.00 97.00 354 LYS A CA 1
ATOM 2734 C C . LYS A 1 354 ? 13.373 5.253 -29.364 1.00 97.00 354 LYS A C 1
ATOM 2736 O O . LYS A 1 354 ? 12.168 5.434 -29.513 1.00 97.00 354 LYS A O 1
ATOM 2741 N N . ASN A 1 355 ? 14.034 4.248 -29.942 1.00 98.69 355 ASN A N 1
ATOM 2742 C CA . ASN A 1 355 ? 13.384 3.221 -30.756 1.00 98.69 355 ASN A CA 1
ATOM 2743 C C . ASN A 1 355 ? 13.740 1.830 -30.235 1.00 98.69 355 ASN A C 1
ATOM 2745 O O . ASN A 1 355 ? 14.915 1.537 -29.996 1.00 98.69 355 ASN A O 1
ATOM 2749 N N . TYR A 1 356 ? 12.744 0.959 -30.105 1.00 98.81 356 TYR A N 1
ATOM 2750 C CA . TYR A 1 356 ? 12.947 -0.434 -29.723 1.00 98.81 356 TYR A CA 1
ATOM 2751 C C . TYR A 1 356 ? 11.798 -1.334 -30.182 1.00 98.81 356 TYR A C 1
ATOM 2753 O O . TYR A 1 356 ? 10.675 -0.884 -30.427 1.00 98.81 356 TYR A O 1
ATOM 2761 N N . TYR A 1 357 ? 12.090 -2.627 -30.259 1.00 98.75 357 TYR A N 1
ATOM 2762 C CA . TYR A 1 357 ? 11.104 -3.688 -30.385 1.00 98.75 357 TYR A CA 1
ATOM 2763 C C . TYR A 1 357 ? 10.948 -4.399 -29.047 1.00 98.75 357 TYR A C 1
ATOM 2765 O O . TYR A 1 357 ? 11.924 -4.637 -28.335 1.00 98.75 357 TYR A O 1
ATOM 2773 N N . LEU A 1 358 ? 9.710 -4.742 -28.718 1.00 98.56 358 LEU A N 1
ATOM 2774 C CA . LEU A 1 358 ? 9.406 -5.731 -27.700 1.00 98.56 358 LEU A CA 1
ATOM 2775 C C . LEU A 1 358 ? 9.108 -7.039 -28.417 1.00 98.56 358 LEU A C 1
ATOM 2777 O O . LEU A 1 358 ? 8.190 -7.093 -29.233 1.00 98.56 358 LEU A O 1
ATOM 2781 N N . GLU A 1 359 ? 9.853 -8.088 -28.106 1.00 98.69 359 GLU A N 1
ATOM 2782 C CA . GLU A 1 359 ? 9.809 -9.354 -28.828 1.00 98.69 359 GLU A CA 1
ATOM 2783 C C . GLU A 1 359 ? 9.589 -10.533 -27.883 1.00 98.69 359 GLU A C 1
ATOM 2785 O O . GLU A 1 359 ? 9.949 -10.490 -26.707 1.00 98.69 359 GLU A O 1
ATOM 2790 N N . SER A 1 360 ? 9.013 -11.606 -28.415 1.00 98.31 360 SER A N 1
ATOM 2791 C CA . SER A 1 360 ? 8.850 -12.892 -27.735 1.00 98.31 360 SER A CA 1
ATOM 2792 C C . SER A 1 360 ? 9.615 -13.988 -28.456 1.00 98.31 360 SER A C 1
ATOM 2794 O O . SER A 1 360 ? 9.750 -13.945 -29.680 1.00 98.31 360 SER A O 1
ATOM 2796 N N . SER A 1 361 ? 10.036 -15.008 -27.717 1.00 98.56 361 SER A N 1
ATOM 2797 C CA . SER A 1 361 ? 10.622 -16.222 -28.280 1.00 98.56 361 SER A CA 1
ATOM 2798 C C . SER A 1 361 ? 10.285 -17.456 -27.434 1.00 98.56 361 SER A C 1
ATOM 2800 O O . SER A 1 361 ? 9.996 -17.354 -26.238 1.00 98.56 361 SER A O 1
ATOM 2802 N N . ASP A 1 362 ? 10.334 -18.629 -28.062 1.00 97.62 362 ASP A N 1
ATOM 2803 C CA . ASP A 1 362 ? 10.266 -19.935 -27.395 1.00 97.62 362 ASP A CA 1
ATOM 2804 C C . ASP A 1 362 ? 11.655 -20.573 -27.200 1.00 97.62 362 ASP A C 1
ATOM 2806 O O . ASP A 1 362 ? 11.797 -21.475 -26.376 1.00 97.62 362 ASP A O 1
ATOM 2810 N N . ASP A 1 363 ? 12.681 -20.109 -27.924 1.00 97.25 363 ASP A N 1
ATOM 2811 C CA . ASP A 1 363 ? 14.003 -20.752 -28.015 1.00 97.25 363 ASP A CA 1
ATOM 2812 C C . ASP A 1 363 ? 15.196 -19.794 -27.810 1.00 97.25 363 ASP A C 1
ATOM 2814 O O . ASP A 1 363 ? 16.347 -20.227 -27.896 1.00 97.25 363 ASP A O 1
ATOM 2818 N N . ALA A 1 364 ? 14.924 -18.507 -27.567 1.00 97.44 364 ALA A N 1
ATOM 2819 C CA . ALA A 1 364 ? 15.884 -17.403 -27.475 1.00 97.44 364 ALA A CA 1
ATOM 2820 C C . ALA A 1 364 ? 16.742 -17.164 -28.738 1.00 97.44 364 ALA A C 1
ATOM 2822 O O . ALA A 1 364 ? 17.720 -16.414 -28.699 1.00 97.44 364 ALA A O 1
ATOM 2823 N N . ARG A 1 365 ? 16.375 -17.756 -29.880 1.00 96.81 365 ARG A N 1
ATOM 2824 C CA . ARG A 1 365 ? 17.072 -17.611 -31.171 1.00 96.81 365 ARG A CA 1
ATOM 2825 C C . ARG A 1 365 ? 16.180 -16.954 -32.213 1.00 96.81 365 ARG A C 1
ATOM 2827 O O . ARG A 1 365 ? 16.609 -16.024 -32.892 1.00 96.81 365 ARG A O 1
ATOM 2834 N N . SER A 1 366 ? 14.939 -17.414 -32.296 1.00 97.25 366 SER A N 1
ATOM 2835 C CA . SER A 1 366 ? 13.924 -16.937 -33.224 1.00 97.25 366 SER A CA 1
ATOM 2836 C C . SER A 1 366 ? 12.995 -15.984 -32.485 1.00 97.25 366 SER A C 1
ATOM 2838 O O . SER A 1 366 ? 12.319 -16.381 -31.535 1.00 97.25 366 SER A O 1
ATOM 2840 N N . TRP A 1 367 ? 12.975 -14.721 -32.898 1.00 98.38 367 TRP A N 1
ATOM 2841 C CA . TRP A 1 367 ? 12.260 -13.658 -32.195 1.00 98.38 367 TRP A CA 1
ATOM 2842 C C . TRP A 1 367 ? 11.100 -13.140 -33.037 1.00 98.38 367 TRP A C 1
ATOM 2844 O O . TRP A 1 367 ? 11.260 -12.839 -34.218 1.00 98.38 367 TRP A O 1
ATOM 2854 N N . ALA A 1 368 ? 9.927 -13.043 -32.416 1.00 98.19 368 ALA A N 1
ATOM 2855 C CA . ALA A 1 368 ? 8.729 -12.482 -33.019 1.00 98.19 368 ALA A CA 1
ATOM 2856 C C . ALA A 1 368 ? 8.408 -11.133 -32.378 1.00 98.19 368 ALA A C 1
ATOM 2858 O O . ALA A 1 368 ? 8.298 -11.031 -31.154 1.00 98.19 368 ALA A O 1
ATOM 2859 N N . ASN A 1 369 ? 8.207 -10.109 -33.204 1.00 97.94 369 ASN A N 1
ATOM 2860 C CA . ASN A 1 369 ? 7.846 -8.780 -32.731 1.00 97.94 369 ASN A CA 1
ATOM 2861 C C . ASN A 1 369 ? 6.435 -8.760 -32.112 1.00 97.94 369 ASN A C 1
ATOM 2863 O O . ASN A 1 369 ? 5.458 -9.224 -32.706 1.00 97.94 369 ASN A O 1
ATOM 2867 N N . ILE A 1 370 ? 6.334 -8.207 -30.904 1.00 96.62 370 ILE A N 1
ATOM 2868 C CA . ILE A 1 370 ? 5.091 -8.004 -30.151 1.00 96.62 370 ILE A CA 1
ATOM 2869 C C . ILE A 1 370 ? 4.657 -6.538 -30.240 1.00 96.62 370 ILE A C 1
ATOM 2871 O O . ILE A 1 370 ? 3.473 -6.262 -30.435 1.00 96.62 370 ILE A O 1
ATOM 2875 N N . ARG A 1 371 ? 5.600 -5.598 -30.096 1.00 97.81 371 ARG A N 1
ATOM 2876 C CA . ARG A 1 371 ? 5.362 -4.151 -30.197 1.00 97.81 371 ARG A CA 1
ATOM 2877 C C . ARG A 1 371 ? 6.562 -3.453 -30.822 1.00 97.81 371 ARG A C 1
ATOM 2879 O O . ARG A 1 371 ? 7.698 -3.710 -30.443 1.00 97.81 371 ARG A O 1
ATOM 2886 N N . THR A 1 372 ? 6.285 -2.488 -31.690 1.00 98.31 372 THR A N 1
ATOM 2887 C CA . THR A 1 372 ? 7.277 -1.532 -32.191 1.00 98.31 372 THR A CA 1
ATOM 2888 C C . THR A 1 372 ? 7.058 -0.189 -31.518 1.00 98.31 372 THR A C 1
ATOM 2890 O O . THR A 1 372 ? 5.941 0.328 -31.531 1.00 98.31 372 THR A O 1
ATOM 2893 N N . VAL A 1 373 ? 8.120 0.377 -30.954 1.00 98.12 373 VAL A N 1
ATOM 2894 C CA . VAL A 1 373 ? 8.108 1.703 -30.339 1.00 98.12 373 VAL A CA 1
ATOM 2895 C C . VAL A 1 373 ? 9.132 2.578 -31.045 1.00 98.12 373 VAL A C 1
ATOM 2897 O O . VAL A 1 373 ? 10.291 2.196 -31.201 1.00 98.12 373 VAL A O 1
ATOM 2900 N N . THR A 1 374 ? 8.696 3.760 -31.467 1.00 98.06 374 THR A N 1
ATOM 2901 C CA . THR A 1 374 ? 9.525 4.759 -32.149 1.00 98.06 374 THR A CA 1
ATOM 2902 C C . THR A 1 374 ? 9.349 6.117 -31.496 1.00 98.06 374 THR A C 1
ATOM 2904 O O . THR A 1 374 ? 8.236 6.446 -31.089 1.00 98.06 374 THR A O 1
ATOM 2907 N N . ASN A 1 375 ? 10.406 6.927 -31.467 1.00 95.19 375 ASN A N 1
ATOM 2908 C CA . ASN A 1 375 ? 10.400 8.269 -30.877 1.00 95.19 375 ASN A CA 1
ATOM 2909 C C . ASN A 1 375 ? 9.887 8.295 -29.425 1.00 95.19 375 ASN A C 1
ATOM 2911 O O . ASN A 1 375 ? 9.185 9.222 -29.026 1.00 95.19 375 ASN A O 1
ATOM 2915 N N . ASN A 1 376 ? 10.224 7.274 -28.637 1.00 90.12 376 ASN A N 1
ATOM 2916 C CA . ASN A 1 376 ? 9.879 7.220 -27.226 1.00 90.12 376 ASN A CA 1
ATOM 2917 C C . ASN A 1 376 ? 10.523 8.384 -26.465 1.00 90.12 376 ASN A C 1
ATOM 2919 O O . ASN A 1 376 ? 11.722 8.638 -26.577 1.00 90.12 376 ASN A O 1
ATOM 2923 N N . VAL A 1 377 ? 9.696 9.046 -25.665 1.00 79.75 377 VAL A N 1
ATOM 2924 C CA . VAL A 1 377 ? 10.087 10.102 -24.723 1.00 79.75 377 VAL A CA 1
ATOM 2925 C C . VAL A 1 377 ? 9.700 9.747 -23.285 1.00 79.75 377 VAL A C 1
ATOM 2927 O O . VAL A 1 377 ? 9.995 10.503 -22.367 1.00 79.75 377 VAL A O 1
ATOM 2930 N N . ALA A 1 378 ? 9.022 8.613 -23.079 1.00 71.44 378 ALA A N 1
ATOM 2931 C CA . ALA A 1 378 ? 8.570 8.178 -21.768 1.00 71.44 378 ALA A CA 1
ATOM 2932 C C . ALA A 1 378 ? 9.642 7.324 -21.080 1.00 71.44 378 ALA A C 1
ATOM 2934 O O . ALA A 1 378 ? 10.236 6.432 -21.691 1.00 71.44 378 ALA A O 1
ATOM 2935 N N . PHE A 1 379 ? 9.836 7.560 -19.783 1.00 75.19 379 PHE A N 1
ATOM 2936 C CA . PHE A 1 379 ? 10.690 6.722 -18.937 1.00 75.19 379 PHE A CA 1
ATOM 2937 C C . PHE A 1 379 ? 9.959 5.497 -18.390 1.00 75.19 379 PHE A C 1
ATOM 2939 O O . PHE A 1 379 ? 10.591 4.567 -17.911 1.00 75.19 379 PHE A O 1
ATOM 2946 N N . ILE A 1 380 ? 8.635 5.448 -18.524 1.00 74.00 380 ILE A N 1
ATOM 2947 C CA . ILE A 1 380 ? 7.845 4.252 -18.251 1.00 74.00 380 ILE A CA 1
ATOM 2948 C C . ILE A 1 380 ? 7.079 3.897 -19.514 1.00 74.00 380 ILE A C 1
ATOM 2950 O O . ILE A 1 380 ? 6.309 4.702 -20.039 1.00 74.00 380 ILE A O 1
ATOM 2954 N N . ASN A 1 381 ? 7.257 2.669 -19.985 1.00 85.56 381 ASN A N 1
ATOM 2955 C CA . ASN A 1 381 ? 6.416 2.106 -21.028 1.00 85.56 381 ASN A CA 1
ATOM 2956 C C . ASN A 1 381 ? 5.669 0.898 -20.477 1.00 85.56 381 ASN A C 1
ATOM 2958 O O . ASN A 1 381 ? 6.283 -0.081 -20.063 1.00 85.56 381 ASN A O 1
ATOM 2962 N N . ASP A 1 382 ? 4.343 0.975 -20.489 1.00 82.12 382 ASP A N 1
ATOM 2963 C CA . ASP A 1 382 ? 3.463 -0.077 -19.993 1.00 82.12 382 ASP A CA 1
ATOM 2964 C C . ASP A 1 382 ? 2.656 -0.675 -21.150 1.00 82.12 382 ASP A C 1
ATOM 2966 O O . ASP A 1 382 ? 1.648 -0.128 -21.604 1.00 82.12 382 ASP A O 1
ATOM 2970 N N . HIS A 1 383 ? 3.148 -1.791 -21.677 1.00 91.62 383 HIS A N 1
ATOM 2971 C CA . HIS A 1 383 ? 2.576 -2.482 -22.824 1.00 91.62 383 HIS A CA 1
ATOM 2972 C C . HIS A 1 383 ? 1.516 -3.464 -22.350 1.00 91.62 383 HIS A C 1
ATOM 2974 O O . HIS A 1 383 ? 1.837 -4.593 -21.993 1.00 91.62 383 HIS A O 1
ATOM 2980 N N . THR A 1 384 ? 0.252 -3.052 -22.366 1.00 86.06 384 THR A N 1
ATOM 2981 C CA . THR A 1 384 ? -0.895 -3.895 -21.996 1.00 86.06 384 THR A CA 1
ATOM 2982 C C . THR A 1 384 ? -1.597 -4.488 -23.227 1.00 86.06 384 THR A C 1
ATOM 2984 O O . THR A 1 384 ? -1.277 -4.169 -24.382 1.00 86.06 384 THR A O 1
ATOM 2987 N N . GLY A 1 385 ? -2.557 -5.390 -22.986 1.00 83.31 385 GLY A N 1
ATOM 2988 C CA . GLY A 1 385 ? -3.364 -6.013 -24.040 1.00 83.31 385 GLY A CA 1
ATOM 2989 C C . GLY A 1 385 ? -2.555 -6.931 -24.955 1.00 83.31 385 GLY A C 1
ATOM 2990 O O . GLY A 1 385 ? -2.903 -7.110 -26.122 1.00 83.31 385 GLY A O 1
ATOM 2991 N N . LEU A 1 386 ? -1.440 -7.466 -24.453 1.00 91.00 386 LEU A N 1
ATOM 2992 C CA . LEU A 1 386 ? -0.651 -8.445 -25.183 1.00 91.00 386 LEU A CA 1
ATOM 2993 C C . LEU A 1 386 ? -1.388 -9.790 -25.167 1.00 91.00 386 LEU A C 1
ATOM 2995 O O . LEU A 1 386 ? -2.166 -10.091 -24.265 1.00 91.00 386 LEU A O 1
ATOM 2999 N N . ASN A 1 387 ? -1.158 -10.595 -26.195 1.00 88.88 387 ASN A N 1
ATOM 3000 C CA . ASN A 1 387 ? -1.675 -11.955 -26.270 1.00 88.88 387 ASN A CA 1
ATOM 3001 C C . ASN A 1 387 ? -0.597 -12.817 -26.922 1.00 88.88 387 ASN A C 1
ATOM 3003 O O . ASN A 1 387 ? -0.580 -12.998 -28.147 1.00 88.88 387 ASN A O 1
ATOM 3007 N N . ARG A 1 388 ? 0.404 -13.205 -26.128 1.00 92.56 388 ARG A N 1
ATOM 3008 C CA . ARG A 1 388 ? 1.575 -13.949 -26.602 1.00 92.56 388 ARG A CA 1
ATOM 3009 C C . ARG A 1 388 ? 1.902 -15.086 -25.652 1.00 92.56 388 ARG A C 1
ATOM 3011 O O . ARG A 1 388 ? 2.156 -14.852 -24.481 1.00 92.56 388 ARG A O 1
ATOM 3018 N N . ASN A 1 389 ? 1.968 -16.297 -26.194 1.00 95.12 389 ASN A N 1
ATOM 3019 C CA . ASN A 1 389 ? 2.493 -17.452 -25.479 1.00 95.12 389 ASN A CA 1
ATOM 3020 C C . ASN A 1 389 ? 3.989 -17.560 -25.759 1.00 95.12 389 ASN A C 1
ATOM 3022 O O . ASN A 1 389 ? 4.368 -17.784 -26.908 1.00 95.12 389 ASN A O 1
ATOM 3026 N N . ALA A 1 390 ? 4.823 -17.368 -24.740 1.00 96.44 390 ALA A N 1
ATOM 3027 C CA . ALA A 1 390 ? 6.273 -17.355 -24.907 1.00 96.44 390 ALA A CA 1
ATOM 3028 C C . ALA A 1 390 ? 7.004 -17.737 -23.621 1.00 96.44 390 ALA A C 1
ATOM 3030 O O . ALA A 1 390 ? 6.468 -17.588 -22.521 1.00 96.44 390 ALA A O 1
ATOM 3031 N N . ARG A 1 391 ? 8.247 -18.204 -23.769 1.00 98.00 391 ARG A N 1
ATOM 3032 C CA . ARG A 1 391 ? 9.176 -18.422 -22.652 1.00 98.00 391 ARG A CA 1
ATOM 3033 C C . ARG A 1 391 ? 10.146 -17.261 -22.456 1.00 98.00 391 ARG A C 1
ATOM 3035 O O . ARG A 1 391 ? 10.577 -17.021 -21.335 1.00 98.00 391 ARG A O 1
ATOM 3042 N N . TYR A 1 392 ? 10.482 -16.543 -23.520 1.00 98.75 392 TYR A N 1
ATOM 3043 C CA . TYR A 1 392 ? 11.436 -15.443 -23.485 1.00 98.75 392 TYR A CA 1
ATOM 3044 C C . TYR A 1 392 ? 10.773 -14.152 -23.939 1.00 98.75 392 TYR A C 1
ATOM 3046 O O . TYR A 1 392 ? 10.033 -14.155 -24.924 1.00 98.75 392 TYR A O 1
ATOM 3054 N N . ILE A 1 393 ? 11.087 -13.050 -23.260 1.00 98.69 393 ILE A N 1
ATOM 3055 C CA . ILE A 1 393 ? 10.697 -11.699 -23.674 1.00 98.69 393 ILE A CA 1
ATOM 3056 C C . ILE A 1 393 ? 11.959 -10.850 -23.778 1.00 98.69 393 ILE A C 1
ATOM 3058 O O . ILE A 1 393 ? 12.791 -10.875 -22.871 1.00 98.69 393 ILE A O 1
ATOM 3062 N N . ARG A 1 394 ? 12.105 -10.114 -24.883 1.00 98.75 394 ARG A N 1
ATOM 3063 C CA . ARG A 1 394 ? 13.274 -9.285 -25.198 1.00 98.75 394 ARG A CA 1
ATOM 3064 C C . ARG A 1 394 ? 12.881 -7.853 -25.494 1.00 98.75 394 ARG A C 1
ATOM 3066 O O . ARG A 1 394 ? 11.923 -7.605 -26.219 1.00 98.75 394 ARG A O 1
ATOM 3073 N N . ILE A 1 395 ? 13.689 -6.928 -24.997 1.00 98.81 395 ILE A N 1
ATOM 3074 C CA . ILE A 1 395 ? 13.742 -5.553 -25.476 1.00 98.81 395 ILE A CA 1
ATOM 3075 C C . ILE A 1 395 ? 14.923 -5.475 -26.441 1.00 98.81 395 ILE A C 1
ATOM 3077 O O . ILE A 1 395 ? 16.061 -5.723 -26.043 1.00 98.81 395 ILE A O 1
ATOM 3081 N N . TYR A 1 396 ? 14.657 -5.163 -27.707 1.00 98.81 396 TYR A N 1
ATOM 3082 C CA . TYR A 1 396 ? 15.674 -4.969 -28.739 1.00 98.81 396 TYR A CA 1
ATOM 3083 C C . TYR A 1 396 ? 15.703 -3.497 -29.142 1.00 98.81 396 TYR A C 1
ATOM 3085 O O . TYR A 1 396 ? 14.863 -3.028 -29.913 1.00 98.81 396 TYR A O 1
ATOM 3093 N N . ALA A 1 397 ? 16.639 -2.745 -28.575 1.00 98.69 397 ALA A N 1
ATOM 3094 C CA . ALA A 1 397 ? 16.756 -1.314 -28.792 1.00 98.69 397 ALA A CA 1
ATOM 3095 C C . ALA A 1 397 ? 17.617 -1.011 -30.027 1.00 98.69 397 ALA A C 1
ATOM 3097 O O . ALA A 1 397 ? 18.615 -1.682 -30.287 1.00 98.69 397 ALA A O 1
ATOM 3098 N N . THR A 1 398 ? 17.194 -0.012 -30.806 1.00 98.56 398 THR A N 1
ATOM 3099 C CA . THR A 1 398 ? 17.772 0.320 -32.124 1.00 98.56 398 THR A CA 1
ATOM 3100 C C . THR A 1 398 ? 18.196 1.776 -32.263 1.00 98.56 398 THR A C 1
ATOM 3102 O O . THR A 1 398 ? 18.936 2.105 -33.185 1.00 98.56 398 THR A O 1
ATOM 3105 N N . GLN A 1 399 ? 17.733 2.657 -31.374 1.00 98.56 399 GLN A N 1
ATOM 3106 C CA . GLN A 1 399 ? 18.171 4.046 -31.324 1.00 98.56 399 GLN A CA 1
ATOM 3107 C C . GLN A 1 399 ? 18.135 4.563 -29.887 1.00 98.56 399 GLN A C 1
ATOM 3109 O O . GLN A 1 399 ? 17.105 4.469 -29.210 1.00 98.56 399 GLN A O 1
ATOM 3114 N N . ARG A 1 400 ? 19.242 5.160 -29.443 1.00 98.12 400 ARG A N 1
ATOM 3115 C CA . ARG A 1 400 ? 19.390 5.747 -28.106 1.00 98.12 400 ARG A CA 1
ATOM 3116 C C . ARG A 1 400 ? 18.765 7.135 -28.033 1.00 98.12 400 ARG A C 1
ATOM 3118 O O . ARG A 1 400 ? 18.768 7.877 -29.015 1.00 98.12 400 ARG A O 1
ATOM 3125 N N . ALA A 1 401 ? 18.215 7.480 -26.870 1.00 92.44 401 ALA A N 1
ATOM 3126 C CA . ALA A 1 401 ? 17.721 8.831 -26.603 1.00 92.44 401 ALA A CA 1
ATOM 3127 C C . ALA A 1 401 ? 18.844 9.804 -26.196 1.00 92.44 401 ALA A C 1
ATOM 3129 O O . ALA A 1 401 ? 18.693 11.014 -26.346 1.00 92.44 401 ALA A O 1
ATOM 3130 N N . THR A 1 402 ? 19.973 9.283 -25.705 1.00 94.44 402 THR A N 1
ATOM 3131 C CA . THR A 1 402 ? 21.134 10.052 -25.233 1.00 94.44 402 THR A CA 1
ATOM 3132 C C . THR A 1 402 ? 22.434 9.516 -25.851 1.00 94.44 402 THR A C 1
ATOM 3134 O O . THR A 1 402 ? 22.418 8.590 -26.662 1.00 94.44 402 THR A O 1
ATOM 3137 N N . THR A 1 403 ? 23.582 10.097 -25.485 1.00 95.81 403 THR A N 1
ATOM 3138 C CA . THR A 1 403 ? 24.913 9.617 -25.905 1.00 95.81 403 THR A CA 1
ATOM 3139 C C . THR A 1 403 ? 25.418 8.412 -25.097 1.00 95.81 403 THR A C 1
ATOM 3141 O O . THR A 1 403 ? 26.344 7.731 -25.549 1.00 95.81 403 THR A O 1
ATOM 3144 N N . TYR A 1 404 ? 24.816 8.127 -23.936 1.00 95.81 404 TYR A N 1
ATOM 3145 C CA . TYR A 1 404 ? 25.127 6.981 -23.066 1.00 95.81 404 TYR A CA 1
ATOM 3146 C C . TYR A 1 404 ? 24.537 5.676 -23.610 1.00 95.81 404 TYR A C 1
ATOM 3148 O O . TYR A 1 404 ? 23.810 5.714 -24.594 1.00 95.81 404 TYR A O 1
ATOM 3156 N N . GLY A 1 405 ? 24.858 4.517 -23.024 1.00 97.12 405 GLY A N 1
ATOM 3157 C CA . GLY A 1 405 ? 24.171 3.248 -23.314 1.00 97.12 405 GLY A CA 1
ATOM 3158 C C . GLY A 1 405 ? 22.704 3.255 -22.868 1.00 97.12 405 GLY A C 1
ATOM 3159 O O . GLY A 1 405 ? 22.218 4.252 -22.350 1.00 97.12 405 GLY A O 1
ATOM 3160 N N . TYR A 1 406 ? 21.983 2.152 -23.059 1.00 98.56 406 TYR A N 1
ATOM 3161 C CA . TYR A 1 406 ? 20.629 2.015 -22.520 1.00 98.56 406 TYR A CA 1
ATOM 3162 C C . TYR A 1 406 ? 20.668 1.646 -21.047 1.00 98.56 406 TYR A C 1
ATOM 3164 O O . TYR A 1 406 ? 21.571 0.936 -20.609 1.00 98.56 406 TYR A O 1
ATOM 3172 N N . SER A 1 407 ? 19.664 2.095 -20.305 1.00 95.44 407 SER A N 1
ATOM 3173 C CA . SER A 1 407 ? 19.624 1.936 -18.861 1.00 95.44 407 SER A CA 1
ATOM 3174 C C . SER A 1 407 ? 18.201 1.667 -18.380 1.00 95.44 407 SER A C 1
ATOM 3176 O O . SER A 1 407 ? 17.272 2.414 -18.701 1.00 95.44 407 SER A O 1
ATOM 3178 N N . ILE A 1 408 ? 18.025 0.556 -17.664 1.00 97.06 408 ILE A N 1
ATOM 3179 C CA . ILE A 1 408 ? 16.724 0.030 -17.236 1.00 97.06 408 ILE A CA 1
ATOM 3180 C C . ILE A 1 408 ? 16.775 -0.236 -15.738 1.00 97.06 408 ILE A C 1
ATOM 3182 O O . ILE A 1 408 ? 17.581 -1.052 -15.289 1.00 97.06 408 ILE A O 1
ATOM 3186 N N . PHE A 1 409 ? 15.888 0.429 -15.000 1.00 77.50 409 PHE A N 1
ATOM 3187 C CA . PHE A 1 409 ? 15.614 0.125 -13.600 1.00 77.50 409 PHE A CA 1
ATOM 3188 C C . PHE A 1 409 ? 14.796 -1.164 -13.483 1.00 77.50 409 PHE A C 1
ATOM 3190 O O . PHE A 1 409 ? 15.170 -2.044 -12.733 1.00 77.50 409 PHE A O 1
ATOM 3197 N N . GLU A 1 410 ? 13.718 -1.322 -14.264 1.00 85.31 410 GLU A N 1
ATOM 3198 C CA . GLU A 1 410 ? 12.866 -2.521 -14.189 1.00 85.31 410 GLU A CA 1
ATOM 3199 C C . GLU A 1 410 ? 12.350 -2.988 -15.554 1.00 85.31 410 GLU A C 1
ATOM 3201 O O . GLU A 1 410 ? 11.936 -2.192 -16.399 1.00 85.31 410 GLU A O 1
ATOM 3206 N N . PHE A 1 411 ? 12.313 -4.305 -15.736 1.00 96.06 411 PHE A N 1
ATOM 3207 C CA . PHE A 1 411 ? 11.777 -5.035 -16.874 1.00 96.06 411 PHE A CA 1
ATOM 3208 C C . PHE A 1 411 ? 10.839 -6.132 -16.359 1.00 96.06 411 PHE A C 1
ATOM 3210 O O . PHE A 1 411 ? 11.229 -7.245 -16.009 1.00 96.06 411 PHE A O 1
ATOM 3217 N N . GLU A 1 412 ? 9.557 -5.796 -16.314 1.00 90.56 412 GLU A N 1
ATOM 3218 C CA . GLU A 1 412 ? 8.515 -6.617 -15.716 1.00 90.56 412 GLU A CA 1
ATOM 3219 C C . GLU A 1 412 ? 7.692 -7.313 -16.804 1.00 90.56 412 GLU A C 1
ATOM 3221 O O . GLU A 1 412 ? 7.302 -6.699 -17.802 1.00 90.56 412 GLU A O 1
ATOM 3226 N N . VAL A 1 413 ? 7.369 -8.588 -16.591 1.00 94.50 413 VAL A N 1
ATOM 3227 C CA . VAL A 1 413 ? 6.541 -9.393 -17.499 1.00 94.50 413 VAL A CA 1
ATOM 3228 C C . VAL A 1 413 ? 5.389 -9.998 -16.716 1.00 94.50 413 VAL A C 1
ATOM 3230 O O . VAL A 1 413 ? 5.600 -10.598 -15.672 1.00 94.50 413 VAL A O 1
ATOM 3233 N N . TYR A 1 414 ? 4.174 -9.890 -17.236 1.00 84.50 414 TYR A N 1
ATOM 3234 C CA . TYR A 1 414 ? 2.947 -10.314 -16.573 1.00 84.50 414 TYR A CA 1
ATOM 3235 C C . TYR A 1 414 ? 2.129 -11.237 -17.482 1.00 84.50 414 TYR A C 1
ATOM 3237 O O . TYR A 1 414 ? 2.078 -11.042 -18.700 1.00 84.50 414 TYR A O 1
ATOM 3245 N N . GLY A 1 415 ? 1.484 -12.241 -16.889 1.00 84.81 415 GLY A N 1
ATOM 3246 C CA . GLY A 1 415 ? 0.732 -13.269 -17.608 1.00 84.81 415 GLY A CA 1
ATOM 3247 C C . GLY A 1 415 ? 0.332 -14.442 -16.712 1.00 84.81 415 GLY A C 1
ATOM 3248 O O . GLY A 1 415 ? 0.546 -14.400 -15.499 1.00 84.81 415 GLY A O 1
ATOM 3249 N N . ASN A 1 416 ? -0.241 -15.486 -17.306 1.00 78.56 416 ASN A N 1
ATOM 3250 C CA . ASN A 1 416 ? -0.682 -16.698 -16.607 1.00 78.56 416 ASN A CA 1
ATOM 3251 C C . ASN A 1 416 ? -0.124 -17.992 -17.196 1.00 78.56 416 ASN A C 1
ATOM 3253 O O . ASN A 1 416 ? 0.301 -17.992 -18.376 1.00 78.56 416 ASN A O 1
#